Protein AF-A0A8J2NW34-F1 (afdb_monomer_lite)

InterPro domains:
  IPR019397 Uncharacterised protein family TMEM39 [PF10271] (35-184)
  IPR019397 Uncharacterised protein family TMEM39 [PF10271] (193-413)
  IPR019397 Uncharacterised protein family TMEM39 [PTHR12995] (33-416)

Organism: NCBI:txid39272

Foldseek 3Di:
DDDDDDDDDDDDDDDPPPPDDDDPPDDDPPPQLQQDADDFDDDDDDDPLRLLVLQLVLLLLLQVLLQLQQFADPCPDPPDPDVDGGPPVQDDPLLVVLLSCQSSLQNVLVVCCVVCVVDDSVVSLVVSVVVNVVSNVVSLCVVLVVQCVVPPPVSPVVSVVLVCLSCVLVVVVCVPPNPDSCLSHPPPVLPVVLVVDDPDRDQFLVVLVVLLVVLVVLVVVLLVSLLSSLVSSLSSRQVSSVSPRDPPTDGDPVLSVVSSVLSSLLSSLSSCLNSPFLSSLSSLQSSLQQQFDKDWDDDDPDDADEDDLRDGFADAQHWYDDPNTIIGTHHLGGHSHDPPDVSSVVSSVCRNALNVLCVSLVSLVVSLVVLVVQLVVDDDPSSVVSSVVSNVSSVVSNVSSVVSSVSRRVSSLVSVLVSVVDPPCPLPSLVVVLVVVVPPLVVVLLVLLQVLLVVLLVVLCLLADCVVPVVSNVVSLVLLVQLQVQQPCCVVVVDRDDSNVVSNVLSVLSNVLSCQSNPDPDPVSNVVSLVSLLVSLVSVLSSCVSSVDDVVVNVVSVVSNVSSVVSVVSVVVVVVVSVVSVVVVVVVVVVVVVVVVVVVVVVD

Radius of gyration: 34.0 Å; chains: 1; bounding box: 91×84×108 Å

Secondary structure (DSSP, 8-state):
--------------------PPP--SPPP-------PPPPP---PPPHHHHHHHHHHHHHHHHHHHHHHHHB--TTSTT-S--SSB-GGGS-HHHHHHHHHHHHTHHHHHHHHHH-TTS-HHHHHHHHHHHHHHHHHHHHHHHHHHHHHHHHHHHHHHHHHHHHHHHHHHHHHHHHHTT-SHHHH--GGGTTTTTT------S-HHHHHHHHHHHHHHHHHHHHHHHHHHHHHHIIIIIHHHHT--TT----HHHHHHHHHHHHHHHHHHHHHHHT-HHHHHHHHHHHHHH-EEEEEP------EEP-TTSPPBPTT-EEEETTEEEEEESSS-B-SPTT-HHHHHHHHHHSSTHHHHHHHHHHHHHHHHHHHHHHH--SHHHHHHHHHHHHHHHHHHHHHHHHHHHHHHHHHHHHHHHH-STT-HHHHHHHHHHHHHHHHHHHHHHHHHHHHHHHHHHHHHHH-SSS-HHHHHHHHHHHHHHTTS-TTHHHH-----HHHHHHHHHHHHHHHHHHHHH---HHHHHHHHHHHHHHHHHHHHHHHHTT--HHHHHHHHHHHHHHHHHHHHHHHHHHHHHHHHHHHHHHHHHHHHHHHHHHTTT-

Sequence (604 aa):
MAGGRRVSRVITKSSNNVMIFPMDDRPPPTNNLIMKHIRLPPLPRESNLMFEMILLFHVTIFTSLQFLHLYRTVWWLPQSFNSTGMNFHLIDGNLVVFTMAVLARRVPYLLLKSLLPSFSHWMLQLVLTLHMLVWLLITSYSLVSVKYDDHGYKGHVNTLLHLIYLFWPTLLYLNVYGFSLNPLFESEELDMNESDHHHVCSGISNQIRDEVEFLRKSFNVRMRRILVQATLIAYYSSFLPWAFVQPYIHYELWFVTQHLVLTWMLSFSLLLSRAFCPDFSDSLHKVACHLGRWSRLRPNHIPSQSWHPDHPPFPPGSIVKHQRELFKAEGYVPITSEPGNQTHTRFHLIFSGSSFPRLLLGYHVSLIIISLLILIRITEWYQVISVSTLLITSLFTFVRLGRDFLVVWKMYQAEEVITLRGPSNVSLSLSFYYIKRKMPSQIVLKSLSITLGLFFVFLGIVKVTSVVNKDLHKDMRREFVKYARVFPLASTVGFKVPSKWYRRITGGLEIFCGLGLALFPGVLVKRAMNGILLLMNLLGVYSHFMVDEKFERTAPALVFFFMLSCRLVVEFQHEKKQRKLQEMLDAAATDYDGLKKEIGEKID

pLDDT: mean 78.48, std 16.94, range [22.83, 97.19]

Structure (mmCIF, N/CA/C/O backbone):
data_AF-A0A8J2NW34-F1
#
_entry.id   AF-A0A8J2NW34-F1
#
loop_
_atom_site.group_PDB
_atom_site.id
_atom_site.type_symbol
_atom_site.label_atom_id
_atom_site.label_alt_id
_atom_site.label_comp_id
_atom_site.label_asym_id
_atom_site.label_entity_id
_atom_site.label_seq_id
_atom_site.pdbx_PDB_ins_code
_atom_site.Cartn_x
_atom_site.Cartn_y
_atom_site.Cartn_z
_atom_site.occupancy
_atom_site.B_iso_or_equiv
_atom_site.auth_seq_id
_atom_site.auth_comp_id
_atom_site.auth_asym_id
_atom_site.auth_atom_id
_atom_site.pdbx_PDB_model_num
ATOM 1 N N . MET A 1 1 ? -14.871 -62.193 -25.638 1.00 36.12 1 MET A N 1
ATOM 2 C CA . MET A 1 1 ? -14.130 -60.983 -25.211 1.00 36.12 1 MET A CA 1
ATOM 3 C C . MET A 1 1 ? -14.420 -59.898 -26.245 1.00 36.12 1 MET A C 1
ATOM 5 O O . MET A 1 1 ? -14.099 -60.105 -27.401 1.00 36.12 1 MET A O 1
ATOM 9 N N . ALA A 1 2 ? -15.399 -59.026 -25.977 1.00 28.84 2 ALA A N 1
ATOM 10 C CA . ALA A 1 2 ? -15.197 -57.606 -25.627 1.00 28.84 2 ALA A CA 1
ATOM 11 C C . ALA A 1 2 ? -14.432 -56.825 -26.723 1.00 28.84 2 ALA A C 1
ATOM 13 O O . ALA A 1 2 ? -13.305 -57.176 -27.021 1.00 28.84 2 ALA A O 1
ATOM 14 N N . GLY A 1 3 ? -14.920 -55.759 -27.359 1.00 28.08 3 GLY A N 1
ATOM 15 C CA . GLY A 1 3 ? -16.154 -54.987 -27.238 1.00 28.08 3 GLY A CA 1
ATOM 16 C C . GLY A 1 3 ? -16.012 -53.670 -28.028 1.00 28.08 3 GLY A C 1
ATOM 17 O O . GLY A 1 3 ? -14.918 -53.131 -28.137 1.00 28.08 3 GLY A O 1
ATOM 18 N N . GLY A 1 4 ? -17.130 -53.151 -28.547 1.00 27.11 4 GLY A N 1
ATOM 19 C CA . GLY A 1 4 ? -17.389 -51.708 -28.668 1.00 27.11 4 GLY A CA 1
ATOM 20 C C . GLY A 1 4 ? -16.746 -50.906 -29.810 1.00 27.11 4 GLY A C 1
ATOM 21 O O . GLY A 1 4 ? -15.709 -50.276 -29.636 1.00 27.11 4 GLY A O 1
ATOM 22 N N . ARG A 1 5 ? -17.484 -50.753 -30.921 1.00 29.08 5 ARG A N 1
ATOM 23 C CA . ARG A 1 5 ? -17.378 -49.592 -31.826 1.00 29.08 5 ARG A CA 1
ATOM 24 C C . ARG A 1 5 ? -17.790 -48.312 -31.082 1.00 29.08 5 ARG A C 1
ATOM 26 O O . ARG A 1 5 ? -18.925 -48.216 -30.618 1.00 29.08 5 ARG A O 1
ATOM 33 N N . ARG A 1 6 ? -16.931 -47.288 -31.080 1.00 26.12 6 ARG A N 1
ATOM 34 C CA . ARG A 1 6 ? -17.336 -45.875 -30.962 1.00 26.12 6 ARG A CA 1
ATOM 35 C C . ARG A 1 6 ? -16.685 -45.068 -32.076 1.00 26.12 6 ARG A C 1
ATOM 37 O O . ARG A 1 6 ? -15.477 -44.869 -32.100 1.00 26.12 6 ARG A O 1
ATOM 44 N N . VAL A 1 7 ? -17.532 -44.616 -32.991 1.00 31.62 7 VAL A N 1
ATOM 45 C CA . VAL A 1 7 ? -17.241 -43.600 -33.998 1.00 31.62 7 VAL A CA 1
ATOM 46 C C . VAL A 1 7 ? -17.271 -42.245 -33.294 1.00 31.62 7 VAL A C 1
ATOM 48 O O . VAL A 1 7 ? -18.319 -41.850 -32.787 1.00 31.62 7 VAL A O 1
ATOM 51 N N . SER A 1 8 ? -16.145 -41.533 -33.282 1.00 24.88 8 SER A N 1
ATOM 52 C CA . SER A 1 8 ? -16.088 -40.122 -32.892 1.00 24.88 8 SER A CA 1
ATOM 53 C C . SER A 1 8 ? -15.494 -39.307 -34.035 1.00 24.88 8 SER A C 1
ATOM 55 O O . SER A 1 8 ? -14.380 -39.530 -34.496 1.00 24.88 8 SER A O 1
ATOM 57 N N . ARG A 1 9 ? -16.338 -38.395 -34.504 1.00 23.42 9 ARG A N 1
ATOM 58 C CA . ARG A 1 9 ? -16.256 -37.511 -35.664 1.00 23.42 9 ARG A CA 1
ATOM 59 C C . ARG A 1 9 ? -14.974 -36.654 -35.648 1.00 23.42 9 ARG A C 1
ATOM 61 O O . ARG A 1 9 ? -14.771 -35.860 -34.734 1.00 23.42 9 ARG A O 1
ATOM 68 N N . VAL A 1 10 ? -14.140 -36.797 -36.680 1.00 23.67 10 VAL A N 1
ATOM 69 C CA . VAL A 1 10 ? -13.013 -35.901 -36.985 1.00 23.67 10 VAL A CA 1
ATOM 70 C C . VAL A 1 10 ? -13.584 -34.548 -37.412 1.00 23.67 10 VAL A C 1
ATOM 72 O O . VAL A 1 10 ? -14.225 -34.445 -38.454 1.00 23.67 10 VAL A O 1
ATOM 75 N N . ILE A 1 11 ? -13.381 -33.513 -36.595 1.00 24.75 11 ILE A N 1
ATOM 76 C CA . ILE A 1 11 ? -13.601 -32.119 -36.990 1.00 24.75 11 ILE A CA 1
ATOM 77 C C . ILE A 1 11 ? -12.286 -31.618 -37.588 1.00 24.75 11 ILE A C 1
ATOM 79 O O . ILE A 1 11 ? -11.276 -31.469 -36.901 1.00 24.75 11 ILE A O 1
ATOM 83 N N . THR A 1 12 ? -12.316 -31.395 -38.894 1.00 23.81 12 THR A N 1
ATOM 84 C CA . THR A 1 12 ? -11.264 -30.798 -39.715 1.00 23.81 12 THR A CA 1
ATOM 85 C C . THR A 1 12 ? -10.868 -29.411 -39.198 1.00 23.81 12 THR A C 1
ATOM 87 O O . THR A 1 12 ? -11.672 -28.480 -39.231 1.00 23.81 12 THR A O 1
ATOM 90 N N . LYS A 1 13 ? -9.609 -29.244 -38.772 1.00 24.56 13 LYS A N 1
ATOM 91 C CA . LYS A 1 13 ? -8.952 -27.930 -38.715 1.00 24.56 13 LYS A CA 1
ATOM 92 C C . LYS A 1 13 ? -8.385 -27.618 -40.100 1.00 24.56 13 LYS A C 1
ATOM 94 O O . LYS A 1 13 ? -7.425 -28.245 -40.533 1.00 24.56 13 LYS A O 1
ATOM 99 N N . SER A 1 14 ? -9.018 -26.669 -40.780 1.00 25.22 14 SER A N 1
ATOM 100 C CA . SER A 1 14 ? -8.559 -26.076 -42.036 1.00 25.22 14 SER A CA 1
ATOM 101 C C . SER A 1 14 ? -7.411 -25.085 -41.799 1.00 25.22 14 SER A C 1
ATOM 103 O O . SER A 1 14 ? -7.452 -24.303 -40.852 1.00 25.22 14 SER A O 1
ATOM 105 N N . SER A 1 15 ? -6.448 -25.132 -42.725 1.00 24.19 15 SER A N 1
ATOM 106 C CA . SER A 1 15 ? -5.429 -24.139 -43.107 1.00 24.19 15 SER A CA 1
ATOM 107 C C . SER A 1 15 ? -4.384 -23.691 -42.073 1.00 24.19 15 SER A C 1
ATOM 109 O O . SER A 1 15 ? -4.511 -22.640 -41.448 1.00 24.19 15 SER A O 1
ATOM 111 N N . ASN A 1 16 ? -3.259 -24.410 -42.032 1.00 24.25 16 ASN A N 1
ATOM 112 C CA . ASN A 1 16 ? -1.946 -23.810 -41.779 1.00 24.25 16 ASN A CA 1
ATOM 113 C C . ASN A 1 16 ? -1.313 -23.451 -43.135 1.00 24.25 16 ASN A C 1
ATOM 115 O O . ASN A 1 16 ? -0.563 -24.250 -43.685 1.00 24.25 16 ASN A O 1
ATOM 119 N N . ASN A 1 17 ? -1.595 -22.259 -43.665 1.00 24.36 17 ASN A N 1
ATOM 120 C CA . ASN A 1 17 ? -0.713 -21.641 -44.657 1.00 24.36 17 ASN A CA 1
ATOM 121 C C . ASN A 1 17 ? 0.273 -20.756 -43.893 1.00 24.36 17 ASN A C 1
ATOM 123 O O . ASN A 1 17 ? 0.004 -19.591 -43.612 1.00 24.36 17 ASN A O 1
ATOM 127 N N . VAL A 1 18 ? 1.402 -21.345 -43.502 1.00 25.06 18 VAL A N 1
ATOM 128 C CA . VAL A 1 18 ? 2.581 -20.588 -43.078 1.00 25.06 18 VAL A CA 1
ATOM 129 C C . VAL A 1 18 ? 3.190 -20.023 -44.357 1.00 25.06 18 VAL A C 1
ATOM 131 O O . VAL A 1 18 ? 3.754 -20.775 -45.146 1.00 25.06 18 VAL A O 1
ATOM 134 N N . MET A 1 19 ? 3.029 -18.719 -44.598 1.00 23.58 19 MET A N 1
ATOM 135 C CA . MET A 1 19 ? 3.818 -18.033 -45.621 1.00 23.58 19 MET A CA 1
ATOM 136 C C . MET A 1 19 ? 5.292 -18.126 -45.222 1.00 23.58 19 MET A C 1
ATOM 138 O O . MET A 1 19 ? 5.728 -17.500 -44.256 1.00 23.58 19 MET A O 1
ATOM 142 N N . ILE A 1 20 ? 6.040 -18.947 -45.951 1.00 22.83 20 ILE A N 1
ATOM 143 C CA . ILE A 1 20 ? 7.497 -18.956 -45.932 1.00 22.83 20 ILE A CA 1
ATOM 144 C C . ILE A 1 20 ? 7.921 -17.783 -46.816 1.00 22.83 20 ILE A C 1
ATOM 146 O O . ILE A 1 20 ? 7.750 -17.834 -48.031 1.00 22.83 20 ILE A O 1
ATOM 150 N N . PHE A 1 21 ? 8.412 -16.705 -46.206 1.00 25.25 21 PHE A N 1
ATOM 151 C CA . PHE A 1 21 ? 9.085 -15.645 -46.952 1.00 25.25 21 PHE A CA 1
ATOM 152 C C . PHE A 1 21 ? 10.445 -16.175 -47.438 1.00 25.25 21 PHE A C 1
ATOM 154 O O . PHE A 1 21 ? 11.148 -16.810 -46.644 1.00 25.25 21 PHE A O 1
ATOM 161 N N . PRO A 1 22 ? 10.824 -15.956 -48.709 1.00 25.89 22 PRO A N 1
ATOM 162 C CA . PRO A 1 22 ? 12.160 -16.291 -49.180 1.00 25.89 22 PRO A CA 1
ATOM 163 C C . PRO A 1 22 ? 13.193 -15.435 -48.435 1.00 25.89 22 PRO A C 1
ATOM 165 O O . PRO A 1 22 ? 12.985 -14.238 -48.230 1.00 25.89 22 PRO A O 1
ATOM 168 N N . MET A 1 23 ? 14.278 -16.075 -47.994 1.00 28.28 23 MET A N 1
ATOM 169 C CA . MET A 1 23 ? 15.448 -15.409 -47.421 1.00 28.28 23 MET A CA 1
ATOM 170 C C . MET A 1 23 ? 16.051 -14.487 -48.489 1.00 28.28 23 MET A C 1
ATOM 172 O O . MET A 1 23 ? 16.478 -14.960 -49.538 1.00 28.28 23 MET A O 1
ATOM 176 N N . ASP A 1 24 ? 16.043 -13.179 -48.239 1.00 26.56 24 ASP A N 1
ATOM 177 C CA . ASP A 1 24 ? 16.903 -12.226 -48.943 1.00 26.56 24 ASP A CA 1
ATOM 178 C C . ASP A 1 24 ? 18.301 -12.360 -48.313 1.00 26.56 24 ASP A C 1
ATOM 180 O O . ASP A 1 24 ? 18.464 -12.093 -47.123 1.00 26.56 24 ASP A O 1
ATOM 184 N N . ASP A 1 25 ? 19.292 -12.817 -49.086 1.00 29.31 25 ASP A N 1
ATOM 185 C CA . ASP A 1 25 ? 20.685 -13.062 -48.657 1.00 29.31 25 ASP A CA 1
ATOM 186 C C . ASP A 1 25 ? 21.488 -11.769 -48.399 1.00 29.31 25 ASP A C 1
ATOM 188 O O . ASP A 1 25 ? 22.718 -11.776 -48.292 1.00 29.31 25 ASP A O 1
ATOM 192 N N . ARG A 1 26 ? 20.816 -10.623 -48.277 1.00 28.33 26 ARG A N 1
ATOM 193 C CA . ARG A 1 26 ? 21.458 -9.375 -47.866 1.00 28.33 26 ARG A CA 1
ATOM 194 C C . ARG A 1 26 ? 21.584 -9.339 -46.341 1.00 28.33 26 ARG A C 1
ATOM 196 O O . ARG A 1 26 ? 20.580 -9.522 -45.650 1.00 28.33 26 ARG A O 1
ATOM 203 N N . PRO A 1 27 ? 22.785 -9.073 -45.784 1.00 27.31 27 PRO A N 1
ATOM 204 C CA . PRO A 1 27 ? 22.918 -8.890 -44.346 1.00 27.31 27 PRO A CA 1
ATOM 205 C C . PRO A 1 27 ? 21.963 -7.767 -43.918 1.00 27.31 27 PRO A C 1
ATOM 207 O O . PRO A 1 27 ? 21.948 -6.712 -44.565 1.00 27.31 27 PRO A O 1
ATOM 210 N N . PRO A 1 28 ? 21.139 -7.970 -42.871 1.00 32.66 28 PRO A N 1
ATOM 211 C CA . PRO A 1 28 ? 20.273 -6.910 -42.384 1.00 32.66 28 PRO A CA 1
ATOM 212 C C . PRO A 1 28 ? 21.154 -5.704 -42.048 1.00 32.66 28 PRO A C 1
ATOM 214 O O . PRO A 1 28 ? 22.247 -5.896 -41.502 1.00 32.66 28 PRO A O 1
ATOM 217 N N . PRO A 1 29 ? 20.729 -4.471 -42.376 1.00 29.11 29 PRO A N 1
ATOM 218 C CA . PRO A 1 29 ? 21.518 -3.297 -42.056 1.00 29.11 29 PRO A CA 1
ATOM 219 C C . PRO A 1 29 ? 21.828 -3.324 -40.559 1.00 29.11 29 PRO A C 1
ATOM 221 O O . PRO A 1 29 ? 20.921 -3.410 -39.729 1.00 29.11 29 PRO A O 1
ATOM 224 N N . THR A 1 30 ? 23.118 -3.266 -40.230 1.00 34.16 30 THR A N 1
ATOM 225 C CA . THR A 1 30 ? 23.701 -3.150 -38.887 1.00 34.16 30 THR A CA 1
ATOM 226 C C . THR A 1 30 ? 23.378 -1.792 -38.259 1.00 34.16 30 THR A C 1
ATOM 228 O O . THR A 1 30 ? 24.231 -1.112 -37.701 1.00 34.16 30 THR A O 1
ATOM 231 N N . ASN A 1 31 ? 22.117 -1.375 -38.316 1.00 37.34 31 ASN A N 1
ATOM 232 C CA . ASN A 1 31 ? 21.608 -0.388 -37.391 1.00 37.34 31 ASN A CA 1
ATOM 233 C C . ASN A 1 31 ? 21.296 -1.137 -36.105 1.00 37.34 31 ASN A C 1
ATOM 235 O O . ASN A 1 31 ? 20.302 -1.856 -36.018 1.00 37.34 31 ASN A O 1
ATOM 239 N N . ASN A 1 32 ? 22.169 -0.968 -35.113 1.00 44.09 32 ASN A N 1
ATOM 240 C CA . ASN A 1 32 ? 21.886 -1.271 -33.718 1.00 44.09 32 ASN A CA 1
ATOM 241 C C . ASN A 1 32 ? 20.525 -0.650 -33.363 1.00 44.09 32 ASN A C 1
ATOM 243 O O . ASN A 1 32 ? 20.431 0.545 -33.081 1.00 44.09 32 ASN A O 1
ATOM 247 N N . LEU A 1 33 ? 19.453 -1.442 -33.442 1.00 52.41 33 LEU A N 1
ATOM 248 C CA . LEU A 1 33 ? 18.100 -1.048 -33.064 1.00 52.41 33 LEU A CA 1
ATOM 249 C C . LEU A 1 33 ? 18.064 -0.943 -31.540 1.00 52.41 33 LEU A C 1
ATOM 251 O O . LEU A 1 33 ? 17.636 -1.856 -30.840 1.00 52.41 33 LEU A O 1
ATOM 255 N N . ILE A 1 34 ? 18.586 0.165 -31.022 1.00 56.91 34 ILE A N 1
ATOM 256 C CA . ILE A 1 34 ? 18.506 0.511 -29.610 1.00 56.91 34 ILE A CA 1
ATOM 257 C C . ILE A 1 34 ? 17.068 0.964 -29.350 1.00 56.91 34 ILE A C 1
ATOM 259 O O . ILE A 1 34 ? 16.562 1.877 -30.010 1.00 56.91 34 ILE A O 1
ATOM 263 N N . MET A 1 35 ? 16.399 0.302 -28.403 1.00 63.56 35 MET A N 1
ATOM 264 C CA . MET A 1 35 ? 15.065 0.690 -27.946 1.00 63.56 35 MET A CA 1
ATOM 265 C C . MET A 1 35 ? 15.078 2.158 -27.509 1.00 63.56 35 MET A C 1
ATOM 267 O O . MET A 1 35 ? 15.883 2.556 -26.669 1.00 63.56 35 MET A O 1
ATOM 271 N N . LYS A 1 36 ? 14.191 2.974 -28.085 1.00 65.56 36 LYS A N 1
ATOM 272 C CA . LYS A 1 36 ? 14.002 4.357 -27.641 1.00 65.56 36 LYS A CA 1
ATOM 273 C C . LYS A 1 36 ? 13.057 4.356 -26.445 1.00 65.56 36 LYS A C 1
ATOM 275 O O . LYS A 1 36 ? 11.855 4.179 -26.623 1.00 65.56 36 LYS A O 1
ATOM 280 N N . HIS A 1 37 ? 13.604 4.576 -25.255 1.00 75.75 37 HIS A N 1
ATOM 281 C CA . HIS A 1 37 ? 12.807 4.702 -24.035 1.00 75.75 37 HIS A CA 1
ATOM 282 C C . HIS A 1 37 ? 12.191 6.091 -23.903 1.00 75.75 37 HIS A C 1
ATOM 284 O O . HIS A 1 37 ? 12.814 7.109 -24.219 1.00 75.75 37 HIS A O 1
ATOM 290 N N . ILE A 1 38 ? 10.967 6.134 -23.395 1.00 77.62 38 ILE A N 1
ATOM 291 C CA . ILE A 1 38 ? 10.283 7.360 -23.009 1.00 77.62 38 ILE A CA 1
ATOM 292 C C . ILE A 1 38 ? 10.803 7.754 -21.621 1.00 77.62 38 ILE A C 1
ATOM 294 O O . ILE A 1 38 ? 10.974 6.924 -20.731 1.00 77.62 38 ILE A O 1
ATOM 298 N N . ARG A 1 39 ? 11.084 9.044 -21.414 1.00 76.94 39 ARG A N 1
ATOM 299 C CA . ARG A 1 39 ? 11.416 9.533 -20.071 1.00 76.94 39 ARG A CA 1
ATOM 300 C C . ARG A 1 39 ? 10.151 9.601 -19.226 1.00 76.94 39 ARG A C 1
ATOM 302 O O . ARG A 1 39 ? 9.152 10.179 -19.660 1.00 76.94 39 ARG A O 1
ATOM 309 N N . LEU A 1 40 ? 10.220 9.050 -18.017 1.00 76.25 40 LEU A N 1
ATOM 310 C CA . LEU A 1 40 ? 9.134 9.146 -17.055 1.00 76.25 40 LEU A CA 1
ATOM 311 C C . LEU A 1 40 ? 8.854 10.631 -16.746 1.00 76.25 40 LEU A C 1
ATOM 313 O O . LEU A 1 40 ? 9.797 11.392 -16.507 1.00 76.25 40 LEU A O 1
ATOM 317 N N . PRO A 1 41 ? 7.583 11.078 -16.766 1.00 77.62 41 PRO A N 1
ATOM 318 C CA . PRO A 1 41 ? 7.250 12.420 -16.311 1.00 77.62 41 PRO A CA 1
ATOM 319 C C . PRO A 1 41 ? 7.590 12.559 -14.820 1.00 77.62 41 PRO A C 1
ATOM 321 O O . PRO A 1 41 ? 7.434 11.589 -14.076 1.00 77.62 41 PRO A O 1
ATOM 324 N N . PRO A 1 42 ? 7.998 13.752 -14.354 1.00 73.56 42 PRO A N 1
ATOM 325 C CA . PRO A 1 42 ? 8.295 13.964 -12.945 1.00 73.56 42 PRO A CA 1
ATOM 326 C C . PRO A 1 42 ? 7.026 13.733 -12.119 1.00 73.56 42 PRO A C 1
ATOM 328 O O . PRO A 1 42 ? 6.063 14.499 -12.188 1.00 73.56 42 PRO A O 1
ATOM 331 N N . LEU A 1 43 ? 7.007 12.641 -11.358 1.00 74.69 43 LEU A N 1
ATOM 332 C CA . LEU A 1 43 ? 5.936 12.346 -10.416 1.00 74.69 43 LEU A CA 1
ATOM 333 C C . LEU A 1 43 ? 6.233 13.059 -9.094 1.00 74.69 43 LEU A C 1
ATOM 335 O O . LEU A 1 43 ? 7.396 13.127 -8.694 1.00 74.69 43 LEU A O 1
ATOM 339 N N . PRO A 1 44 ? 5.212 13.590 -8.396 1.00 73.38 44 PRO A N 1
ATOM 340 C CA . PRO A 1 44 ? 5.434 14.260 -7.124 1.00 73.38 44 PRO A CA 1
ATOM 341 C C . PRO A 1 44 ? 6.012 13.253 -6.125 1.00 73.38 44 PRO A C 1
ATOM 343 O O . PRO A 1 44 ? 5.334 12.304 -5.711 1.00 73.38 44 PRO A O 1
ATOM 346 N N . ARG A 1 45 ? 7.291 13.452 -5.791 1.00 70.75 45 ARG A N 1
ATOM 347 C CA . ARG A 1 45 ? 8.031 12.698 -4.780 1.00 70.75 45 ARG A CA 1
ATOM 348 C C . ARG A 1 45 ? 7.850 13.395 -3.435 1.00 70.75 45 ARG A C 1
ATOM 350 O O . ARG A 1 45 ? 8.018 14.605 -3.321 1.00 70.75 45 ARG A O 1
ATOM 357 N N . GLU A 1 46 ? 7.490 12.621 -2.423 1.00 78.69 46 GLU A N 1
ATOM 358 C CA . GLU A 1 46 ? 7.438 13.110 -1.046 1.00 78.69 46 GLU A CA 1
ATOM 359 C C . GLU A 1 46 ? 8.860 13.273 -0.519 1.00 78.69 46 GLU A C 1
ATOM 361 O O . GLU A 1 46 ? 9.730 12.445 -0.801 1.00 78.69 46 GLU A O 1
ATOM 366 N N . SER A 1 47 ? 9.096 14.320 0.269 1.00 85.12 47 SER A N 1
ATOM 367 C CA . SER A 1 47 ? 10.362 14.449 0.982 1.00 85.12 47 SER A CA 1
ATOM 368 C C . SER A 1 47 ? 10.518 13.308 1.993 1.00 85.12 47 SER A C 1
ATOM 370 O O . SER A 1 47 ? 9.534 12.759 2.500 1.00 85.12 47 SER A O 1
ATOM 372 N N . ASN A 1 48 ? 11.763 12.964 2.327 1.00 83.94 48 ASN A N 1
ATOM 373 C CA . ASN A 1 48 ? 12.049 11.920 3.315 1.00 83.94 48 ASN A CA 1
ATOM 374 C C . ASN A 1 48 ? 11.371 12.200 4.664 1.00 83.94 48 ASN A C 1
ATOM 376 O O . ASN A 1 48 ? 10.816 11.289 5.272 1.00 83.94 48 ASN A O 1
ATOM 380 N N . LEU A 1 49 ? 11.335 13.468 5.084 1.00 87.31 49 LEU A N 1
ATOM 381 C CA . LEU A 1 49 ? 10.636 13.881 6.299 1.00 87.31 49 LEU A CA 1
ATOM 382 C C . LEU A 1 49 ? 9.123 13.652 6.194 1.00 87.31 49 LEU A C 1
ATOM 384 O O . LEU A 1 49 ? 8.533 13.090 7.110 1.00 87.31 49 LEU A O 1
ATOM 388 N N . MET A 1 50 ? 8.494 14.046 5.080 1.00 89.56 50 MET A N 1
ATOM 389 C CA . MET A 1 50 ? 7.051 13.872 4.892 1.00 89.56 50 MET A CA 1
ATOM 390 C C . MET A 1 50 ? 6.655 12.392 4.942 1.00 89.56 50 MET A C 1
ATOM 392 O O . MET A 1 50 ? 5.685 12.045 5.612 1.00 89.56 50 MET A O 1
ATOM 396 N N . PHE A 1 51 ? 7.428 11.512 4.301 1.00 90.50 51 PHE A N 1
ATOM 397 C CA . PHE A 1 51 ? 7.170 10.073 4.349 1.00 90.50 51 PHE A CA 1
ATOM 398 C C . PHE A 1 51 ? 7.303 9.499 5.769 1.00 90.50 51 PHE A C 1
ATOM 400 O O . PHE A 1 51 ? 6.429 8.753 6.206 1.00 90.50 51 PHE A O 1
ATOM 407 N N . GLU A 1 52 ? 8.357 9.857 6.508 1.00 91.25 52 GLU A N 1
ATOM 408 C CA . GLU A 1 52 ? 8.542 9.384 7.889 1.00 91.25 52 GLU A CA 1
ATOM 409 C C . GLU A 1 52 ? 7.450 9.932 8.829 1.00 91.25 52 GLU A C 1
ATOM 411 O O . GLU A 1 52 ? 7.009 9.219 9.727 1.00 91.25 52 GLU A O 1
ATOM 416 N N . MET A 1 53 ? 6.923 11.138 8.585 1.00 92.12 53 MET A N 1
ATOM 417 C CA . MET A 1 53 ? 5.755 11.664 9.310 1.00 92.12 53 MET A CA 1
ATOM 418 C C . MET A 1 53 ? 4.472 10.879 9.000 1.00 92.12 53 MET A C 1
ATOM 420 O O . MET A 1 53 ? 3.707 10.567 9.913 1.00 92.12 53 MET A O 1
ATOM 424 N N . ILE A 1 54 ? 4.242 10.511 7.734 1.00 93.06 54 ILE A N 1
ATOM 425 C CA . ILE A 1 54 ? 3.118 9.643 7.343 1.00 93.06 54 ILE A CA 1
ATOM 426 C C . ILE A 1 54 ? 3.255 8.271 8.009 1.00 93.06 54 ILE A C 1
ATOM 428 O O . ILE A 1 54 ? 2.274 7.737 8.530 1.00 93.06 54 ILE A O 1
ATOM 432 N N . LEU A 1 55 ? 4.463 7.703 8.016 1.00 93.38 55 LEU A N 1
ATOM 433 C CA . LEU A 1 55 ? 4.745 6.430 8.669 1.00 93.38 55 LEU A CA 1
ATOM 434 C C . LEU A 1 55 ? 4.486 6.518 10.177 1.00 93.38 55 LEU A C 1
ATOM 436 O O . LEU A 1 55 ? 3.773 5.675 10.716 1.00 93.38 55 LEU A O 1
ATOM 440 N N . LEU A 1 56 ? 4.985 7.564 10.841 1.00 94.31 56 LEU A N 1
ATOM 441 C CA . LEU A 1 56 ? 4.754 7.810 12.264 1.00 94.31 56 LEU A CA 1
ATOM 442 C C . LEU A 1 56 ? 3.258 7.928 12.583 1.00 94.31 56 LEU A C 1
ATOM 444 O O . LEU A 1 56 ? 2.791 7.342 13.559 1.00 94.31 56 LEU A O 1
ATOM 448 N N . PHE A 1 57 ? 2.490 8.620 11.740 1.00 95.25 57 PHE A N 1
ATOM 449 C CA . PHE A 1 57 ? 1.037 8.723 11.881 1.00 95.25 57 PHE A CA 1
ATOM 450 C C . PHE A 1 57 ? 0.346 7.351 11.816 1.00 95.25 57 PHE A C 1
ATOM 452 O O . PHE A 1 57 ? -0.449 7.022 12.697 1.00 95.25 57 PHE A O 1
ATOM 459 N N . HIS A 1 58 ? 0.694 6.511 10.834 1.00 94.75 58 HIS A N 1
ATOM 460 C CA . HIS A 1 58 ? 0.143 5.152 10.720 1.00 94.75 58 HIS A CA 1
ATOM 461 C C . HIS A 1 58 ? 0.499 4.291 11.933 1.00 94.75 58 HIS A C 1
ATOM 463 O O . HIS A 1 58 ? -0.359 3.621 12.498 1.00 94.75 58 HIS A O 1
ATOM 469 N N . VAL A 1 59 ? 1.758 4.340 12.363 1.00 95.38 59 VAL A N 1
ATOM 470 C CA . VAL A 1 59 ? 2.252 3.564 13.502 1.00 95.38 59 VAL A CA 1
ATOM 471 C C . VAL A 1 59 ? 1.588 3.985 14.814 1.00 95.38 59 VAL A C 1
ATOM 473 O O . VAL A 1 59 ? 1.222 3.125 15.618 1.00 95.38 59 VAL A O 1
ATOM 476 N N . THR A 1 60 ? 1.370 5.288 15.006 1.00 95.56 60 THR A N 1
ATOM 477 C CA . THR A 1 60 ? 0.622 5.819 16.155 1.00 95.56 60 THR A CA 1
ATOM 478 C C . THR A 1 60 ? -0.790 5.236 16.171 1.00 95.56 60 THR A C 1
ATOM 480 O O . THR A 1 60 ? -1.211 4.690 17.185 1.00 95.56 60 THR A O 1
ATOM 483 N N . ILE A 1 61 ? -1.485 5.245 15.027 1.00 96.62 61 ILE A N 1
ATOM 484 C CA . ILE A 1 61 ? -2.820 4.649 14.891 1.00 96.62 61 ILE A CA 1
ATOM 485 C C . ILE A 1 61 ? -2.799 3.150 15.199 1.00 96.62 61 ILE A C 1
ATOM 487 O O . ILE A 1 61 ? -3.627 2.687 15.979 1.00 96.62 61 ILE A O 1
ATOM 491 N N . PHE A 1 62 ? -1.860 2.382 14.639 1.00 96.38 62 PHE A N 1
ATOM 492 C CA . PHE A 1 62 ? -1.761 0.941 14.903 1.00 96.38 62 PHE A CA 1
ATOM 493 C C . PHE A 1 62 ? -1.588 0.645 16.391 1.00 96.38 62 PHE A C 1
ATOM 495 O O . PHE A 1 62 ? -2.240 -0.257 16.916 1.00 96.38 62 PHE A O 1
ATOM 502 N N . THR A 1 63 ? -0.772 1.455 17.062 1.00 95.69 63 THR A N 1
ATOM 503 C CA . THR A 1 63 ? -0.502 1.353 18.496 1.00 95.69 63 THR A CA 1
ATOM 504 C C . THR A 1 63 ? -1.744 1.698 19.317 1.00 95.69 63 THR A C 1
ATOM 506 O O . THR A 1 63 ? -2.157 0.922 20.176 1.00 95.69 63 THR A O 1
ATOM 509 N N . SER A 1 64 ? -2.406 2.819 19.017 1.00 95.31 64 SER A N 1
ATOM 510 C CA . SER A 1 64 ? -3.644 3.224 19.693 1.00 95.31 64 SER A CA 1
ATOM 511 C C . SER A 1 64 ? -4.767 2.198 19.522 1.00 95.31 64 SER A C 1
ATOM 513 O O . SER A 1 64 ? -5.476 1.896 20.479 1.00 95.31 64 SER A O 1
ATOM 515 N N . LEU A 1 65 ? -4.914 1.625 18.324 1.00 96.06 65 LEU A N 1
ATOM 516 C CA . LEU A 1 65 ? -5.903 0.582 18.055 1.00 96.06 65 LEU A CA 1
ATOM 517 C C . LEU A 1 65 ? -5.580 -0.723 18.787 1.00 96.06 65 LEU A C 1
ATOM 519 O O . LEU A 1 65 ? -6.498 -1.389 19.257 1.00 96.06 65 LEU A O 1
ATOM 523 N N . GLN A 1 66 ? -4.301 -1.073 18.936 1.00 96.19 66 GLN A N 1
ATOM 524 C CA . GLN A 1 66 ? -3.923 -2.236 19.731 1.00 96.19 66 GLN A CA 1
ATOM 525 C C . GLN A 1 66 ? -4.283 -2.041 21.206 1.00 96.19 66 GLN A C 1
ATOM 527 O O . GLN A 1 66 ? -4.870 -2.933 21.815 1.00 96.19 66 GLN A O 1
ATOM 532 N N . PHE A 1 67 ? -4.007 -0.864 21.773 1.00 94.94 67 PHE A N 1
ATOM 533 C CA . PHE A 1 67 ? -4.441 -0.548 23.135 1.00 94.94 67 PHE A CA 1
ATOM 534 C C . PHE A 1 67 ? -5.964 -0.605 23.283 1.00 94.94 67 PHE A C 1
ATOM 536 O O . PHE A 1 67 ? -6.451 -1.133 24.280 1.00 94.94 67 PHE A O 1
ATOM 543 N N . LEU A 1 68 ? -6.716 -0.160 22.271 1.00 94.88 68 LEU A N 1
ATOM 544 C CA . LEU A 1 68 ? -8.173 -0.284 22.259 1.00 94.88 68 LEU A CA 1
ATOM 545 C C . LEU A 1 68 ? -8.625 -1.751 22.347 1.00 94.88 68 LEU A C 1
ATOM 547 O O . LEU A 1 68 ? -9.541 -2.052 23.108 1.00 94.88 68 LEU A O 1
ATOM 551 N N . HIS A 1 69 ? -7.979 -2.675 21.627 1.00 94.12 69 HIS A N 1
ATOM 552 C CA . HIS A 1 69 ? -8.324 -4.106 21.687 1.00 94.12 69 HIS A CA 1
ATOM 553 C C . HIS A 1 69 ? -8.073 -4.735 23.054 1.00 94.12 69 HIS A C 1
ATOM 555 O O . HIS A 1 69 ? -8.822 -5.628 23.458 1.00 94.12 69 HIS A O 1
ATOM 561 N N . LEU A 1 70 ? -7.039 -4.259 23.748 1.00 94.38 70 LEU A N 1
ATOM 562 C CA . LEU A 1 70 ? -6.589 -4.782 25.035 1.00 94.38 70 LEU A CA 1
ATOM 563 C C . LEU A 1 70 ? -7.369 -4.195 26.219 1.00 94.38 70 LEU A C 1
ATOM 565 O O . LEU A 1 70 ? -7.752 -4.932 27.120 1.00 94.38 70 LEU A O 1
ATOM 569 N N . TYR A 1 71 ? -7.639 -2.887 26.209 1.00 93.75 71 TYR A N 1
ATOM 570 C CA . TYR A 1 71 ? -8.131 -2.141 27.375 1.00 93.75 71 TYR A CA 1
ATOM 571 C C . TYR A 1 71 ? -9.547 -1.566 27.202 1.00 93.75 71 TYR A C 1
ATOM 573 O O . TYR A 1 71 ? -9.936 -0.655 27.939 1.00 93.75 71 TYR A O 1
ATOM 581 N N . ARG A 1 72 ? -10.323 -2.060 26.229 1.00 91.62 72 ARG A N 1
ATOM 582 C CA . ARG A 1 72 ? -11.716 -1.643 25.970 1.00 91.62 72 ARG A CA 1
ATOM 583 C C . ARG A 1 72 ? -12.600 -1.669 27.221 1.00 91.62 72 ARG A C 1
ATOM 585 O O . ARG A 1 72 ? -12.451 -2.524 28.091 1.00 91.62 72 ARG A O 1
ATOM 592 N N . THR A 1 73 ? -13.604 -0.799 27.248 1.00 88.38 73 THR A N 1
ATOM 593 C CA . THR A 1 73 ? -14.660 -0.797 28.271 1.00 88.38 73 THR A CA 1
ATOM 594 C C . THR A 1 73 ? -16.045 -0.777 27.632 1.00 88.38 73 THR A C 1
ATOM 596 O O . THR A 1 73 ? -16.217 -0.429 26.462 1.00 88.38 73 THR A O 1
ATOM 599 N N . VAL A 1 74 ? -17.059 -1.126 28.422 1.00 84.12 74 VAL A N 1
ATOM 600 C CA . VAL A 1 74 ? -18.469 -1.016 28.035 1.00 84.12 74 VAL A CA 1
ATOM 601 C C . VAL A 1 74 ? -19.026 0.305 28.568 1.00 84.12 74 VAL A C 1
ATOM 603 O O . VAL A 1 74 ? -19.745 0.327 29.558 1.00 84.12 74 VAL A O 1
ATOM 606 N N . TRP A 1 75 ? -18.628 1.427 27.973 1.00 82.88 75 TRP A N 1
ATOM 607 C CA . TRP A 1 75 ? -18.939 2.776 28.481 1.00 82.88 75 TRP A CA 1
ATOM 608 C C . TRP A 1 75 ? -20.345 3.282 28.124 1.00 82.88 75 TRP A C 1
ATOM 610 O O . TRP A 1 75 ? -20.872 4.174 28.775 1.00 82.88 75 TRP A O 1
ATOM 620 N N . TRP A 1 76 ? -20.973 2.712 27.093 1.00 79.19 76 TRP A N 1
ATOM 621 C CA . TRP A 1 76 ? -22.291 3.143 26.609 1.00 79.19 76 TRP A CA 1
ATOM 622 C C . TRP A 1 76 ? -23.465 2.475 27.344 1.00 79.19 76 TRP A C 1
ATOM 624 O O . TRP A 1 76 ? -24.621 2.768 27.037 1.00 79.19 76 TRP A O 1
ATOM 634 N N . LEU A 1 77 ? -23.204 1.548 28.278 1.00 81.94 77 LEU A N 1
ATOM 635 C CA . LEU A 1 77 ? -24.268 0.920 29.064 1.00 81.94 77 LEU A CA 1
ATOM 636 C C . LEU A 1 77 ? -24.728 1.875 30.181 1.00 81.94 77 LEU A C 1
ATOM 638 O O . LEU A 1 77 ? -23.874 2.357 30.923 1.00 81.94 77 LEU A O 1
ATOM 642 N N . PRO A 1 78 ? -26.042 2.074 30.400 1.00 77.31 78 PRO A N 1
ATOM 643 C CA . PRO A 1 78 ? -26.538 2.985 31.439 1.00 77.31 78 PRO A CA 1
ATOM 644 C C . PRO A 1 78 ? -26.098 2.638 32.869 1.00 77.31 78 PRO A C 1
ATOM 646 O O . PRO A 1 78 ? -26.040 3.515 33.720 1.00 77.31 78 PRO A O 1
ATOM 649 N N . GLN A 1 79 ? -25.800 1.362 33.140 1.00 79.62 79 GLN A N 1
ATOM 650 C CA . GLN A 1 79 ? -25.329 0.872 34.444 1.00 79.62 79 GLN A CA 1
ATOM 651 C C . GLN A 1 79 ? -23.800 0.726 34.521 1.00 79.62 79 GLN A C 1
ATOM 653 O O . GLN A 1 79 ? -23.281 0.126 35.459 1.00 79.62 79 GLN A O 1
ATOM 658 N N . SER A 1 80 ? -23.063 1.217 33.523 1.00 78.12 80 SER A N 1
ATOM 659 C CA . SER A 1 80 ? -21.606 1.140 33.527 1.00 78.12 80 SER A CA 1
ATOM 660 C C . SER A 1 80 ? -21.007 2.185 34.460 1.00 78.12 80 SER A C 1
ATOM 662 O O . SER A 1 80 ? -21.322 3.368 34.369 1.00 78.12 80 SER A O 1
ATOM 664 N N . PHE A 1 81 ? -20.085 1.758 35.319 1.00 80.31 81 PHE A N 1
ATOM 665 C CA . PHE A 1 81 ? -19.300 2.656 36.171 1.00 80.31 81 PHE A CA 1
ATOM 666 C C . PHE A 1 81 ? -18.210 3.418 35.395 1.00 80.31 81 PHE A C 1
ATOM 668 O O . PHE A 1 81 ? -17.573 4.312 35.948 1.00 80.31 81 PHE A O 1
ATOM 675 N N . ASN A 1 82 ? -17.988 3.077 34.120 1.00 80.31 82 ASN A N 1
ATOM 676 C CA . ASN A 1 82 ? -16.929 3.652 33.296 1.00 80.31 82 ASN A CA 1
ATOM 677 C C . ASN A 1 82 ? -17.488 4.709 32.337 1.00 80.31 82 ASN A C 1
ATOM 679 O O . ASN A 1 82 ? -18.288 4.391 31.461 1.00 80.31 82 ASN A O 1
ATOM 683 N N . SER A 1 83 ? -17.007 5.951 32.454 1.00 80.44 83 SER A N 1
ATOM 684 C CA . SER A 1 83 ? -17.358 7.064 31.556 1.00 80.44 83 SER A CA 1
ATOM 685 C C . SER A 1 83 ? -16.498 7.137 30.286 1.00 80.44 83 SER A C 1
ATOM 687 O O . SER A 1 83 ? -16.866 7.816 29.329 1.00 80.44 83 SER A O 1
ATOM 689 N N . THR A 1 84 ? -15.357 6.440 30.252 1.00 85.31 84 THR A N 1
ATOM 690 C CA . THR A 1 84 ? -14.425 6.408 29.114 1.00 85.31 84 THR A CA 1
ATOM 691 C C . THR A 1 84 ? -14.458 5.063 28.406 1.00 85.31 84 THR A C 1
ATOM 693 O O . THR A 1 84 ? -14.564 4.033 29.065 1.00 85.31 84 THR A O 1
ATOM 696 N N . GLY A 1 85 ? -14.289 5.052 27.075 1.00 82.81 85 GLY A N 1
ATOM 697 C CA . GLY A 1 85 ? -14.330 3.830 26.252 1.00 82.81 85 GLY A CA 1
ATOM 698 C C . GLY A 1 85 ? -13.121 2.893 26.335 1.00 82.81 85 GLY A C 1
ATOM 699 O O . GLY A 1 85 ? -13.140 1.801 25.766 1.00 82.81 85 GLY A O 1
ATOM 700 N N . MET A 1 86 ? -12.083 3.306 27.060 1.00 89.88 86 MET A N 1
ATOM 701 C CA . MET A 1 86 ? -10.893 2.516 27.351 1.00 89.88 86 MET A CA 1
ATOM 702 C C . MET A 1 86 ? -10.441 2.787 28.793 1.00 89.88 86 MET A C 1
ATOM 704 O O . MET A 1 86 ? -10.610 3.900 29.300 1.00 89.88 86 MET A O 1
ATOM 708 N N . ASN A 1 87 ? -9.855 1.785 29.446 1.00 89.12 87 ASN A N 1
ATOM 709 C CA . ASN A 1 87 ? -9.263 1.902 30.777 1.00 89.12 87 ASN A CA 1
ATOM 710 C C . ASN A 1 87 ? -7.858 2.515 30.690 1.00 89.12 87 ASN A C 1
ATOM 712 O O . ASN A 1 87 ? -6.854 1.812 30.779 1.00 89.12 87 ASN A O 1
ATOM 716 N N . PHE A 1 88 ? -7.780 3.837 30.522 1.00 88.31 88 PHE A N 1
ATOM 717 C CA . PHE A 1 88 ? -6.504 4.549 30.352 1.00 88.31 88 PHE A CA 1
ATOM 718 C C . PHE A 1 88 ? -5.528 4.378 31.525 1.00 88.31 88 PHE A C 1
ATOM 720 O O . PHE A 1 88 ? -4.323 4.377 31.310 1.00 88.31 88 PHE A O 1
ATOM 727 N N . HIS A 1 89 ? -6.033 4.189 32.746 1.00 86.88 89 HIS A N 1
ATOM 728 C CA . HIS A 1 89 ? -5.207 4.001 33.942 1.00 86.88 89 HIS A CA 1
ATOM 729 C C . HIS A 1 89 ? -4.438 2.668 33.959 1.00 86.88 89 HIS A C 1
ATOM 731 O O . HIS A 1 89 ? -3.463 2.545 34.691 1.00 86.88 89 HIS A O 1
ATOM 737 N N . LEU A 1 90 ? -4.863 1.673 33.168 1.00 87.12 90 LEU A N 1
ATOM 738 C CA . LEU A 1 90 ? -4.173 0.382 33.047 1.00 87.12 90 LEU A CA 1
ATOM 739 C C . LEU A 1 90 ? -3.052 0.407 32.002 1.00 87.12 90 LEU A C 1
ATOM 741 O O . LEU A 1 90 ? -2.268 -0.541 31.926 1.00 87.12 90 LEU A O 1
ATOM 745 N N . ILE A 1 91 ? -2.993 1.456 31.179 1.00 89.38 91 ILE A N 1
ATOM 746 C CA . ILE A 1 91 ? -1.980 1.602 30.139 1.00 89.38 91 ILE A CA 1
ATOM 747 C C . ILE A 1 91 ? -0.709 2.150 30.775 1.00 89.38 91 ILE A C 1
ATOM 749 O O . ILE A 1 91 ? -0.697 3.241 31.342 1.00 89.38 91 ILE A O 1
ATOM 753 N N . ASP A 1 92 ? 0.382 1.406 30.631 1.00 86.56 92 ASP A N 1
ATOM 754 C CA . ASP A 1 92 ? 1.694 1.839 31.089 1.00 86.56 92 ASP A CA 1
ATOM 755 C C . ASP A 1 92 ? 2.232 2.968 30.193 1.00 86.56 92 ASP A C 1
ATOM 757 O O . ASP A 1 92 ? 2.611 2.759 29.036 1.00 86.56 92 ASP A O 1
ATOM 761 N N . GLY A 1 93 ? 2.266 4.188 30.735 1.00 87.56 93 GLY A N 1
ATOM 762 C CA . GLY A 1 93 ? 2.760 5.364 30.023 1.00 87.56 93 GLY A CA 1
ATOM 763 C C . GLY A 1 93 ? 4.227 5.246 29.603 1.00 87.56 93 GLY A C 1
ATOM 764 O O . GLY A 1 93 ? 4.578 5.699 28.512 1.00 87.56 93 GLY A O 1
ATOM 765 N N . ASN A 1 94 ? 5.074 4.582 30.399 1.00 86.75 94 ASN A N 1
ATOM 766 C CA . ASN A 1 94 ? 6.484 4.387 30.053 1.00 86.75 94 ASN A CA 1
ATOM 767 C C . ASN A 1 94 ? 6.622 3.469 28.834 1.00 86.75 94 ASN A C 1
ATOM 769 O O . ASN A 1 94 ? 7.470 3.713 27.977 1.00 86.75 94 ASN A O 1
ATOM 773 N N . LEU A 1 95 ? 5.753 2.460 28.709 1.00 87.38 95 LEU A N 1
ATOM 774 C CA . LEU A 1 95 ? 5.739 1.551 27.563 1.00 87.38 95 LEU A CA 1
ATOM 775 C C . LEU A 1 95 ? 5.320 2.267 26.275 1.00 87.38 95 LEU A C 1
ATOM 777 O O . LEU A 1 95 ? 5.934 2.063 25.224 1.00 87.38 95 LEU A O 1
ATOM 781 N N . VAL A 1 96 ? 4.288 3.114 26.351 1.00 90.25 96 VAL A N 1
ATOM 782 C CA . VAL A 1 96 ? 3.831 3.931 25.214 1.00 90.25 96 VAL A CA 1
ATOM 783 C C . VAL A 1 96 ? 4.953 4.852 24.755 1.00 90.25 96 VAL A C 1
ATOM 785 O O . VAL A 1 96 ? 5.287 4.889 23.572 1.00 90.25 96 VAL A O 1
ATOM 788 N N . VAL A 1 97 ? 5.564 5.561 25.703 1.00 88.31 97 VAL A N 1
ATOM 789 C CA . VAL A 1 97 ? 6.657 6.495 25.450 1.00 88.31 97 VAL A CA 1
ATOM 790 C C . VAL A 1 97 ? 7.847 5.757 24.825 1.00 88.31 97 VAL A C 1
ATOM 792 O O . VAL A 1 97 ? 8.292 6.151 23.745 1.00 88.31 97 VAL A O 1
ATOM 795 N N . PHE A 1 98 ? 8.285 4.634 25.409 1.00 89.00 98 PHE A N 1
ATOM 796 C CA . PHE A 1 98 ? 9.339 3.769 24.864 1.00 89.00 98 PHE A CA 1
ATOM 797 C C . PHE A 1 98 ? 9.059 3.368 23.409 1.00 89.00 98 PHE A C 1
ATOM 799 O O . PHE A 1 98 ? 9.879 3.589 22.516 1.00 89.00 98 PHE A O 1
ATOM 806 N N . THR A 1 99 ? 7.864 2.831 23.161 1.00 90.00 99 THR A N 1
ATOM 807 C CA . THR A 1 99 ? 7.421 2.363 21.843 1.00 90.00 99 THR A CA 1
ATOM 808 C C . THR A 1 99 ? 7.457 3.489 20.813 1.00 90.00 99 THR A C 1
ATOM 810 O O . THR A 1 99 ? 8.012 3.333 19.721 1.00 90.00 99 THR A O 1
ATOM 813 N N . MET A 1 100 ? 6.914 4.651 21.175 1.00 89.75 100 MET A N 1
ATOM 814 C CA . MET A 1 100 ? 6.855 5.806 20.290 1.00 89.75 100 MET A CA 1
ATOM 815 C C . MET A 1 100 ? 8.237 6.379 19.990 1.00 89.75 100 MET A C 1
ATOM 817 O O . MET A 1 100 ? 8.491 6.732 18.844 1.00 89.75 100 MET A O 1
ATOM 821 N N . ALA A 1 101 ? 9.161 6.418 20.949 1.00 87.56 101 ALA A N 1
ATOM 822 C CA . ALA A 1 101 ? 10.516 6.900 20.691 1.00 87.56 101 ALA A CA 1
ATOM 823 C C . ALA A 1 101 ? 11.307 5.978 19.753 1.00 87.56 101 ALA A C 1
ATOM 825 O O . ALA A 1 101 ? 11.983 6.463 18.843 1.00 87.56 101 ALA A O 1
ATOM 826 N N . VAL A 1 102 ? 11.182 4.652 19.911 1.00 87.88 102 VAL A N 1
ATOM 827 C CA . VAL A 1 102 ? 11.819 3.686 18.998 1.00 87.88 102 VAL A CA 1
ATOM 828 C C . VAL A 1 102 ? 11.287 3.860 17.575 1.00 87.88 102 VAL A C 1
ATOM 830 O O . VAL A 1 102 ? 12.061 3.846 16.613 1.00 87.88 102 VAL A O 1
ATOM 833 N N . LEU A 1 103 ? 9.974 4.038 17.420 1.00 89.25 103 LEU A N 1
ATOM 834 C CA . LEU A 1 103 ? 9.328 4.155 16.113 1.00 89.25 103 LEU A CA 1
ATOM 835 C C . LEU A 1 103 ? 9.530 5.539 15.476 1.00 89.25 103 LEU A C 1
ATOM 837 O O . LEU A 1 103 ? 9.738 5.622 14.268 1.00 89.25 103 LEU A O 1
ATOM 841 N N . ALA A 1 104 ? 9.570 6.609 16.273 1.00 89.56 104 ALA A N 1
ATOM 842 C CA . ALA A 1 104 ? 9.780 7.981 15.813 1.00 89.56 104 ALA A CA 1
ATOM 843 C C . ALA A 1 104 ? 11.255 8.346 15.584 1.00 89.56 104 ALA A C 1
ATOM 845 O O . ALA A 1 104 ? 11.526 9.426 15.066 1.00 89.56 104 ALA A O 1
ATOM 846 N N . ARG A 1 105 ? 12.214 7.471 15.925 1.00 87.56 105 ARG A N 1
ATOM 847 C CA . ARG A 1 105 ? 13.667 7.755 15.955 1.00 87.56 105 ARG A CA 1
ATOM 848 C C . ARG A 1 105 ? 14.256 8.472 14.732 1.00 87.56 105 ARG A C 1
ATOM 850 O O . ARG A 1 105 ? 15.260 9.166 14.853 1.00 87.56 105 ARG A O 1
ATOM 857 N N . ARG A 1 106 ? 13.663 8.298 13.548 1.00 87.19 106 ARG A N 1
ATOM 858 C CA . ARG A 1 106 ? 14.138 8.903 12.292 1.00 87.19 106 ARG A CA 1
ATOM 859 C C . ARG A 1 106 ? 13.704 10.353 12.114 1.00 87.19 106 ARG A C 1
ATOM 861 O O . ARG A 1 106 ? 14.420 11.118 11.476 1.00 87.19 106 ARG A O 1
ATOM 868 N N . VAL A 1 107 ? 12.568 10.745 12.688 1.00 89.25 107 VAL A N 1
ATOM 869 C CA . VAL A 1 107 ? 12.025 12.103 12.555 1.00 89.25 107 VAL A CA 1
ATOM 870 C C . VAL A 1 107 ? 12.960 13.143 13.193 1.00 89.25 107 VAL A C 1
ATOM 872 O O . VAL A 1 107 ? 13.326 14.085 12.488 1.00 89.25 107 VAL A O 1
ATOM 875 N N . PRO A 1 108 ? 13.451 12.972 14.442 1.00 88.00 108 PRO A N 1
ATOM 876 C CA . PRO A 1 108 ? 14.432 13.886 15.029 1.00 88.00 108 PRO A CA 1
ATOM 877 C C . PRO A 1 108 ? 15.714 13.998 14.203 1.00 88.00 108 PRO A C 1
ATOM 879 O O . PRO A 1 108 ? 16.222 15.099 14.020 1.00 88.00 108 PRO A O 1
ATOM 882 N N . TYR A 1 109 ? 16.211 12.879 13.660 1.00 87.50 109 TYR A N 1
ATOM 883 C CA . TYR A 1 109 ? 17.400 12.876 12.806 1.00 87.50 109 TYR A CA 1
ATOM 884 C C . TYR A 1 109 ? 17.199 13.722 11.544 1.00 87.50 109 TYR A C 1
ATOM 886 O O . TYR A 1 109 ? 18.022 14.586 11.254 1.00 87.50 109 TYR A O 1
ATOM 894 N N . LEU A 1 110 ? 16.095 13.521 10.816 1.00 85.94 110 LEU A N 1
ATOM 895 C CA . LEU A 1 110 ? 15.817 14.267 9.584 1.00 85.94 110 LEU A CA 1
ATOM 896 C C . LEU A 1 110 ? 15.568 15.758 9.842 1.00 85.94 110 LEU A C 1
ATOM 898 O O . LEU A 1 110 ? 16.010 16.594 9.054 1.00 85.94 110 LEU A O 1
ATOM 902 N N . LEU A 1 111 ? 14.904 16.101 10.950 1.00 88.12 111 LEU A N 1
ATOM 903 C CA . LEU A 1 111 ? 14.718 17.492 11.366 1.00 88.12 111 LEU A CA 1
ATOM 904 C C . LEU A 1 111 ? 16.055 18.151 11.701 1.00 88.12 111 LEU A C 1
ATOM 906 O O . LEU A 1 111 ? 16.355 19.227 11.192 1.00 88.12 111 LEU A O 1
ATOM 910 N N . LEU A 1 112 ? 16.887 17.490 12.507 1.00 87.50 112 LEU A N 1
ATOM 911 C CA . LEU A 1 112 ? 18.168 18.045 12.925 1.00 87.50 112 LEU A CA 1
ATOM 912 C C . LEU A 1 112 ? 19.154 18.133 11.753 1.00 87.50 112 LEU A C 1
ATOM 914 O O . LEU A 1 112 ? 19.857 19.130 11.636 1.00 87.50 112 LEU A O 1
ATOM 918 N N . LYS A 1 113 ? 19.123 17.169 10.821 1.00 84.75 113 LYS A N 1
ATOM 919 C CA . LYS A 1 113 ? 19.848 17.233 9.541 1.00 84.75 113 LYS A CA 1
ATOM 920 C C . LYS A 1 113 ? 19.432 18.455 8.717 1.00 84.75 113 LYS A C 1
ATOM 922 O O . LYS A 1 113 ? 20.286 19.100 8.119 1.00 84.75 113 LYS A O 1
ATOM 927 N N . SER A 1 114 ? 18.138 18.783 8.692 1.00 84.94 114 SER A N 1
ATOM 928 C CA . SER A 1 114 ? 17.627 19.957 7.974 1.00 84.94 114 SER A CA 1
ATOM 929 C C . SER A 1 114 ? 17.967 21.284 8.660 1.00 84.94 114 SER A C 1
ATOM 931 O O . SER A 1 114 ? 18.105 22.291 7.972 1.00 84.94 114 SER A O 1
ATOM 933 N N . LEU A 1 115 ? 18.051 21.309 9.993 1.00 87.62 115 LEU A N 1
ATOM 934 C CA . LEU A 1 115 ? 18.286 22.525 10.780 1.00 87.62 115 LEU A CA 1
ATOM 935 C C . LEU A 1 115 ? 19.774 22.829 10.991 1.00 87.62 115 LEU A C 1
ATOM 937 O O . LEU A 1 115 ? 20.146 23.991 11.127 1.00 87.62 115 LEU A O 1
ATOM 941 N N . LEU A 1 116 ? 20.622 21.799 11.020 1.00 87.19 116 LEU A N 1
ATOM 942 C CA . LEU A 1 116 ? 22.057 21.893 11.291 1.00 87.19 116 LEU A CA 1
ATOM 943 C C . LEU A 1 116 ? 22.885 21.307 10.130 1.00 87.19 116 LEU A C 1
ATOM 945 O O . LEU A 1 116 ? 23.602 20.322 10.326 1.00 87.19 116 LEU A O 1
ATOM 949 N N . PRO A 1 117 ? 22.838 21.901 8.921 1.00 82.81 117 PRO A N 1
ATOM 950 C CA . PRO A 1 117 ? 23.552 21.375 7.753 1.00 82.81 117 PRO A CA 1
ATOM 951 C C . PRO A 1 117 ? 25.082 21.412 7.906 1.00 82.81 117 PRO A C 1
ATOM 953 O O . PRO A 1 117 ? 25.780 20.651 7.247 1.00 82.81 117 PRO A O 1
ATOM 956 N N . SER A 1 118 ? 25.609 22.270 8.785 1.00 84.81 118 SER A N 1
ATOM 957 C CA . SER A 1 118 ? 27.051 22.423 9.028 1.00 84.81 118 SER A CA 1
ATOM 958 C C . SER A 1 118 ? 27.673 21.287 9.849 1.00 84.81 118 SER A C 1
ATOM 960 O O . SER A 1 118 ? 28.895 21.205 9.952 1.00 84.81 118 SER A O 1
ATOM 962 N N . PHE A 1 119 ? 26.858 20.435 10.477 1.00 83.12 119 PHE A N 1
ATOM 963 C CA . PHE A 1 119 ? 27.338 19.342 11.321 1.00 83.12 119 PHE A CA 1
ATOM 964 C C . PHE A 1 119 ? 27.583 18.071 10.506 1.00 83.12 119 PHE A C 1
ATOM 966 O O . PHE A 1 119 ? 26.817 17.726 9.607 1.00 83.12 119 PHE A O 1
ATOM 973 N N . SER A 1 120 ? 28.634 17.325 10.858 1.00 84.25 120 SER A N 1
ATOM 974 C CA . SER A 1 120 ? 28.933 16.058 10.190 1.00 84.25 120 SER A CA 1
ATOM 975 C C . SER A 1 120 ? 27.834 15.018 10.455 1.00 84.25 120 SER A C 1
ATOM 977 O O . SER A 1 120 ? 27.424 14.789 11.597 1.00 84.25 120 SER A O 1
ATOM 979 N N . HIS A 1 121 ? 27.361 14.357 9.390 1.00 82.25 121 HIS A N 1
ATOM 980 C CA . HIS A 1 121 ? 26.268 13.377 9.464 1.00 82.25 121 HIS A CA 1
ATOM 981 C C . HIS A 1 121 ? 26.570 12.221 10.425 1.00 82.25 121 HIS A C 1
ATOM 983 O O . HIS A 1 121 ? 25.702 11.820 11.198 1.00 82.25 121 HIS A O 1
ATOM 989 N N . TRP A 1 122 ? 27.816 11.746 10.432 1.00 80.06 122 TRP A N 1
ATOM 990 C CA . TRP A 1 122 ? 28.302 10.729 11.365 1.00 80.06 122 TRP A CA 1
ATOM 991 C C . TRP A 1 122 ? 28.142 11.156 12.833 1.00 80.06 122 TRP A C 1
ATOM 993 O O . TRP A 1 122 ? 27.615 10.398 13.645 1.00 80.06 122 TRP A O 1
ATOM 1003 N N . MET A 1 123 ? 28.554 12.379 13.182 1.00 82.88 123 MET A N 1
ATOM 1004 C CA . MET A 1 123 ? 28.485 12.864 14.563 1.00 82.88 123 MET A CA 1
ATOM 1005 C C . MET A 1 123 ? 27.034 13.029 15.016 1.00 82.88 123 MET A C 1
ATOM 1007 O O . MET A 1 123 ? 26.693 12.683 16.145 1.00 82.88 123 MET A O 1
ATOM 1011 N N . LEU A 1 124 ? 26.165 13.483 14.111 1.00 83.31 124 LEU A N 1
ATOM 1012 C CA . LEU A 1 124 ? 24.729 13.582 14.347 1.00 83.31 124 LEU A CA 1
ATOM 1013 C C . LEU A 1 124 ? 24.097 12.213 14.647 1.00 83.31 124 LEU A C 1
ATOM 1015 O O . LEU A 1 124 ? 23.356 12.073 15.621 1.00 83.31 124 LEU A O 1
ATOM 1019 N N . GLN A 1 125 ? 24.408 11.199 13.833 1.00 83.00 125 GLN A N 1
ATOM 1020 C CA . GLN A 1 125 ? 23.940 9.826 14.039 1.00 83.00 125 GLN A CA 1
ATOM 1021 C C . GLN A 1 125 ? 24.451 9.259 15.366 1.00 83.00 125 GLN A C 1
ATOM 1023 O O . GLN A 1 125 ? 23.662 8.699 16.124 1.00 83.00 125 GLN A O 1
ATOM 1028 N N . LEU A 1 126 ? 25.738 9.450 15.674 1.00 84.06 126 LEU A N 1
ATOM 1029 C CA . LEU A 1 126 ? 26.350 8.961 16.907 1.00 84.06 126 LEU A CA 1
ATOM 1030 C C . LEU A 1 126 ? 25.668 9.559 18.146 1.00 84.06 126 LEU A C 1
ATOM 1032 O O . LEU A 1 126 ? 25.218 8.819 19.023 1.00 84.06 126 LEU A O 1
ATOM 1036 N N . VAL A 1 127 ? 25.528 10.885 18.207 1.00 84.50 127 VAL A N 1
ATOM 1037 C CA . VAL A 1 127 ? 24.891 11.571 19.343 1.00 84.50 127 VAL A CA 1
ATOM 1038 C C . VAL A 1 127 ? 23.445 11.107 19.522 1.00 84.50 127 VAL A C 1
ATOM 1040 O O . VAL A 1 127 ? 23.039 10.793 20.640 1.00 84.50 127 VAL A O 1
ATOM 1043 N N . LEU A 1 128 ? 22.679 10.989 18.434 1.00 84.25 128 LEU A N 1
ATOM 1044 C CA . LEU A 1 128 ? 21.296 10.514 18.500 1.00 84.25 128 LEU A CA 1
ATOM 1045 C C . LEU A 1 128 ? 21.200 9.039 18.898 1.00 84.25 128 LEU A C 1
ATOM 1047 O O . LEU A 1 128 ? 20.292 8.691 19.651 1.00 84.25 128 LEU A O 1
ATOM 1051 N N . THR A 1 129 ? 22.122 8.171 18.459 1.00 83.38 129 THR A N 1
ATOM 1052 C CA . THR A 1 129 ? 22.170 6.788 18.960 1.00 83.38 129 THR A CA 1
ATOM 1053 C C . THR A 1 129 ? 22.463 6.736 20.446 1.00 83.38 129 THR A C 1
ATOM 1055 O O . THR A 1 129 ? 21.756 6.037 21.161 1.00 83.38 129 THR A O 1
ATOM 1058 N N . LEU A 1 130 ? 23.462 7.476 20.932 1.00 84.25 130 LEU A N 1
ATOM 1059 C CA . LEU A 1 130 ? 23.819 7.473 22.349 1.00 84.25 130 LEU A CA 1
ATOM 1060 C C . LEU A 1 130 ? 22.669 8.013 23.199 1.00 84.25 130 LEU A C 1
ATOM 1062 O O . LEU A 1 130 ? 22.307 7.400 24.199 1.00 84.25 130 LEU A O 1
ATOM 1066 N N . HIS A 1 131 ? 22.040 9.104 22.760 1.00 81.62 131 HIS A N 1
ATOM 1067 C CA . HIS A 1 131 ? 20.878 9.663 23.438 1.00 81.62 131 HIS A CA 1
ATOM 1068 C C . HIS A 1 131 ? 19.700 8.680 23.456 1.00 81.62 131 HIS A C 1
ATOM 1070 O O . HIS A 1 131 ? 19.104 8.460 24.508 1.00 81.62 131 HIS A O 1
ATOM 1076 N N . MET A 1 132 ? 19.407 8.030 22.324 1.00 82.38 132 MET A N 1
ATOM 1077 C CA . MET A 1 132 ? 18.382 6.988 22.247 1.00 82.38 132 MET A CA 1
ATOM 1078 C C . MET A 1 132 ? 18.702 5.831 23.195 1.00 82.38 132 MET A C 1
ATOM 1080 O O . MET A 1 132 ? 17.828 5.421 23.943 1.00 82.38 132 MET A O 1
ATOM 1084 N N . LEU A 1 133 ? 19.936 5.324 23.211 1.00 84.38 133 LEU A N 1
ATOM 1085 C CA . LEU A 1 133 ? 20.333 4.215 24.081 1.00 84.38 133 LEU A CA 1
ATOM 1086 C C . LEU A 1 133 ? 20.186 4.573 25.561 1.00 84.38 133 LEU A C 1
ATOM 1088 O O . LEU A 1 133 ? 19.574 3.812 26.301 1.00 84.38 133 LEU A O 1
ATOM 1092 N N . VAL A 1 134 ? 20.681 5.740 25.984 1.00 83.50 134 VAL A N 1
ATOM 1093 C CA . VAL A 1 134 ? 20.531 6.220 27.367 1.00 83.50 134 VAL A CA 1
ATOM 1094 C C . VAL A 1 134 ? 19.056 6.324 27.738 1.00 83.50 134 VAL A C 1
ATOM 1096 O O . VAL A 1 134 ? 18.641 5.852 28.793 1.00 83.50 134 VAL A O 1
ATOM 1099 N N . TRP A 1 135 ? 18.241 6.890 26.855 1.00 80.06 135 TRP A N 1
ATOM 1100 C CA . TRP A 1 135 ? 16.824 7.080 27.116 1.00 80.06 135 TRP A CA 1
ATOM 1101 C C . TRP A 1 135 ? 16.040 5.756 27.133 1.00 80.06 135 TRP A C 1
ATOM 1103 O O . TRP A 1 135 ? 15.176 5.564 27.990 1.00 80.06 135 TRP A O 1
ATOM 1113 N N . LEU A 1 136 ? 16.382 4.802 26.260 1.00 81.00 136 LEU A N 1
ATOM 1114 C CA . LEU A 1 136 ? 15.833 3.442 26.279 1.00 81.00 136 LEU A CA 1
ATOM 1115 C C . LEU A 1 136 ? 16.248 2.689 27.548 1.00 81.00 136 LEU A C 1
ATOM 1117 O O . LEU A 1 136 ? 15.435 1.966 28.112 1.00 81.00 136 LEU A O 1
ATOM 1121 N N . LEU A 1 137 ? 17.474 2.889 28.039 1.00 83.94 137 LEU A N 1
ATOM 1122 C CA . LEU A 1 137 ? 17.927 2.318 29.308 1.00 83.94 137 LEU A CA 1
ATOM 1123 C C . LEU A 1 137 ? 17.146 2.905 30.489 1.00 83.94 137 LEU A C 1
ATOM 1125 O O . LEU A 1 137 ? 16.626 2.139 31.294 1.00 83.94 137 LEU A O 1
ATOM 1129 N N . ILE A 1 138 ? 16.977 4.230 30.552 1.00 81.44 138 ILE A N 1
ATOM 1130 C CA . ILE A 1 138 ? 16.207 4.906 31.611 1.00 81.44 138 ILE A CA 1
ATOM 1131 C C . ILE A 1 138 ? 14.749 4.435 31.618 1.00 81.44 138 ILE A C 1
ATOM 1133 O O . ILE A 1 138 ? 14.224 4.076 32.669 1.00 81.44 138 ILE A O 1
ATOM 1137 N N . THR A 1 139 ? 14.102 4.400 30.452 1.00 76.62 139 THR A N 1
ATOM 1138 C CA . THR A 1 139 ? 12.701 3.960 30.329 1.00 76.62 139 THR A CA 1
ATOM 1139 C C . THR A 1 139 ? 12.537 2.460 30.577 1.00 76.62 139 THR A C 1
ATOM 1141 O O . THR A 1 139 ? 11.548 2.045 31.172 1.00 76.62 139 THR A O 1
ATOM 1144 N N . SER A 1 140 ? 13.517 1.629 30.204 1.00 79.12 140 SER A N 1
ATOM 1145 C CA . SER A 1 140 ? 13.513 0.204 30.561 1.00 79.12 140 SER A CA 1
ATOM 1146 C C . SER A 1 140 ? 13.711 -0.021 32.063 1.00 79.12 140 SER A C 1
ATOM 1148 O O . SER A 1 140 ? 13.039 -0.871 32.643 1.00 79.12 140 SER A O 1
ATOM 1150 N N . TYR A 1 141 ? 14.571 0.772 32.711 1.00 80.38 141 TYR A N 1
ATOM 1151 C CA . TYR A 1 141 ? 14.778 0.725 34.153 1.00 80.38 141 TYR A CA 1
ATOM 1152 C C . TYR A 1 141 ? 13.516 1.156 34.901 1.00 80.38 141 TYR A C 1
ATOM 1154 O O . TYR A 1 141 ? 13.103 0.446 35.811 1.00 80.38 141 TYR A O 1
ATOM 1162 N N . SER A 1 142 ? 12.859 2.247 34.487 1.00 76.88 142 SER A N 1
ATOM 1163 C CA . SER A 1 142 ? 11.618 2.708 35.123 1.00 76.88 142 SER A CA 1
ATOM 1164 C C . SER A 1 142 ? 10.459 1.720 34.952 1.00 76.88 142 SER A C 1
ATOM 1166 O O . SER A 1 142 ? 9.690 1.506 35.886 1.00 76.88 142 SER A O 1
ATOM 1168 N N . LEU A 1 143 ? 10.355 1.061 33.791 1.00 74.44 143 LEU A N 1
ATOM 1169 C CA . LEU A 1 143 ? 9.390 -0.021 33.554 1.00 74.44 143 LEU A CA 1
ATOM 1170 C C . LEU A 1 143 ? 9.616 -1.214 34.488 1.00 74.44 143 LEU A C 1
ATOM 1172 O O . LEU A 1 143 ? 8.666 -1.814 34.995 1.00 74.44 143 LEU A O 1
ATOM 1176 N N . VAL A 1 144 ? 10.881 -1.572 34.698 1.00 73.75 144 VAL A N 1
ATOM 1177 C CA . VAL A 1 144 ? 11.266 -2.704 35.539 1.00 73.75 144 VAL A CA 1
ATOM 1178 C C . VAL A 1 144 ? 11.127 -2.373 37.021 1.00 73.75 144 VAL A C 1
ATOM 1180 O O . VAL A 1 144 ? 10.603 -3.203 37.758 1.00 73.75 144 VAL A O 1
ATOM 1183 N N . SER A 1 145 ? 11.540 -1.183 37.464 1.00 71.31 145 SER A N 1
ATOM 1184 C CA . SER A 1 145 ? 11.508 -0.795 38.878 1.00 71.31 145 SER A CA 1
ATOM 1185 C C . SER A 1 145 ? 10.079 -0.752 39.420 1.00 71.31 145 SER A C 1
ATOM 1187 O O . SER A 1 145 ? 9.814 -1.312 40.477 1.00 71.31 145 SER A O 1
ATOM 1189 N N . VAL A 1 146 ? 9.134 -0.198 38.650 1.00 69.56 146 VAL A N 1
ATOM 1190 C CA . VAL A 1 146 ? 7.713 -0.139 39.038 1.00 69.56 146 VAL A CA 1
ATOM 1191 C C . VAL A 1 146 ? 7.107 -1.539 39.193 1.00 69.56 146 VAL A C 1
ATOM 1193 O O . VAL A 1 146 ? 6.363 -1.790 40.135 1.00 69.56 146 VAL A O 1
ATOM 1196 N N . LYS A 1 147 ? 7.438 -2.480 38.298 1.00 66.62 147 LYS A N 1
ATOM 1197 C CA . LYS A 1 147 ? 6.939 -3.866 38.376 1.00 66.62 147 LYS A CA 1
ATOM 1198 C C . LYS A 1 147 ? 7.660 -4.709 39.431 1.00 66.62 147 LYS A C 1
ATOM 1200 O O . LYS A 1 147 ? 7.102 -5.695 39.912 1.00 66.62 147 LYS A O 1
ATOM 1205 N N . TYR A 1 148 ? 8.901 -4.358 39.759 1.00 65.00 148 TYR A N 1
ATOM 1206 C CA . TYR A 1 148 ? 9.689 -5.033 40.783 1.00 65.00 148 TYR A CA 1
ATOM 1207 C C . TYR A 1 148 ? 9.111 -4.786 42.180 1.00 65.00 148 TYR A C 1
ATOM 1209 O O . TYR A 1 148 ? 8.936 -5.742 42.940 1.00 65.00 148 TYR A O 1
ATOM 1217 N N . ASP A 1 149 ? 8.742 -3.534 42.468 1.00 61.34 149 ASP A N 1
ATOM 1218 C CA . ASP A 1 149 ? 8.159 -3.130 43.752 1.00 61.34 149 ASP A CA 1
ATOM 1219 C C . ASP A 1 149 ? 6.803 -3.808 44.032 1.00 61.34 149 ASP A C 1
ATOM 1221 O O . ASP A 1 149 ? 6.481 -4.083 45.186 1.00 61.34 149 ASP A O 1
ATOM 1225 N N . ASP A 1 150 ? 6.038 -4.162 42.993 1.00 62.94 150 ASP A N 1
ATOM 1226 C CA . ASP A 1 150 ? 4.696 -4.754 43.129 1.00 62.94 150 ASP A CA 1
ATOM 1227 C C . ASP A 1 150 ? 4.700 -6.288 43.357 1.00 62.94 150 ASP A C 1
ATOM 1229 O O . ASP A 1 150 ? 3.738 -6.854 43.883 1.00 62.94 150 ASP A O 1
ATOM 1233 N N . HIS A 1 151 ? 5.763 -7.012 42.965 1.00 60.34 151 HIS A N 1
ATOM 1234 C CA . HIS A 1 151 ? 5.733 -8.490 42.879 1.00 60.34 151 HIS A CA 1
ATOM 1235 C C . HIS A 1 151 ? 6.923 -9.262 43.491 1.00 60.34 151 HIS A C 1
ATOM 1237 O O . HIS A 1 151 ? 6.920 -10.502 43.463 1.00 60.34 151 HIS A O 1
ATOM 1243 N N . GLY A 1 152 ? 7.924 -8.596 44.082 1.00 63.47 152 GLY A N 1
ATOM 1244 C CA . GLY A 1 152 ? 8.999 -9.256 44.844 1.00 63.47 152 GLY A CA 1
ATOM 1245 C C . GLY A 1 152 ? 9.726 -10.378 44.071 1.00 63.47 152 GLY A C 1
ATOM 1246 O O . GLY A 1 152 ? 10.109 -10.205 42.917 1.00 63.47 152 GLY A O 1
ATOM 1247 N N . TYR A 1 153 ? 9.912 -11.565 44.675 1.00 50.19 153 TYR A N 1
ATOM 1248 C CA . TYR A 1 153 ? 10.697 -12.680 44.093 1.00 50.19 153 TYR A CA 1
ATOM 1249 C C . TYR A 1 153 ? 10.114 -13.251 42.777 1.00 50.19 153 TYR A C 1
ATOM 1251 O O . TYR A 1 153 ? 10.872 -13.629 41.884 1.00 50.19 153 TYR A O 1
ATOM 1259 N N . LYS A 1 154 ? 8.779 -13.252 42.594 1.00 52.56 154 LYS A N 1
ATOM 1260 C CA . LYS A 1 154 ? 8.139 -13.592 41.297 1.00 52.56 154 LYS A CA 1
ATOM 1261 C C . LYS A 1 154 ? 8.378 -12.514 40.230 1.00 52.56 154 LYS A C 1
ATOM 1263 O O . LYS A 1 154 ? 8.296 -12.806 39.037 1.00 52.56 154 LYS A O 1
ATOM 1268 N N . GLY A 1 155 ? 8.719 -11.297 40.650 1.00 59.19 155 GLY A N 1
ATOM 1269 C CA . GLY A 1 155 ? 9.125 -10.201 39.779 1.00 59.19 155 GLY A CA 1
ATOM 1270 C C . GLY A 1 155 ? 10.418 -10.490 39.015 1.00 59.19 155 GLY A C 1
ATOM 1271 O O . GLY A 1 155 ? 10.503 -10.125 37.853 1.00 59.19 155 GLY A O 1
ATOM 1272 N N . HIS A 1 156 ? 11.389 -11.219 39.584 1.00 58.84 156 HIS A N 1
ATOM 1273 C CA . HIS A 1 156 ? 12.717 -11.399 38.966 1.00 58.84 156 HIS A CA 1
ATOM 1274 C C . HIS A 1 156 ? 12.676 -12.109 37.597 1.00 58.84 156 HIS A C 1
ATOM 1276 O O . HIS A 1 156 ? 13.275 -11.643 36.627 1.00 58.84 156 HIS A O 1
ATOM 1282 N N . VAL A 1 157 ? 11.931 -13.216 37.494 1.00 61.19 157 VAL A N 1
ATOM 1283 C CA . VAL A 1 157 ? 11.799 -13.989 36.241 1.00 61.19 157 VAL A CA 1
ATOM 1284 C C . VAL A 1 157 ? 10.980 -13.217 35.205 1.00 61.19 157 VAL A C 1
ATOM 1286 O O . VAL A 1 157 ? 11.356 -13.151 34.034 1.00 61.19 157 VAL A O 1
ATOM 1289 N N . ASN A 1 158 ? 9.897 -12.570 35.642 1.00 67.75 158 ASN A N 1
ATOM 1290 C CA . ASN A 1 158 ? 9.076 -11.735 34.771 1.00 67.75 158 ASN A CA 1
ATOM 1291 C C . ASN A 1 158 ? 9.864 -10.519 34.263 1.00 67.75 158 ASN A C 1
ATOM 1293 O O . ASN A 1 158 ? 9.743 -10.160 33.097 1.00 67.75 158 ASN A O 1
ATOM 1297 N N . THR A 1 159 ? 10.710 -9.908 35.089 1.00 73.31 159 THR A N 1
ATOM 1298 C CA . THR A 1 159 ? 11.583 -8.789 34.711 1.00 73.31 159 THR A CA 1
ATOM 1299 C C . THR A 1 159 ? 12.557 -9.172 33.602 1.00 73.31 159 THR A C 1
ATOM 1301 O O . THR A 1 159 ? 12.658 -8.450 32.610 1.00 73.31 159 THR A O 1
ATOM 1304 N N . LEU A 1 160 ? 13.228 -10.324 33.713 1.00 74.50 160 LEU A N 1
ATOM 1305 C CA . LEU A 1 160 ? 14.151 -10.792 32.676 1.00 74.50 160 LEU A CA 1
ATOM 1306 C C . LEU A 1 160 ? 13.433 -10.995 31.332 1.00 74.50 160 LEU A C 1
ATOM 1308 O O . LEU A 1 160 ? 13.929 -10.576 30.288 1.00 74.50 160 LEU A O 1
ATOM 1312 N N . LEU A 1 161 ? 12.242 -11.590 31.359 1.00 74.81 161 LEU A N 1
ATOM 1313 C CA . LEU A 1 161 ? 11.430 -11.830 30.168 1.00 74.81 161 LEU A CA 1
ATOM 1314 C C . LEU A 1 161 ? 10.941 -10.521 29.518 1.00 74.81 161 LEU A C 1
ATOM 1316 O O . LEU A 1 161 ? 11.022 -10.379 28.298 1.00 74.81 161 LEU A O 1
ATOM 1320 N N . HIS A 1 162 ? 10.529 -9.526 30.310 1.00 79.25 162 HIS A N 1
ATOM 1321 C CA . HIS A 1 162 ? 10.175 -8.197 29.794 1.00 79.25 162 HIS A CA 1
ATOM 1322 C C . HIS A 1 162 ? 11.378 -7.468 29.170 1.00 79.25 162 HIS A C 1
ATOM 1324 O O . HIS A 1 162 ? 11.226 -6.839 28.122 1.00 79.25 162 HIS A O 1
ATOM 1330 N N . LEU A 1 163 ? 12.577 -7.581 29.758 1.00 81.44 163 LEU A N 1
ATOM 1331 C CA . LEU A 1 163 ? 13.807 -7.038 29.165 1.00 81.44 163 LEU A CA 1
ATOM 1332 C C . LEU A 1 163 ? 14.127 -7.712 27.827 1.00 81.44 163 LEU A C 1
ATOM 1334 O O . LEU A 1 163 ? 14.435 -7.027 26.851 1.00 81.44 163 LEU A O 1
ATOM 1338 N N . ILE A 1 164 ? 13.980 -9.038 27.746 1.00 81.62 164 ILE A N 1
ATOM 1339 C CA . ILE A 1 164 ? 14.135 -9.771 26.485 1.00 81.62 164 ILE A CA 1
ATOM 1340 C C . ILE A 1 164 ? 13.140 -9.243 25.446 1.00 81.62 164 ILE A C 1
ATOM 1342 O O . ILE A 1 164 ? 13.544 -8.960 24.323 1.00 81.62 164 ILE A O 1
ATOM 1346 N N . TYR A 1 165 ? 11.869 -9.031 25.798 1.00 83.44 165 TYR A N 1
ATOM 1347 C CA . TYR A 1 165 ? 10.881 -8.495 24.856 1.00 83.44 165 TYR A CA 1
ATOM 1348 C C . TYR A 1 165 ? 11.170 -7.060 24.401 1.00 83.44 165 TYR A C 1
ATOM 1350 O O . TYR A 1 165 ? 10.945 -6.743 23.234 1.00 83.44 165 TYR A O 1
ATOM 1358 N N . LEU A 1 166 ? 11.699 -6.187 25.255 1.00 84.94 166 LEU A N 1
ATOM 1359 C CA . LEU A 1 166 ? 12.051 -4.819 24.850 1.00 84.94 166 LEU A CA 1
ATOM 1360 C C . LEU A 1 166 ? 13.189 -4.803 23.815 1.00 84.94 166 LEU A C 1
ATOM 1362 O O . LEU A 1 166 ? 13.130 -4.058 22.829 1.00 84.94 166 LEU A O 1
ATOM 1366 N N . PHE A 1 167 ? 14.199 -5.655 24.017 1.00 83.12 167 PHE A N 1
ATOM 1367 C CA . PHE A 1 167 ? 15.438 -5.643 23.238 1.00 83.12 167 PHE A CA 1
ATOM 1368 C C . PHE A 1 167 ? 15.532 -6.739 22.171 1.00 83.12 167 PHE A C 1
ATOM 1370 O O . PHE A 1 167 ? 16.438 -6.689 21.343 1.00 83.12 167 PHE A O 1
ATOM 1377 N N . TRP A 1 168 ? 14.600 -7.687 22.091 1.00 77.81 168 TRP A N 1
ATOM 1378 C CA . TRP A 1 168 ? 14.624 -8.749 21.075 1.00 77.81 168 TRP A CA 1
ATOM 1379 C C . TRP A 1 168 ? 14.841 -8.238 19.639 1.00 77.81 168 TRP A C 1
ATOM 1381 O O . TRP A 1 168 ? 15.690 -8.783 18.927 1.00 77.81 168 TRP A O 1
ATOM 1391 N N . PRO A 1 169 ? 14.187 -7.148 19.192 1.00 80.81 169 PRO A N 1
ATOM 1392 C CA . PRO A 1 169 ? 14.393 -6.654 17.835 1.00 80.81 169 PRO A CA 1
ATOM 1393 C C . PRO A 1 169 ? 15.790 -6.073 17.574 1.00 80.81 169 PRO A C 1
ATOM 1395 O O . PRO A 1 169 ? 16.189 -5.954 16.415 1.00 80.81 169 PRO A O 1
ATOM 1398 N N . THR A 1 170 ? 16.566 -5.760 18.619 1.00 76.38 170 THR A N 1
ATOM 1399 C CA . THR A 1 170 ? 17.979 -5.369 18.473 1.00 76.38 170 THR A CA 1
ATOM 1400 C C . THR A 1 170 ? 18.843 -6.548 18.019 1.00 76.38 170 THR A C 1
ATOM 1402 O O . THR A 1 170 ? 19.733 -6.355 17.197 1.00 76.38 170 THR A O 1
ATOM 1405 N N . LEU A 1 171 ? 18.527 -7.784 18.431 1.00 75.69 171 LEU A N 1
ATOM 1406 C CA . LEU A 1 171 ? 19.196 -8.994 17.935 1.00 75.69 171 LEU A CA 1
ATOM 1407 C C . LEU A 1 171 ? 18.910 -9.212 16.446 1.00 75.69 171 LEU A C 1
ATOM 1409 O O . LEU A 1 171 ? 19.817 -9.526 15.677 1.00 75.69 171 LEU A O 1
ATOM 1413 N N . LEU A 1 172 ? 17.662 -8.983 16.024 1.00 74.62 172 LEU A N 1
ATOM 1414 C CA . LEU A 1 172 ? 17.279 -9.038 14.612 1.00 74.62 172 LEU A CA 1
ATOM 1415 C C . LEU A 1 172 ? 18.002 -7.957 13.794 1.00 74.62 172 LEU A C 1
ATOM 1417 O O . LEU A 1 172 ? 18.460 -8.230 12.685 1.00 74.62 172 LEU A O 1
ATOM 1421 N N . TYR A 1 173 ? 18.154 -6.749 14.343 1.00 77.75 173 TYR A N 1
ATOM 1422 C CA . TYR A 1 173 ? 18.932 -5.683 13.712 1.00 77.75 173 TYR A CA 1
ATOM 1423 C C . TYR A 1 173 ? 20.409 -6.067 13.551 1.00 77.75 173 TYR A C 1
ATOM 1425 O O . TYR A 1 173 ? 20.937 -5.992 12.442 1.00 77.75 173 TYR A O 1
ATOM 1433 N N . LEU A 1 174 ? 21.054 -6.527 14.629 1.00 79.88 174 LEU A N 1
ATOM 1434 C CA . LEU A 1 174 ? 22.462 -6.933 14.630 1.00 79.88 174 LEU A CA 1
ATOM 1435 C C . LEU A 1 174 ? 22.722 -8.099 13.668 1.00 79.88 174 LEU A C 1
ATOM 1437 O O . LEU A 1 174 ? 23.740 -8.110 12.983 1.00 79.88 174 LEU A O 1
ATOM 1441 N N . ASN A 1 175 ? 21.789 -9.049 13.557 1.00 75.75 175 ASN A N 1
ATOM 1442 C CA . ASN A 1 175 ? 21.907 -10.163 12.617 1.00 75.75 175 ASN A CA 1
ATOM 1443 C C . ASN A 1 175 ? 21.880 -9.708 11.147 1.00 75.75 175 ASN A C 1
ATOM 1445 O O . ASN A 1 175 ? 22.605 -10.259 10.322 1.00 75.75 175 ASN A O 1
ATOM 1449 N N . VAL A 1 176 ? 21.060 -8.706 10.814 1.00 75.62 176 VAL A N 1
ATOM 1450 C CA . VAL A 1 176 ? 20.873 -8.265 9.423 1.00 75.62 176 VAL A CA 1
ATOM 1451 C C . VAL A 1 176 ? 21.884 -7.198 8.997 1.00 75.62 176 VAL A C 1
ATOM 1453 O O . VAL A 1 176 ? 22.349 -7.228 7.857 1.00 75.62 176 VAL A O 1
ATOM 1456 N N . TYR A 1 177 ? 22.201 -6.250 9.880 1.00 76.25 177 TYR A N 1
ATOM 1457 C CA . TYR A 1 177 ? 22.993 -5.056 9.558 1.00 76.25 177 TYR A CA 1
ATOM 1458 C C . TYR A 1 177 ? 24.335 -4.975 10.297 1.00 76.25 177 TYR A C 1
ATOM 1460 O O . TYR A 1 177 ? 25.131 -4.076 10.016 1.00 76.25 177 TYR A O 1
ATOM 1468 N N . GLY A 1 178 ? 24.606 -5.885 11.236 1.00 78.69 178 GLY A N 1
ATOM 1469 C CA . GLY A 1 178 ? 25.781 -5.805 12.099 1.00 78.69 178 GLY A CA 1
ATOM 1470 C C . GLY A 1 178 ? 25.783 -4.530 12.948 1.00 78.69 178 GLY A C 1
ATOM 1471 O O . GLY A 1 178 ? 24.737 -4.043 13.373 1.00 78.69 178 GLY A O 1
ATOM 1472 N N . PHE A 1 179 ? 26.972 -3.967 13.165 1.00 79.00 179 PHE A N 1
ATOM 1473 C CA . PHE A 1 179 ? 27.188 -2.754 13.965 1.00 79.00 179 PHE A CA 1
ATOM 1474 C C . PHE A 1 179 ? 27.058 -1.443 13.166 1.00 79.00 179 PHE A C 1
ATOM 1476 O O . PHE A 1 179 ? 27.492 -0.390 13.627 1.00 79.00 179 PHE A O 1
ATOM 1483 N N . SER A 1 180 ? 26.482 -1.481 11.960 1.00 75.81 180 SER A N 1
ATOM 1484 C CA . SER A 1 180 ? 26.315 -0.279 11.137 1.00 75.81 180 SER A CA 1
ATOM 1485 C C . SER A 1 180 ? 25.217 0.632 11.696 1.00 75.81 180 SER A C 1
ATOM 1487 O O . SER A 1 180 ? 24.127 0.156 12.013 1.00 75.81 180 SER A O 1
ATOM 1489 N N . LEU A 1 181 ? 25.476 1.942 11.790 1.00 73.12 181 LEU A N 1
ATOM 1490 C CA . LEU A 1 181 ? 24.496 2.944 12.242 1.00 73.12 181 LEU A CA 1
ATOM 1491 C C . LEU A 1 181 ? 23.646 3.517 11.095 1.00 73.12 181 LEU A C 1
ATOM 1493 O O . LEU A 1 181 ? 22.531 3.983 11.336 1.00 73.12 181 LEU A O 1
ATOM 1497 N N . ASN A 1 182 ? 24.118 3.430 9.847 1.00 73.50 182 ASN A N 1
ATOM 1498 C CA . ASN A 1 182 ? 23.439 4.027 8.689 1.00 73.50 182 ASN A CA 1
ATOM 1499 C C . ASN A 1 182 ? 21.999 3.498 8.511 1.00 73.50 182 ASN A C 1
ATOM 1501 O O . ASN A 1 182 ? 21.075 4.308 8.399 1.00 73.50 182 ASN A O 1
ATOM 1505 N N . PRO A 1 183 ? 21.724 2.174 8.578 1.00 75.44 183 PRO A N 1
ATOM 1506 C CA . PRO A 1 183 ? 20.370 1.641 8.377 1.00 75.44 183 PRO A CA 1
ATOM 1507 C C . PRO A 1 183 ? 19.352 2.104 9.432 1.00 75.44 183 PRO A C 1
ATOM 1509 O O . PRO A 1 183 ? 18.132 2.072 9.183 1.00 75.44 183 PRO A O 1
ATOM 1512 N N . LEU A 1 184 ? 19.851 2.530 10.599 1.00 75.31 184 LEU A N 1
ATOM 1513 C CA . LEU A 1 184 ? 19.071 2.977 11.745 1.00 75.31 184 LEU A CA 1
ATOM 1514 C C . LEU A 1 184 ? 18.388 4.323 11.462 1.00 75.31 184 LEU A C 1
ATOM 1516 O O . LEU A 1 184 ? 17.184 4.446 11.728 1.00 75.31 184 LEU A O 1
ATOM 1520 N N . PHE A 1 185 ? 19.111 5.266 10.845 1.00 72.50 185 PHE A N 1
ATOM 1521 C CA . PHE A 1 185 ? 18.668 6.650 10.626 1.00 72.50 185 PHE A CA 1
ATOM 1522 C C . PHE A 1 185 ? 18.491 7.052 9.158 1.00 72.50 185 PHE A C 1
ATOM 1524 O O . PHE A 1 185 ? 17.525 7.742 8.836 1.00 72.50 185 PHE A O 1
ATOM 1531 N N . GLU A 1 186 ? 19.365 6.615 8.253 1.00 66.06 186 GLU A N 1
ATOM 1532 C CA . GLU A 1 186 ? 19.325 7.039 6.853 1.00 66.06 186 GLU A CA 1
ATOM 1533 C C . GLU A 1 186 ? 18.417 6.137 6.021 1.00 66.06 186 GLU A C 1
ATOM 1535 O O . GLU A 1 186 ? 18.769 5.014 5.662 1.00 66.06 186 GLU A O 1
ATOM 1540 N N . SER A 1 187 ? 17.253 6.646 5.612 1.00 59.06 187 SER A N 1
ATOM 1541 C CA . SER A 1 187 ? 16.456 6.070 4.510 1.00 59.06 187 SER A CA 1
ATOM 1542 C C . SER A 1 187 ? 17.133 6.238 3.125 1.00 59.06 187 SER A C 1
ATOM 1544 O O . SER A 1 187 ? 16.597 5.777 2.122 1.00 59.06 187 SER A O 1
ATOM 1546 N N . GLU A 1 188 ? 18.330 6.839 3.086 1.00 50.19 188 GLU A N 1
ATOM 1547 C CA . GLU A 1 188 ? 18.959 7.534 1.950 1.00 50.19 188 GLU A CA 1
ATOM 1548 C C . GLU A 1 188 ? 19.759 6.657 0.964 1.00 50.19 188 GLU A C 1
ATOM 1550 O O . GLU A 1 188 ? 19.980 7.077 -0.168 1.00 50.19 188 GLU A O 1
ATOM 1555 N N . GLU A 1 189 ? 20.085 5.398 1.289 1.00 47.81 189 GLU A N 1
ATOM 1556 C CA . GLU A 1 189 ? 20.678 4.452 0.310 1.00 47.81 189 GLU A CA 1
ATOM 1557 C C . GLU A 1 189 ? 19.746 4.130 -0.882 1.00 47.81 189 GLU A C 1
ATOM 1559 O O . GLU A 1 189 ? 20.163 3.513 -1.861 1.00 47.81 189 GLU A O 1
ATOM 1564 N N . LEU A 1 190 ? 18.470 4.525 -0.811 1.00 48.78 190 LEU A N 1
ATOM 1565 C CA . LEU A 1 190 ? 17.503 4.367 -1.901 1.00 48.78 190 LEU A CA 1
ATOM 1566 C C . LEU A 1 190 ? 17.622 5.454 -2.977 1.00 48.78 190 LEU A C 1
ATOM 1568 O O . LEU A 1 190 ? 17.383 5.145 -4.142 1.00 48.78 190 LEU A O 1
ATOM 1572 N N . ASP A 1 191 ? 18.001 6.677 -2.599 1.00 43.28 191 ASP A N 1
ATOM 1573 C CA . ASP A 1 191 ? 17.986 7.842 -3.492 1.00 43.28 191 ASP A CA 1
ATOM 1574 C C . ASP A 1 191 ? 19.411 8.230 -3.963 1.00 43.28 191 ASP A C 1
ATOM 1576 O O . ASP A 1 191 ? 19.569 8.677 -5.097 1.00 43.28 191 ASP A O 1
ATOM 1580 N N . MET A 1 192 ? 20.465 7.990 -3.163 1.00 41.06 192 MET A N 1
ATOM 1581 C CA . MET A 1 192 ? 21.848 8.406 -3.491 1.00 41.06 192 MET A CA 1
ATOM 1582 C C . MET A 1 192 ? 22.498 7.630 -4.651 1.00 41.06 192 MET A C 1
ATOM 1584 O O . MET A 1 192 ? 23.359 8.172 -5.333 1.00 41.06 192 MET A O 1
ATOM 1588 N N . ASN A 1 193 ? 22.060 6.396 -4.929 1.00 41.41 193 ASN A N 1
ATOM 1589 C CA . ASN A 1 193 ? 22.509 5.645 -6.114 1.00 41.41 193 ASN A CA 1
ATOM 1590 C C . ASN A 1 193 ? 21.648 5.916 -7.365 1.00 41.41 193 ASN A C 1
ATOM 1592 O O . ASN A 1 193 ? 21.993 5.452 -8.449 1.00 41.41 193 ASN A O 1
ATOM 1596 N N . GLU A 1 194 ? 20.513 6.618 -7.246 1.00 44.22 194 GLU A N 1
ATOM 1597 C CA . GLU A 1 194 ? 19.614 6.888 -8.384 1.00 44.22 194 GLU A CA 1
ATOM 1598 C C . GLU A 1 194 ? 20.054 8.107 -9.212 1.00 44.22 194 GLU A C 1
ATOM 1600 O O . GLU A 1 194 ? 19.807 8.139 -10.420 1.00 44.22 194 GLU A O 1
ATOM 1605 N N . SER A 1 195 ? 20.738 9.087 -8.606 1.00 41.59 195 SER A N 1
ATOM 1606 C CA . SER A 1 195 ? 21.284 10.239 -9.339 1.00 41.59 195 SER A CA 1
ATOM 1607 C C . SER A 1 195 ? 22.485 9.885 -10.222 1.00 41.59 195 SER A C 1
ATOM 1609 O O . SER A 1 195 ? 22.646 10.508 -11.266 1.00 41.59 195 SER A O 1
ATOM 1611 N N . ASP A 1 196 ? 23.267 8.860 -9.863 1.00 42.03 196 ASP A N 1
ATOM 1612 C CA . ASP A 1 196 ? 24.472 8.456 -10.611 1.00 42.03 196 ASP A CA 1
ATOM 1613 C C . ASP A 1 196 ? 24.238 7.324 -11.624 1.00 42.03 196 ASP A C 1
ATOM 1615 O O . ASP A 1 196 ? 25.078 7.080 -12.493 1.00 42.03 196 ASP A O 1
ATOM 1619 N N . HIS A 1 197 ? 23.098 6.628 -11.566 1.00 53.62 197 HIS A N 1
ATOM 1620 C CA . HIS A 1 197 ? 22.815 5.484 -12.440 1.00 53.62 197 HIS A CA 1
ATOM 1621 C C . HIS A 1 197 ? 21.494 5.655 -13.184 1.00 53.62 197 HIS A C 1
ATOM 1623 O O . HIS A 1 197 ? 20.516 4.933 -12.986 1.00 53.62 197 HIS A O 1
ATOM 1629 N N . HIS A 1 198 ? 21.471 6.634 -14.085 1.00 59.12 198 HIS A N 1
ATOM 1630 C CA . HIS A 1 198 ? 20.519 6.604 -15.187 1.00 59.12 198 HIS A CA 1
ATOM 1631 C C . HIS A 1 198 ? 20.850 5.408 -16.074 1.00 59.12 198 HIS A C 1
ATOM 1633 O O . HIS A 1 198 ? 22.009 5.232 -16.443 1.00 59.12 198 HIS A O 1
ATOM 1639 N N . HIS A 1 199 ? 19.839 4.607 -16.423 1.00 66.56 199 HIS A N 1
ATOM 1640 C CA . HIS A 1 199 ? 20.016 3.520 -17.380 1.00 66.56 199 HIS A CA 1
ATOM 1641 C C . HIS A 1 199 ? 20.722 4.049 -18.635 1.00 66.56 199 HIS A C 1
ATOM 1643 O O . HIS A 1 199 ? 20.198 4.925 -19.334 1.00 66.56 199 HIS A O 1
ATOM 1649 N N . VAL A 1 200 ? 21.915 3.524 -18.903 1.00 65.31 200 VAL A N 1
ATOM 1650 C CA . VAL A 1 200 ? 22.665 3.821 -20.117 1.00 65.31 200 VAL A CA 1
ATOM 1651 C C . VAL A 1 200 ? 22.290 2.743 -21.114 1.00 65.31 200 VAL A C 1
ATOM 1653 O O . VAL A 1 200 ? 22.628 1.578 -20.920 1.00 65.31 200 VAL A O 1
ATOM 1656 N N . CYS A 1 201 ? 21.591 3.116 -22.188 1.00 69.38 201 CYS A N 1
ATOM 1657 C CA . CYS A 1 201 ? 21.281 2.187 -23.271 1.00 69.38 201 CYS A CA 1
ATOM 1658 C C . CYS A 1 201 ? 22.575 1.771 -23.980 1.00 69.38 201 CYS A C 1
ATOM 1660 O O . CYS A 1 201 ? 22.972 2.372 -24.979 1.00 69.38 201 CYS A O 1
ATOM 1662 N N . SER A 1 202 ? 23.253 0.763 -23.437 1.00 71.19 202 SER A N 1
ATOM 1663 C CA . SER A 1 202 ? 24.457 0.196 -24.023 1.00 71.19 202 SER A CA 1
ATOM 1664 C C . SER A 1 202 ? 24.098 -0.820 -25.103 1.00 71.19 202 SER A C 1
ATOM 1666 O O . SER A 1 202 ? 23.149 -1.588 -24.971 1.00 71.19 202 SER A O 1
ATOM 1668 N N . GLY A 1 203 ? 24.883 -0.846 -26.180 1.00 67.50 203 GLY A N 1
ATOM 1669 C CA . GLY A 1 203 ? 24.833 -1.914 -27.182 1.00 67.50 203 GLY A CA 1
ATOM 1670 C C . GLY A 1 203 ? 25.654 -3.152 -26.797 1.00 67.50 203 GLY A C 1
ATOM 1671 O O . GLY A 1 203 ? 25.714 -4.100 -27.576 1.00 67.50 203 GLY A O 1
ATOM 1672 N N . ILE A 1 204 ? 26.320 -3.144 -25.636 1.00 78.88 204 ILE A N 1
ATOM 1673 C CA . ILE A 1 204 ? 27.275 -4.178 -25.221 1.00 78.88 204 ILE A CA 1
ATOM 1674 C C . ILE A 1 204 ? 26.598 -5.172 -24.270 1.00 78.88 204 ILE A C 1
ATOM 1676 O O . ILE A 1 204 ? 26.167 -4.811 -23.175 1.00 78.88 204 ILE A O 1
ATOM 1680 N N . SER A 1 205 ? 26.577 -6.452 -24.658 1.00 81.06 205 SER A N 1
ATOM 1681 C CA . SER A 1 205 ? 25.922 -7.532 -23.905 1.00 81.06 205 SER A CA 1
ATOM 1682 C C . SER A 1 205 ? 26.410 -7.666 -22.457 1.00 81.06 205 SER A C 1
ATOM 1684 O O . SER A 1 205 ? 25.595 -7.872 -21.562 1.00 81.06 205 SER A O 1
ATOM 1686 N N . ASN A 1 206 ? 27.719 -7.540 -22.210 1.00 83.94 206 ASN A N 1
ATOM 1687 C CA . ASN A 1 206 ? 28.288 -7.700 -20.866 1.00 83.94 206 ASN A CA 1
ATOM 1688 C C . ASN A 1 206 ? 27.872 -6.562 -19.922 1.00 83.94 206 ASN A C 1
ATOM 1690 O O . ASN A 1 206 ? 27.457 -6.836 -18.804 1.00 83.94 206 ASN A O 1
ATOM 1694 N N . GLN A 1 207 ? 27.843 -5.315 -20.404 1.00 84.06 207 GLN A N 1
ATOM 1695 C CA . GLN A 1 207 ? 27.405 -4.171 -19.594 1.00 84.06 207 GLN A CA 1
ATOM 1696 C C . GLN A 1 207 ? 25.936 -4.291 -19.170 1.00 84.06 207 GLN A C 1
ATOM 1698 O O . GLN A 1 207 ? 25.608 -4.005 -18.024 1.00 84.06 207 GLN A O 1
ATOM 1703 N N . ILE A 1 208 ? 25.061 -4.779 -20.059 1.00 84.56 208 ILE A N 1
ATOM 1704 C CA . ILE A 1 208 ? 23.649 -5.023 -19.722 1.00 84.56 208 ILE A CA 1
ATOM 1705 C C . ILE A 1 208 ? 23.525 -6.127 -18.660 1.00 84.56 208 ILE A C 1
ATOM 1707 O O . ILE A 1 208 ? 22.726 -6.003 -17.736 1.00 84.56 208 ILE A O 1
ATOM 1711 N N . ARG A 1 209 ? 24.317 -7.205 -18.757 1.00 87.69 209 ARG A N 1
ATOM 1712 C CA . ARG A 1 209 ? 24.321 -8.287 -17.752 1.00 87.69 209 ARG A CA 1
ATOM 1713 C C . ARG A 1 209 ? 24.810 -7.793 -16.387 1.00 87.69 209 ARG A C 1
ATOM 1715 O O . ARG A 1 209 ? 24.186 -8.116 -15.377 1.00 87.69 209 ARG A O 1
ATOM 1722 N N . ASP A 1 210 ? 25.864 -6.982 -16.362 1.00 87.25 210 ASP A N 1
ATOM 1723 C CA . ASP A 1 210 ? 26.393 -6.385 -15.131 1.00 87.25 210 ASP A CA 1
ATOM 1724 C C . ASP A 1 210 ? 25.375 -5.421 -14.495 1.00 87.25 210 ASP A C 1
ATOM 1726 O O . ASP A 1 210 ? 25.153 -5.453 -13.282 1.00 87.25 210 ASP A O 1
ATOM 1730 N N . GLU A 1 211 ? 24.676 -4.625 -15.314 1.00 87.69 211 GLU A N 1
ATOM 1731 C CA . GLU A 1 211 ? 23.597 -3.735 -14.869 1.00 87.69 211 GLU A CA 1
ATOM 1732 C C . GLU A 1 211 ? 22.409 -4.520 -14.280 1.00 87.69 211 GLU A C 1
ATOM 1734 O O . GLU A 1 211 ? 21.887 -4.158 -13.220 1.00 87.69 211 GLU A O 1
ATOM 1739 N N . VAL A 1 212 ? 22.010 -5.640 -14.902 1.00 88.94 212 VAL A N 1
ATOM 1740 C CA . VAL A 1 212 ? 20.985 -6.554 -14.359 1.00 88.94 212 VAL A CA 1
ATOM 1741 C C . VAL A 1 212 ? 21.391 -7.072 -12.985 1.00 88.94 212 VAL A C 1
ATOM 1743 O O . VAL A 1 212 ? 20.575 -7.066 -12.059 1.00 88.94 212 VAL A O 1
ATOM 1746 N N . GLU A 1 213 ? 22.634 -7.526 -12.832 1.00 89.19 213 GLU A N 1
ATOM 1747 C CA . GLU A 1 213 ? 23.117 -8.082 -11.570 1.00 89.19 213 GLU A CA 1
ATOM 1748 C C . GLU A 1 213 ? 23.179 -7.012 -10.470 1.00 89.19 213 GLU A C 1
ATOM 1750 O O . GLU A 1 213 ? 22.738 -7.248 -9.338 1.00 89.19 213 GLU A O 1
ATOM 1755 N N . PHE A 1 214 ? 23.614 -5.798 -10.812 1.00 87.19 214 PHE A N 1
ATOM 1756 C CA . PHE A 1 214 ? 23.598 -4.651 -9.908 1.00 87.19 214 PHE A CA 1
ATOM 1757 C C . PHE A 1 214 ? 22.177 -4.287 -9.447 1.00 87.19 214 PHE A C 1
ATOM 1759 O O . PHE A 1 214 ? 21.920 -4.153 -8.242 1.00 87.19 214 PHE A O 1
ATOM 1766 N N . LEU A 1 215 ? 21.224 -4.169 -10.379 1.00 87.50 215 LEU A N 1
ATOM 1767 C CA . LEU A 1 215 ? 19.831 -3.848 -10.057 1.00 87.50 215 LEU A CA 1
ATOM 1768 C C . LEU A 1 215 ? 19.154 -4.967 -9.261 1.00 87.50 215 LEU A C 1
ATOM 1770 O O . LEU A 1 215 ? 18.383 -4.688 -8.341 1.00 87.50 215 LEU A O 1
ATOM 1774 N N . ARG A 1 216 ? 19.478 -6.234 -9.542 1.00 88.62 216 ARG A N 1
ATOM 1775 C CA . ARG A 1 216 ? 19.013 -7.393 -8.767 1.00 88.62 216 ARG A CA 1
ATOM 1776 C C . ARG A 1 216 ? 19.527 -7.348 -7.328 1.00 88.62 216 ARG A C 1
ATOM 1778 O O . ARG A 1 216 ? 18.750 -7.551 -6.391 1.00 88.62 216 ARG A O 1
ATOM 1785 N N . LYS A 1 217 ? 20.817 -7.062 -7.129 1.00 85.00 217 LYS A N 1
ATOM 1786 C CA . LYS A 1 217 ? 21.410 -6.900 -5.793 1.00 85.00 217 LYS A CA 1
ATOM 1787 C C . LYS A 1 217 ? 20.744 -5.748 -5.042 1.00 85.00 217 LYS A C 1
ATOM 1789 O O . LYS A 1 217 ? 20.346 -5.928 -3.890 1.00 85.00 217 LYS A O 1
ATOM 1794 N N . SER A 1 218 ? 20.542 -4.618 -5.717 1.00 85.06 218 SER A N 1
ATOM 1795 C CA . SER A 1 218 ? 19.839 -3.453 -5.174 1.00 85.06 218 SER A CA 1
ATOM 1796 C C . SER A 1 218 ? 18.407 -3.801 -4.766 1.00 85.06 218 SER A C 1
ATOM 1798 O O . SER A 1 218 ? 18.025 -3.570 -3.622 1.00 85.06 218 SER A O 1
ATOM 1800 N N . PHE A 1 219 ? 17.639 -4.461 -5.638 1.00 87.94 219 PHE A N 1
ATOM 1801 C CA . PHE A 1 219 ? 16.285 -4.940 -5.345 1.00 87.94 219 PHE A CA 1
ATOM 1802 C C . PHE A 1 219 ? 16.239 -5.799 -4.070 1.00 87.94 219 PHE A C 1
ATOM 1804 O O . PHE A 1 219 ? 15.410 -5.566 -3.190 1.00 87.94 219 PHE A O 1
ATOM 1811 N N . ASN A 1 220 ? 17.160 -6.757 -3.930 1.00 86.19 220 ASN A N 1
ATOM 1812 C CA . ASN A 1 220 ? 17.221 -7.644 -2.765 1.00 86.19 220 ASN A CA 1
ATOM 1813 C C . ASN A 1 220 ? 17.557 -6.895 -1.468 1.00 86.19 220 ASN A C 1
ATOM 1815 O O . ASN A 1 220 ? 16.996 -7.199 -0.413 1.00 86.19 220 ASN A O 1
ATOM 1819 N N . VAL A 1 221 ? 18.450 -5.902 -1.532 1.00 82.00 221 VAL A N 1
ATOM 1820 C CA . VAL A 1 221 ? 18.757 -5.026 -0.392 1.00 82.00 221 VAL A CA 1
ATOM 1821 C C . VAL A 1 221 ? 17.519 -4.223 0.014 1.00 82.00 221 VAL A C 1
ATOM 1823 O O . VAL A 1 221 ? 17.163 -4.236 1.195 1.00 82.00 221 VAL A O 1
ATOM 1826 N N . ARG A 1 222 ? 16.804 -3.623 -0.952 1.00 85.19 222 ARG A N 1
ATOM 1827 C CA . ARG A 1 222 ? 15.545 -2.894 -0.706 1.00 85.19 222 ARG A CA 1
ATOM 1828 C C . ARG A 1 222 ? 14.495 -3.804 -0.054 1.00 85.19 222 ARG A C 1
ATOM 1830 O O . ARG A 1 222 ? 13.945 -3.452 0.986 1.00 85.19 222 ARG A O 1
ATOM 1837 N N . MET A 1 223 ? 14.276 -5.005 -0.593 1.00 86.00 223 MET A N 1
ATOM 1838 C CA . MET A 1 223 ? 13.314 -5.977 -0.050 1.00 86.00 223 MET A CA 1
ATOM 1839 C C . MET A 1 223 ? 13.631 -6.408 1.381 1.00 86.00 223 MET A C 1
ATOM 1841 O O . MET A 1 223 ? 12.756 -6.372 2.247 1.00 86.00 223 MET A O 1
ATOM 1845 N N . ARG A 1 224 ? 14.882 -6.797 1.649 1.00 82.88 224 ARG A N 1
ATOM 1846 C CA . ARG A 1 224 ? 15.333 -7.181 2.993 1.00 82.88 224 ARG A CA 1
ATOM 1847 C C . ARG A 1 224 ? 15.093 -6.054 3.993 1.00 82.88 224 ARG A C 1
ATOM 1849 O O . ARG A 1 224 ? 14.614 -6.305 5.096 1.00 82.88 224 ARG A O 1
ATOM 1856 N N . ARG A 1 225 ? 15.353 -4.812 3.584 1.00 82.75 225 ARG A N 1
ATOM 1857 C CA . ARG A 1 225 ? 15.125 -3.636 4.420 1.00 82.75 225 ARG A CA 1
ATOM 1858 C C . ARG A 1 225 ? 13.656 -3.440 4.774 1.00 82.75 225 ARG A C 1
ATOM 1860 O O . ARG A 1 225 ? 13.341 -3.220 5.942 1.00 82.75 225 ARG A O 1
ATOM 1867 N N . ILE A 1 226 ? 12.774 -3.550 3.784 1.00 89.62 226 ILE A N 1
ATOM 1868 C CA . ILE A 1 226 ? 11.322 -3.437 3.963 1.00 89.62 226 ILE A CA 1
ATOM 1869 C C . ILE A 1 226 ? 10.812 -4.503 4.935 1.00 89.62 226 ILE A C 1
ATOM 1871 O O . ILE A 1 226 ? 10.064 -4.175 5.850 1.00 89.62 226 ILE A O 1
ATOM 1875 N N . LEU A 1 227 ? 11.248 -5.757 4.774 1.00 85.88 227 LEU A N 1
ATOM 1876 C CA . LEU A 1 227 ? 10.843 -6.865 5.643 1.00 85.88 227 LEU A CA 1
ATOM 1877 C C . LEU A 1 227 ? 11.252 -6.628 7.098 1.00 85.88 227 LEU A C 1
ATOM 1879 O O . LEU A 1 227 ? 10.432 -6.802 8.001 1.00 85.88 227 LEU A O 1
ATOM 1883 N N . VAL A 1 228 ? 12.490 -6.185 7.332 1.00 84.50 228 VAL A N 1
ATOM 1884 C CA . VAL A 1 228 ? 12.952 -5.859 8.686 1.00 84.50 228 VAL A CA 1
ATOM 1885 C C . VAL A 1 228 ? 12.149 -4.697 9.266 1.00 84.50 228 VAL A C 1
ATOM 1887 O O . VAL A 1 228 ? 11.647 -4.814 10.377 1.00 84.50 228 VAL A O 1
ATOM 1890 N N . GLN A 1 229 ? 11.960 -3.606 8.519 1.00 87.94 229 GLN A N 1
ATOM 1891 C CA . GLN A 1 229 ? 11.204 -2.447 9.005 1.00 87.94 229 GLN A CA 1
ATOM 1892 C C . GLN A 1 229 ? 9.734 -2.774 9.305 1.00 87.94 229 GLN A C 1
ATOM 1894 O O . GLN A 1 229 ? 9.253 -2.452 10.387 1.00 87.94 229 GLN A O 1
ATOM 1899 N N . ALA A 1 230 ? 9.036 -3.478 8.411 1.00 92.31 230 ALA A N 1
ATOM 1900 C CA . ALA A 1 230 ? 7.657 -3.910 8.648 1.00 92.31 230 ALA A CA 1
ATOM 1901 C C . ALA A 1 230 ? 7.543 -4.790 9.904 1.00 92.31 230 ALA A C 1
ATOM 1903 O O . ALA A 1 230 ? 6.610 -4.640 10.692 1.00 92.31 230 ALA A O 1
ATOM 1904 N N . THR A 1 231 ? 8.532 -5.662 10.125 1.00 88.00 231 THR A N 1
ATOM 1905 C CA . THR A 1 231 ? 8.603 -6.516 11.318 1.00 88.00 231 THR A CA 1
ATOM 1906 C C . THR A 1 231 ? 8.834 -5.698 12.586 1.00 88.00 231 THR A C 1
ATOM 1908 O O . THR A 1 231 ? 8.121 -5.904 13.561 1.00 88.00 231 THR A O 1
ATOM 1911 N N . LEU A 1 232 ? 9.757 -4.728 12.572 1.00 90.50 232 LEU A N 1
ATOM 1912 C CA . LEU A 1 232 ? 9.980 -3.818 13.703 1.00 90.50 232 LEU A CA 1
ATOM 1913 C C . LEU A 1 232 ? 8.718 -3.018 14.042 1.00 90.50 232 LEU A C 1
ATOM 1915 O O . LEU A 1 232 ? 8.364 -2.900 15.212 1.00 90.50 232 LEU A O 1
ATOM 1919 N N . ILE A 1 233 ? 8.021 -2.503 13.027 1.00 92.88 233 ILE A N 1
ATOM 1920 C CA . ILE A 1 233 ? 6.781 -1.750 13.219 1.00 92.88 233 ILE A CA 1
ATOM 1921 C C . ILE A 1 233 ? 5.710 -2.626 13.863 1.00 92.88 233 ILE A C 1
ATOM 1923 O O . ILE A 1 233 ? 5.159 -2.239 14.889 1.00 92.88 233 ILE A O 1
ATOM 1927 N N . ALA A 1 234 ? 5.424 -3.803 13.305 1.00 93.75 234 ALA A N 1
ATOM 1928 C CA . ALA A 1 234 ? 4.413 -4.704 13.858 1.00 93.75 234 ALA A CA 1
ATOM 1929 C C . ALA A 1 234 ? 4.774 -5.169 15.276 1.00 93.75 234 ALA A C 1
ATOM 1931 O O . ALA A 1 234 ? 3.910 -5.242 16.152 1.00 93.75 234 ALA A O 1
ATOM 1932 N N . TYR A 1 235 ? 6.064 -5.416 15.519 1.00 92.12 235 TYR A N 1
ATOM 1933 C CA . TYR A 1 235 ? 6.565 -5.806 16.826 1.00 92.12 235 TYR A CA 1
ATOM 1934 C C . TYR A 1 235 ? 6.299 -4.724 17.874 1.00 92.12 235 TYR A C 1
ATOM 1936 O O . TYR A 1 235 ? 5.601 -4.976 18.850 1.00 92.12 235 TYR A O 1
ATOM 1944 N N . TYR A 1 236 ? 6.805 -3.509 17.661 1.00 93.50 236 TYR A N 1
ATOM 1945 C CA . TYR A 1 236 ? 6.702 -2.445 18.659 1.00 93.50 236 TYR A CA 1
ATOM 1946 C C . TYR A 1 236 ? 5.285 -1.869 18.765 1.00 93.50 236 TYR A C 1
ATOM 1948 O O . TYR A 1 236 ? 4.835 -1.600 19.869 1.00 93.50 236 TYR A O 1
ATOM 1956 N N . SER A 1 237 ? 4.547 -1.725 17.661 1.00 94.69 237 SER A N 1
ATOM 1957 C CA . SER A 1 237 ? 3.197 -1.133 17.701 1.00 94.69 237 SER A CA 1
ATOM 1958 C C . SER A 1 237 ? 2.102 -2.087 18.179 1.00 94.69 237 SER A C 1
ATOM 1960 O O . SER A 1 237 ? 1.103 -1.629 18.722 1.00 94.69 237 SER A O 1
ATOM 1962 N N . SER A 1 238 ? 2.241 -3.399 17.953 1.00 93.25 238 SER A N 1
ATOM 1963 C CA . SER A 1 238 ? 1.151 -4.357 18.192 1.00 93.25 238 SER A CA 1
ATOM 1964 C C . SER A 1 238 ? 1.544 -5.496 19.135 1.00 93.25 238 SER A C 1
ATOM 1966 O O . SER A 1 238 ? 0.832 -5.765 20.103 1.00 93.25 238 SER A O 1
ATOM 1968 N N . PHE A 1 239 ? 2.679 -6.160 18.904 1.00 91.94 239 PHE A N 1
ATOM 1969 C CA . PHE A 1 239 ? 3.094 -7.283 19.753 1.00 91.94 239 PHE A CA 1
ATOM 1970 C C . PHE A 1 239 ? 3.550 -6.824 21.142 1.00 91.94 239 PHE A C 1
ATOM 1972 O O . PHE A 1 239 ? 3.143 -7.411 22.137 1.00 91.94 239 PHE A O 1
ATOM 1979 N N . LEU A 1 240 ? 4.359 -5.768 21.229 1.00 90.62 240 LEU A N 1
ATOM 1980 C CA . LEU A 1 240 ? 4.924 -5.311 22.494 1.00 90.62 240 LEU A CA 1
ATOM 1981 C C . LEU A 1 240 ? 3.841 -4.836 23.487 1.00 90.62 240 LEU A C 1
ATOM 1983 O O . LEU A 1 240 ? 3.882 -5.294 24.629 1.00 90.62 240 LEU A O 1
ATOM 1987 N N . PRO A 1 241 ? 2.824 -4.036 23.089 1.00 92.06 241 PRO A N 1
ATOM 1988 C CA . PRO A 1 241 ? 1.684 -3.741 23.955 1.00 92.06 241 PRO A CA 1
ATOM 1989 C C . PRO A 1 241 ? 0.972 -4.996 24.453 1.00 92.06 241 PRO A C 1
ATOM 1991 O O . PRO A 1 241 ? 0.608 -5.060 25.619 1.00 92.06 241 PRO A O 1
ATOM 1994 N N . TRP A 1 242 ? 0.815 -6.008 23.592 1.00 88.94 242 TRP A N 1
ATOM 1995 C CA . TRP A 1 242 ? 0.185 -7.278 23.950 1.00 88.94 242 TRP A CA 1
ATOM 1996 C C . TRP A 1 242 ? 1.028 -8.093 24.944 1.00 88.94 242 TRP A C 1
ATOM 1998 O O . TRP A 1 242 ? 0.491 -8.622 25.915 1.00 88.94 242 TRP A O 1
ATOM 2008 N N . ALA A 1 243 ? 2.347 -8.144 24.759 1.00 85.50 243 ALA A N 1
ATOM 2009 C CA . ALA A 1 243 ? 3.262 -8.874 25.634 1.00 85.50 243 ALA A CA 1
ATOM 2010 C C . ALA A 1 243 ? 3.333 -8.300 27.062 1.00 85.50 243 ALA A C 1
ATOM 2012 O O . ALA A 1 243 ? 3.700 -9.014 27.992 1.00 85.50 243 ALA A O 1
ATOM 2013 N N . PHE A 1 244 ? 2.985 -7.023 27.239 1.00 86.56 244 PHE A N 1
ATOM 2014 C CA . PHE A 1 244 ? 3.008 -6.325 28.528 1.00 86.56 244 PHE A CA 1
ATOM 2015 C C . PHE A 1 244 ? 1.636 -6.255 29.221 1.00 86.56 244 PHE A C 1
ATOM 2017 O O . PHE A 1 244 ? 1.531 -5.631 30.279 1.00 86.56 244 PHE A O 1
ATOM 2024 N N . VAL A 1 245 ? 0.607 -6.904 28.660 1.00 86.06 245 VAL A N 1
ATOM 2025 C CA . VAL A 1 245 ? -0.747 -6.954 29.234 1.00 86.06 245 VAL A CA 1
ATOM 2026 C C . VAL A 1 245 ? -0.749 -7.652 30.588 1.00 86.06 245 VAL A C 1
ATOM 2028 O O . VAL A 1 245 ? -0.107 -8.683 30.788 1.00 86.06 245 VAL A O 1
ATOM 2031 N N . GLN A 1 246 ? -1.525 -7.105 31.521 1.00 84.81 246 GLN A N 1
ATOM 2032 C CA . GLN A 1 246 ? -1.699 -7.677 32.846 1.00 84.81 246 GLN A CA 1
ATOM 2033 C C . GLN A 1 246 ? -2.500 -8.999 32.787 1.00 84.81 246 GLN A C 1
ATOM 2035 O O . GLN A 1 246 ? -3.500 -9.071 32.069 1.00 84.81 246 GLN A O 1
ATOM 2040 N N . PRO A 1 247 ? -2.143 -10.037 33.574 1.00 80.62 247 PRO A N 1
ATOM 2041 C CA . PRO A 1 247 ? -2.744 -11.375 33.457 1.00 80.62 247 PRO A CA 1
ATOM 2042 C C . PRO A 1 247 ? -4.257 -11.445 33.708 1.00 80.62 247 PRO A C 1
ATOM 2044 O O . PRO A 1 247 ? -4.913 -12.383 33.265 1.00 80.62 247 PRO A O 1
ATOM 2047 N N . TYR A 1 248 ? -4.808 -10.478 34.443 1.00 84.19 248 TYR A N 1
ATOM 2048 C CA . TYR A 1 248 ? -6.222 -10.420 34.820 1.00 84.19 248 TYR A CA 1
ATOM 2049 C C . TYR A 1 248 ? -7.111 -9.717 33.780 1.00 84.19 248 TYR A C 1
ATOM 2051 O O . TYR A 1 248 ? -8.323 -9.636 33.966 1.00 84.19 248 TYR A O 1
ATOM 2059 N N . ILE A 1 249 ? -6.538 -9.183 32.697 1.00 87.31 249 ILE A N 1
ATOM 2060 C CA . ILE A 1 249 ? -7.305 -8.498 31.654 1.00 87.31 249 ILE A CA 1
ATOM 2061 C C . ILE A 1 249 ? -7.811 -9.510 30.633 1.00 87.31 249 ILE A C 1
ATOM 2063 O O . ILE A 1 249 ? -7.041 -10.237 30.006 1.00 87.31 249 ILE A O 1
ATOM 2067 N N . HIS A 1 250 ? -9.124 -9.513 30.423 1.00 86.94 250 HIS A N 1
ATOM 2068 C CA . HIS A 1 250 ? -9.768 -10.342 29.415 1.00 86.94 250 HIS A CA 1
ATOM 2069 C C . HIS A 1 250 ? -9.885 -9.589 28.087 1.00 86.94 250 HIS A C 1
ATOM 2071 O O . HIS A 1 250 ? -10.600 -8.594 27.979 1.00 86.94 250 HIS A O 1
ATOM 2077 N N . TYR A 1 251 ? -9.217 -10.104 27.060 1.00 91.06 251 TYR A N 1
ATOM 2078 C CA . TYR A 1 251 ? -9.274 -9.595 25.692 1.00 91.06 251 TYR A CA 1
ATOM 2079 C C . TYR A 1 251 ? -9.507 -10.739 24.702 1.00 91.06 251 TYR A C 1
ATOM 2081 O O . TYR A 1 251 ? -9.360 -11.920 25.019 1.00 91.06 251 TYR A O 1
ATOM 2089 N N . GLU A 1 252 ? -9.881 -10.387 23.476 1.00 90.38 252 GLU A N 1
ATOM 2090 C CA . GLU A 1 252 ? -10.126 -11.368 22.421 1.00 90.38 252 GLU A CA 1
ATOM 2091 C C . GLU A 1 252 ? -8.837 -11.664 21.645 1.00 90.38 252 GLU A C 1
ATOM 2093 O O . GLU A 1 252 ? -8.396 -10.868 20.815 1.00 90.38 252 GLU A O 1
ATOM 2098 N N . LEU A 1 253 ? -8.238 -12.828 21.905 1.00 89.69 253 LEU A N 1
ATOM 2099 C CA . LEU A 1 253 ? -6.952 -13.224 21.321 1.00 89.69 253 LEU A CA 1
ATOM 2100 C C . LEU A 1 253 ? -6.964 -13.236 19.783 1.00 89.69 253 LEU A C 1
ATOM 2102 O O . LEU A 1 253 ? -5.994 -12.814 19.148 1.00 89.69 253 LEU A O 1
ATOM 2106 N N . TRP A 1 254 ? -8.061 -13.696 19.175 1.00 91.19 254 TRP A N 1
ATOM 2107 C CA . TRP A 1 254 ? -8.190 -13.751 17.719 1.00 91.19 254 TRP A CA 1
ATOM 2108 C C . TRP A 1 254 ? -8.061 -12.362 17.088 1.00 91.19 254 TRP A C 1
ATOM 2110 O O . TRP A 1 254 ? -7.278 -12.170 16.161 1.00 91.19 254 TRP A O 1
ATOM 2120 N N . PHE A 1 255 ? -8.754 -11.362 17.632 1.00 91.94 255 PHE A N 1
ATOM 2121 C CA . PHE A 1 255 ? -8.721 -10.019 17.064 1.00 91.94 255 PHE A CA 1
ATOM 2122 C C . PHE A 1 255 ? -7.377 -9.315 17.282 1.00 91.94 255 PHE A C 1
ATOM 2124 O O . PHE A 1 255 ? -6.874 -8.642 16.385 1.00 91.94 255 PHE A O 1
ATOM 2131 N N . VAL A 1 256 ? -6.758 -9.513 18.449 1.00 92.94 256 VAL A N 1
ATOM 2132 C CA . VAL A 1 256 ? -5.430 -8.965 18.781 1.00 92.94 256 VAL A CA 1
ATOM 2133 C C . VAL A 1 256 ? -4.355 -9.514 17.837 1.00 92.94 256 VAL A C 1
ATOM 2135 O O . VAL A 1 256 ? -3.533 -8.762 17.311 1.00 92.94 256 VAL A O 1
ATOM 2138 N N . THR A 1 257 ? -4.380 -10.823 17.570 1.00 90.00 257 THR A N 1
ATOM 2139 C CA . THR A 1 257 ? -3.451 -11.461 16.622 1.00 90.00 257 THR A CA 1
ATOM 2140 C C . THR A 1 257 ? -3.746 -11.063 15.176 1.00 90.00 257 THR A C 1
ATOM 2142 O O . THR A 1 257 ? -2.824 -10.800 14.403 1.00 90.00 257 THR A O 1
ATOM 2145 N N . GLN A 1 258 ? -5.020 -10.928 14.810 1.00 94.25 258 GLN A N 1
ATOM 2146 C CA . GLN A 1 258 ? -5.431 -10.430 13.502 1.00 94.25 258 GLN A CA 1
ATOM 2147 C C . GLN A 1 258 ? -4.968 -8.982 13.261 1.00 94.25 258 GLN A C 1
ATOM 2149 O O . GLN A 1 258 ? -4.449 -8.685 12.185 1.00 94.25 258 GLN A O 1
ATOM 2154 N N . HIS A 1 259 ? -5.097 -8.089 14.250 1.00 95.62 259 HIS A N 1
ATOM 2155 C CA . HIS A 1 259 ? -4.608 -6.705 14.174 1.00 95.62 259 HIS A CA 1
ATOM 2156 C C . HIS A 1 259 ? -3.088 -6.643 14.001 1.00 95.62 259 HIS A C 1
ATOM 2158 O O . HIS A 1 259 ? -2.601 -5.880 13.168 1.00 95.62 259 HIS A O 1
ATOM 2164 N N . LEU A 1 260 ? -2.338 -7.494 14.710 1.00 95.19 260 LEU A N 1
ATOM 2165 C CA . LEU A 1 260 ? -0.887 -7.635 14.537 1.00 95.19 260 LEU A CA 1
ATOM 2166 C C . LEU A 1 260 ? -0.519 -8.011 13.089 1.00 95.19 260 LEU A C 1
ATOM 2168 O O . LEU A 1 260 ? 0.347 -7.375 12.485 1.00 95.19 260 LEU A O 1
ATOM 2172 N N . VAL A 1 261 ? -1.192 -9.015 12.513 1.00 95.69 261 VAL A N 1
ATOM 2173 C CA . VAL A 1 261 ? -0.942 -9.459 11.129 1.00 95.69 261 VAL A CA 1
ATOM 2174 C C . VAL A 1 261 ? -1.322 -8.375 10.120 1.00 95.69 261 VAL A C 1
ATOM 2176 O O . VAL A 1 261 ? -0.554 -8.102 9.197 1.00 95.69 261 VAL A O 1
ATOM 2179 N N . LEU A 1 262 ? -2.478 -7.726 10.290 1.00 95.69 262 LEU A N 1
ATOM 2180 C CA . LEU A 1 262 ? -2.911 -6.637 9.410 1.00 95.69 262 LEU A CA 1
ATOM 2181 C C . LEU A 1 262 ? -1.962 -5.441 9.482 1.00 95.69 262 LEU A C 1
ATOM 2183 O O . LEU A 1 262 ? -1.615 -4.886 8.443 1.00 95.69 262 LEU A O 1
ATOM 2187 N N . THR A 1 263 ? -1.492 -5.091 10.679 1.00 96.31 263 THR A N 1
ATOM 2188 C CA . THR A 1 263 ? -0.487 -4.044 10.884 1.00 96.31 263 THR A CA 1
ATOM 2189 C C . THR A 1 263 ? 0.792 -4.369 10.120 1.00 96.31 263 THR A C 1
ATOM 2191 O O . THR A 1 263 ? 1.261 -3.544 9.340 1.00 96.31 263 THR A O 1
ATOM 2194 N N . TRP A 1 264 ? 1.313 -5.596 10.243 1.00 96.50 264 TRP A N 1
ATOM 2195 C CA . TRP A 1 264 ? 2.491 -6.028 9.484 1.00 96.50 264 TRP A CA 1
ATOM 2196 C C . TRP A 1 264 ? 2.275 -5.931 7.967 1.00 96.50 264 TRP A C 1
ATOM 2198 O O . TRP A 1 264 ? 3.092 -5.339 7.259 1.00 96.50 264 TRP A O 1
ATOM 2208 N N . MET A 1 265 ? 1.149 -6.451 7.470 1.00 97.19 265 MET A N 1
ATOM 2209 C CA . MET A 1 265 ? 0.814 -6.459 6.043 1.00 97.19 265 MET A CA 1
ATOM 2210 C C . MET A 1 265 ? 0.651 -5.044 5.463 1.00 97.19 265 MET A C 1
ATOM 2212 O O . MET A 1 265 ? 1.138 -4.768 4.360 1.00 97.19 265 MET A O 1
ATOM 2216 N N . LEU A 1 266 ? -0.015 -4.143 6.194 1.00 96.56 266 LEU A N 1
ATOM 2217 C CA . LEU A 1 266 ? -0.247 -2.752 5.795 1.00 96.56 266 LEU A CA 1
ATOM 2218 C C . LEU A 1 266 ? 1.042 -1.925 5.853 1.00 96.56 266 LEU A C 1
ATOM 2220 O O . LEU A 1 266 ? 1.332 -1.194 4.905 1.00 96.56 266 LEU A O 1
ATOM 2224 N N . SER A 1 267 ? 1.857 -2.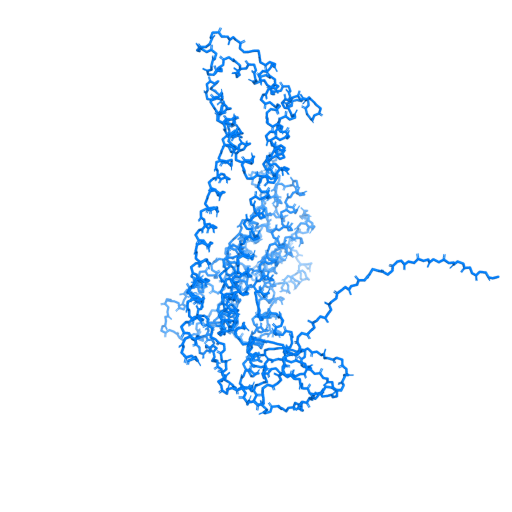082 6.902 1.00 95.44 267 SER A N 1
ATOM 2225 C CA . SER A 1 267 ? 3.185 -1.462 6.983 1.00 95.44 267 SER A CA 1
ATOM 2226 C C . SER A 1 267 ? 4.095 -1.934 5.853 1.00 95.44 267 SER A C 1
ATOM 2228 O O . SER A 1 267 ? 4.753 -1.114 5.214 1.00 95.44 267 SER A O 1
ATOM 2230 N N . PHE A 1 268 ? 4.095 -3.235 5.553 1.00 95.94 268 PHE A N 1
ATOM 2231 C CA . PHE A 1 268 ? 4.834 -3.798 4.425 1.00 95.94 268 PHE A CA 1
ATOM 2232 C C . PHE A 1 268 ? 4.388 -3.181 3.091 1.00 95.94 268 PHE A C 1
ATOM 2234 O O . PHE A 1 268 ? 5.234 -2.776 2.295 1.00 95.94 268 PHE A O 1
ATOM 2241 N N . SER A 1 269 ? 3.077 -3.018 2.873 1.00 95.88 269 SER A N 1
ATOM 2242 C CA . SER A 1 269 ? 2.531 -2.367 1.672 1.00 95.88 269 SER A CA 1
ATOM 2243 C C . SER A 1 269 ? 2.961 -0.900 1.535 1.00 95.88 269 SER A C 1
ATOM 2245 O O . SER A 1 269 ? 3.414 -0.465 0.473 1.00 95.88 269 SER A O 1
ATOM 2247 N N . LEU A 1 270 ? 2.871 -0.128 2.624 1.00 94.56 270 LEU A N 1
ATOM 2248 C CA . LEU A 1 270 ? 3.275 1.279 2.643 1.00 94.56 270 LEU A CA 1
ATOM 2249 C C . LEU A 1 270 ? 4.773 1.429 2.338 1.00 94.56 270 LEU A C 1
ATOM 2251 O O . LEU A 1 270 ? 5.153 2.253 1.505 1.00 94.56 270 LEU A O 1
ATOM 2255 N N . LEU A 1 271 ? 5.618 0.594 2.943 1.00 93.19 271 LEU A N 1
ATOM 2256 C CA . LEU A 1 271 ? 7.063 0.586 2.702 1.00 93.19 271 LEU A CA 1
ATOM 2257 C C . LEU A 1 271 ? 7.417 0.135 1.275 1.00 93.19 271 LEU A C 1
ATOM 2259 O O . LEU A 1 271 ? 8.279 0.752 0.647 1.00 93.19 271 LEU A O 1
ATOM 2263 N N . LEU A 1 272 ? 6.723 -0.871 0.723 1.00 92.75 272 LEU A N 1
ATOM 2264 C CA . LEU A 1 272 ? 6.844 -1.264 -0.688 1.00 92.75 272 LEU A CA 1
ATOM 2265 C C . LEU A 1 272 ? 6.575 -0.081 -1.625 1.00 92.75 272 LEU A C 1
ATOM 2267 O O . LEU A 1 272 ? 7.345 0.145 -2.557 1.00 92.75 272 LEU A O 1
ATOM 2271 N N . SER A 1 273 ? 5.528 0.702 -1.346 1.00 91.06 273 SER A N 1
ATOM 2272 C CA . SER A 1 273 ? 5.146 1.855 -2.174 1.00 91.06 273 SER A CA 1
ATOM 2273 C C . SER A 1 273 ? 6.184 2.987 -2.201 1.00 91.06 273 SER A C 1
ATOM 2275 O O . SER A 1 273 ? 6.199 3.787 -3.138 1.00 91.06 273 SER A O 1
ATOM 2277 N N . ARG A 1 274 ? 7.065 3.065 -1.192 1.00 88.44 274 ARG A N 1
ATOM 2278 C CA . ARG A 1 274 ? 8.180 4.029 -1.137 1.00 88.44 274 ARG A CA 1
ATOM 2279 C C . ARG A 1 274 ? 9.490 3.462 -1.667 1.00 88.44 274 ARG A C 1
ATOM 2281 O O . ARG A 1 274 ? 10.262 4.209 -2.257 1.00 88.44 274 ARG A O 1
ATOM 2288 N N . ALA A 1 275 ? 9.766 2.183 -1.437 1.00 86.38 275 ALA A N 1
ATOM 2289 C CA . ALA A 1 275 ? 11.020 1.564 -1.861 1.00 86.38 275 ALA A CA 1
ATOM 2290 C C . ALA A 1 275 ? 11.059 1.275 -3.369 1.00 86.38 275 ALA A C 1
ATOM 2292 O O . ALA A 1 275 ? 12.123 1.340 -3.989 1.00 86.38 275 ALA A O 1
ATOM 2293 N N . PHE A 1 276 ? 9.902 0.970 -3.957 1.00 87.31 276 PHE A N 1
ATOM 2294 C CA . PHE A 1 276 ? 9.740 0.725 -5.388 1.00 87.31 276 PHE A CA 1
ATOM 2295 C C . PHE A 1 276 ? 9.039 1.900 -6.057 1.00 87.31 276 PHE A C 1
ATOM 2297 O O . PHE A 1 276 ? 7.967 1.756 -6.644 1.00 87.31 276 PHE A O 1
ATOM 2304 N N . CYS A 1 277 ? 9.664 3.075 -5.947 1.00 82.19 277 CYS A N 1
ATOM 2305 C CA . CYS A 1 277 ? 9.249 4.248 -6.700 1.00 82.19 277 CYS A CA 1
ATOM 2306 C C . CYS A 1 277 ? 9.192 3.938 -8.211 1.00 82.19 277 CYS A C 1
ATOM 2308 O O . CYS A 1 277 ? 9.957 3.096 -8.701 1.00 82.19 277 CYS A O 1
ATOM 2310 N N . PRO A 1 278 ? 8.333 4.646 -8.961 1.00 83.00 278 PRO A N 1
ATOM 2311 C CA . PRO A 1 278 ? 8.221 4.509 -10.410 1.00 83.00 278 PRO A CA 1
ATOM 2312 C C . PRO A 1 278 ? 9.555 4.591 -11.151 1.00 83.00 278 PRO A C 1
ATOM 2314 O O . PRO A 1 278 ? 9.763 3.806 -12.064 1.00 83.00 278 PRO A O 1
ATOM 2317 N N . ASP A 1 279 ? 10.473 5.458 -10.719 1.00 82.62 279 ASP A N 1
ATOM 2318 C CA . ASP A 1 279 ? 11.783 5.632 -11.359 1.00 82.62 279 ASP A CA 1
ATOM 2319 C C . ASP A 1 279 ? 12.661 4.375 -11.259 1.00 82.62 279 ASP A C 1
ATOM 2321 O O . ASP A 1 279 ? 13.246 3.933 -12.243 1.00 82.62 279 ASP A O 1
ATOM 2325 N N . PHE A 1 280 ? 12.691 3.724 -10.094 1.00 84.50 280 PHE A N 1
ATOM 2326 C CA . PHE A 1 280 ? 13.422 2.467 -9.934 1.00 84.50 280 PHE A CA 1
ATOM 2327 C C . PHE A 1 280 ? 12.775 1.322 -10.717 1.00 84.50 280 PHE A C 1
ATOM 2329 O O . PHE A 1 280 ? 13.466 0.513 -11.337 1.00 84.50 280 PHE A O 1
ATOM 2336 N N . SER A 1 281 ? 11.438 1.251 -10.704 1.00 86.19 281 SER A N 1
ATOM 2337 C CA . SER A 1 281 ? 10.702 0.279 -11.520 1.00 86.19 281 SER A CA 1
ATOM 2338 C C . SER A 1 281 ? 10.949 0.501 -13.013 1.00 86.19 281 SER A C 1
ATOM 2340 O O . SER A 1 281 ? 11.000 -0.468 -13.765 1.00 86.19 281 SER A O 1
ATOM 2342 N N . ASP A 1 282 ? 11.100 1.755 -13.436 1.00 86.50 282 ASP A N 1
ATOM 2343 C CA . ASP A 1 282 ? 11.419 2.146 -14.803 1.00 86.50 282 ASP A CA 1
ATOM 2344 C C . ASP A 1 282 ? 12.825 1.694 -15.208 1.00 86.50 282 ASP A C 1
ATOM 2346 O O . ASP A 1 282 ? 12.978 1.029 -16.229 1.00 86.50 282 ASP A O 1
ATOM 2350 N N . SER A 1 283 ? 13.836 1.915 -14.365 1.00 86.38 283 SER A N 1
ATOM 2351 C CA . SER A 1 283 ? 15.185 1.381 -14.604 1.00 86.38 283 SER A CA 1
ATOM 2352 C C . SER A 1 283 ? 15.196 -0.149 -14.721 1.00 86.38 283 SER A C 1
ATOM 2354 O O . SER A 1 283 ? 15.785 -0.692 -15.655 1.00 86.38 283 SER A O 1
ATOM 2356 N N . LEU A 1 284 ? 14.482 -0.860 -13.837 1.00 88.88 284 LEU A N 1
ATOM 2357 C CA . LEU A 1 284 ? 14.329 -2.320 -13.924 1.00 88.88 284 LEU A CA 1
ATOM 2358 C C . LEU A 1 284 ? 13.675 -2.760 -15.240 1.00 88.88 284 LEU A C 1
ATOM 2360 O O . LEU A 1 284 ? 14.090 -3.759 -15.829 1.00 88.88 284 LEU A O 1
ATOM 2364 N N . HIS A 1 285 ? 12.663 -2.023 -15.701 1.00 88.62 285 HIS A N 1
ATOM 2365 C CA . HIS A 1 285 ? 11.963 -2.312 -16.947 1.00 88.62 285 HIS A CA 1
ATOM 2366 C C . HIS A 1 285 ? 12.859 -2.136 -18.171 1.00 88.62 285 HIS A C 1
ATOM 2368 O O . HIS A 1 285 ? 12.965 -3.056 -18.983 1.00 88.62 285 HIS A O 1
ATOM 2374 N N . LYS A 1 286 ? 13.550 -0.997 -18.282 1.00 86.75 286 LYS A N 1
ATOM 2375 C CA . LYS A 1 286 ? 14.420 -0.689 -19.427 1.00 86.75 286 LYS A CA 1
ATOM 2376 C C . LYS A 1 286 ? 15.505 -1.741 -19.605 1.00 86.75 286 LYS A C 1
ATOM 2378 O O . LYS A 1 286 ? 15.668 -2.290 -20.695 1.00 86.75 286 LYS A O 1
ATOM 2383 N N . VAL A 1 287 ? 16.181 -2.091 -18.513 1.00 87.75 287 VAL A N 1
ATOM 2384 C CA . VAL A 1 287 ? 17.222 -3.123 -18.514 1.00 87.75 287 VAL A CA 1
ATOM 2385 C C . VAL A 1 287 ? 16.635 -4.498 -18.840 1.00 87.75 287 VAL A C 1
ATOM 2387 O O . VAL A 1 287 ? 17.217 -5.246 -19.625 1.00 87.75 287 VAL A O 1
ATOM 2390 N N . ALA A 1 288 ? 15.452 -4.831 -18.313 1.00 89.25 288 ALA A N 1
ATOM 2391 C CA . ALA A 1 288 ? 14.776 -6.081 -18.650 1.00 89.25 288 ALA A CA 1
ATOM 2392 C C . ALA A 1 288 ? 14.430 -6.177 -20.146 1.00 89.25 288 ALA A C 1
ATOM 2394 O O . ALA A 1 288 ? 14.588 -7.249 -20.727 1.00 89.25 288 ALA A O 1
ATOM 2395 N N . CYS A 1 289 ? 14.022 -5.078 -20.784 1.00 85.38 289 CYS A N 1
ATOM 2396 C CA . CYS A 1 289 ? 13.755 -5.036 -22.223 1.00 85.38 289 CYS A CA 1
ATOM 2397 C C . CYS A 1 289 ? 15.017 -5.282 -23.069 1.00 85.38 289 CYS A C 1
ATOM 2399 O O . CYS A 1 289 ? 14.939 -5.979 -24.079 1.00 85.38 289 CYS A O 1
ATOM 2401 N N . HIS A 1 290 ? 16.180 -4.774 -22.645 1.00 84.00 290 HIS A N 1
ATOM 2402 C CA . HIS A 1 290 ? 17.469 -5.037 -23.304 1.00 84.00 290 HIS A CA 1
ATOM 2403 C C . HIS A 1 290 ? 18.027 -6.441 -23.032 1.00 84.00 290 HIS A C 1
ATOM 2405 O O . HIS A 1 290 ? 18.745 -7.007 -23.861 1.00 84.00 290 HIS A O 1
ATOM 2411 N N . LEU A 1 291 ? 17.697 -7.025 -21.879 1.00 87.31 291 LEU A N 1
ATOM 2412 C CA . LEU A 1 291 ? 18.115 -8.377 -21.522 1.00 87.31 291 LEU A CA 1
ATOM 2413 C C . LEU A 1 291 ? 17.479 -9.429 -22.449 1.00 87.31 291 LEU A C 1
ATOM 2415 O O . LEU A 1 291 ? 18.160 -10.352 -22.906 1.00 87.31 291 LEU A O 1
ATOM 2419 N N . GLY A 1 292 ? 16.185 -9.283 -22.749 1.00 84.44 292 GLY A N 1
ATOM 2420 C CA . GLY A 1 292 ? 15.409 -10.232 -23.555 1.00 84.44 292 GLY A CA 1
ATOM 2421 C C . GLY A 1 292 ? 15.272 -11.621 -22.913 1.00 84.44 292 GLY A C 1
ATOM 2422 O O . GLY A 1 292 ? 15.691 -11.855 -21.775 1.00 84.44 292 GLY A O 1
ATOM 2423 N N . ARG A 1 293 ? 14.672 -12.570 -23.642 1.00 85.69 293 ARG A N 1
ATOM 2424 C CA . ARG A 1 293 ? 14.472 -13.949 -23.170 1.00 85.69 293 ARG A CA 1
ATOM 2425 C C . ARG A 1 293 ? 14.784 -14.981 -24.253 1.00 85.69 293 ARG A C 1
ATOM 2427 O O . ARG A 1 293 ? 14.533 -14.770 -25.434 1.00 85.69 293 ARG A O 1
ATOM 2434 N N . TRP A 1 294 ? 15.236 -16.152 -23.813 1.00 85.75 294 TRP A N 1
ATOM 2435 C CA . TRP A 1 294 ? 15.326 -17.355 -24.635 1.00 85.75 294 TRP A CA 1
ATOM 2436 C C . TRP A 1 294 ? 14.129 -18.285 -24.416 1.00 85.75 294 TRP A C 1
ATOM 2438 O O . TRP A 1 294 ? 13.774 -18.593 -23.271 1.00 85.75 294 TRP A O 1
ATOM 2448 N N . SER A 1 295 ? 13.539 -18.792 -25.500 1.00 83.75 295 SER A N 1
ATOM 2449 C CA . SER A 1 295 ? 12.615 -19.926 -25.443 1.00 83.75 295 SER A CA 1
ATOM 2450 C C . SER A 1 295 ? 13.275 -21.206 -25.916 1.00 83.75 295 SER A C 1
ATOM 2452 O O . SER A 1 295 ? 13.976 -21.251 -26.923 1.00 83.75 295 SER A O 1
ATOM 2454 N N . ARG A 1 296 ? 13.064 -22.274 -25.151 1.00 84.06 296 ARG A N 1
ATOM 2455 C CA . ARG A 1 296 ? 13.609 -23.588 -25.470 1.00 84.06 296 ARG A CA 1
ATOM 2456 C C . ARG A 1 296 ? 12.819 -24.201 -26.624 1.00 84.06 296 ARG A C 1
ATOM 2458 O O . ARG A 1 296 ? 11.600 -24.351 -26.536 1.00 84.06 296 ARG A O 1
ATOM 2465 N N . LEU A 1 297 ? 13.519 -24.577 -27.687 1.00 80.94 297 LEU A N 1
ATOM 2466 C CA . LEU A 1 297 ? 12.958 -25.280 -28.833 1.00 80.94 297 LEU A CA 1
ATOM 2467 C C . LEU A 1 297 ? 13.125 -26.793 -28.679 1.00 80.94 297 LEU A C 1
ATOM 2469 O O . LEU A 1 297 ? 14.018 -27.288 -27.988 1.00 80.94 297 LEU A O 1
ATOM 2473 N N . ARG A 1 298 ? 12.243 -27.543 -29.346 1.00 77.38 298 ARG A N 1
ATOM 2474 C CA . ARG A 1 298 ? 12.406 -28.993 -29.479 1.00 77.38 298 ARG A CA 1
ATOM 2475 C C . ARG A 1 298 ? 13.606 -29.290 -30.389 1.00 77.38 298 ARG A C 1
ATOM 2477 O O . ARG A 1 298 ? 13.865 -28.503 -31.301 1.00 77.38 298 ARG A O 1
ATOM 2484 N N . PRO A 1 299 ? 14.320 -30.403 -30.161 1.00 64.62 299 PRO A N 1
ATOM 2485 C CA . PRO A 1 299 ? 15.467 -30.791 -30.972 1.00 64.62 299 PRO A CA 1
ATOM 2486 C C . PRO A 1 299 ? 15.009 -31.199 -32.377 1.00 64.62 299 PRO A C 1
ATOM 2488 O O . PRO A 1 299 ? 14.702 -32.357 -32.631 1.00 64.62 299 PRO A O 1
ATOM 2491 N N . ASN A 1 300 ? 14.949 -30.228 -33.282 1.00 66.94 300 ASN A N 1
ATOM 2492 C CA . ASN A 1 300 ? 14.806 -30.440 -34.718 1.00 66.94 300 ASN A CA 1
ATOM 2493 C C . ASN A 1 300 ? 16.128 -30.057 -35.401 1.00 66.94 300 ASN A C 1
ATOM 2495 O O . ASN A 1 300 ? 16.890 -29.257 -34.855 1.00 66.94 300 ASN A O 1
ATOM 2499 N N . HIS A 1 301 ? 16.393 -30.591 -36.598 1.00 58.78 301 HIS A N 1
ATOM 2500 C CA . HIS A 1 301 ? 17.554 -30.239 -37.431 1.00 58.78 301 HIS A CA 1
ATOM 2501 C C . HIS A 1 301 ? 17.414 -28.830 -38.026 1.00 58.78 301 HIS A C 1
ATOM 2503 O O . HIS A 1 301 ? 17.276 -28.651 -39.231 1.00 58.78 301 HIS A O 1
ATOM 2509 N N . ILE A 1 302 ? 17.386 -27.823 -37.160 1.00 69.44 302 ILE A N 1
ATOM 2510 C CA . ILE A 1 302 ? 17.330 -26.418 -37.541 1.00 69.44 302 ILE A CA 1
ATOM 2511 C C . ILE A 1 302 ? 18.773 -25.893 -37.541 1.00 69.44 302 ILE A C 1
ATOM 2513 O O . ILE A 1 302 ? 19.477 -26.124 -36.552 1.00 69.44 302 ILE A O 1
ATOM 2517 N N . PRO A 1 303 ? 19.235 -25.207 -38.605 1.00 67.19 303 PRO A N 1
ATOM 2518 C CA . PRO A 1 303 ? 20.532 -24.538 -38.603 1.00 67.19 303 PRO A CA 1
ATOM 2519 C C . PRO A 1 303 ? 20.620 -23.598 -37.397 1.00 67.19 303 PRO A C 1
ATOM 2521 O O . PRO A 1 303 ? 19.739 -22.764 -37.191 1.00 67.19 303 PRO A O 1
ATOM 2524 N N . SER A 1 304 ? 21.649 -23.762 -36.568 1.00 70.56 304 SER A N 1
ATOM 2525 C CA . SER A 1 304 ? 21.789 -23.025 -35.310 1.00 70.56 304 SER A CA 1
ATOM 2526 C C . SER A 1 304 ? 23.223 -22.562 -35.116 1.00 70.56 304 SER A C 1
ATOM 2528 O O . SER A 1 304 ? 24.146 -23.365 -35.274 1.00 70.56 304 SER A O 1
ATOM 2530 N N . GLN A 1 305 ? 23.405 -21.313 -34.699 1.00 76.12 305 GLN A N 1
ATOM 2531 C CA . GLN A 1 305 ? 24.711 -20.786 -34.304 1.00 76.12 305 GLN A CA 1
ATOM 2532 C C . GLN A 1 305 ? 25.083 -21.288 -32.899 1.00 76.12 305 GLN A C 1
ATOM 2534 O O . GLN A 1 305 ? 24.204 -21.505 -32.066 1.00 76.12 305 GLN A O 1
ATOM 2539 N N . SER A 1 306 ? 26.366 -21.498 -32.601 1.00 74.44 306 SER A N 1
ATOM 2540 C CA . SER A 1 306 ? 26.821 -21.777 -31.230 1.00 74.44 306 SER A CA 1
ATOM 2541 C C . SER A 1 306 ? 26.816 -20.503 -30.387 1.00 74.44 306 SER A C 1
ATOM 2543 O O . SER A 1 306 ? 27.276 -19.460 -30.849 1.00 74.44 306 SER A O 1
ATOM 2545 N N . TRP A 1 307 ? 26.326 -20.576 -29.148 1.00 82.00 307 TRP A N 1
ATOM 2546 C CA . TRP A 1 307 ? 26.390 -19.433 -28.233 1.00 82.00 307 TRP A CA 1
ATOM 2547 C C . TRP A 1 307 ? 27.819 -19.217 -27.709 1.00 82.00 307 TRP A C 1
ATOM 2549 O O . TRP A 1 307 ? 28.477 -20.187 -27.333 1.00 82.00 307 TRP A O 1
ATOM 2559 N N . HIS A 1 308 ? 28.262 -17.959 -27.621 1.00 75.31 308 HIS A N 1
ATOM 2560 C CA . HIS A 1 308 ? 29.512 -17.557 -26.965 1.00 75.31 308 HIS A CA 1
ATOM 2561 C C . HIS A 1 308 ? 29.269 -16.296 -26.109 1.00 75.31 308 HIS A C 1
ATOM 2563 O O . HIS A 1 308 ? 28.498 -15.433 -26.545 1.00 75.31 308 HIS A O 1
ATOM 2569 N N . PRO A 1 309 ? 29.911 -16.150 -24.933 1.00 69.62 309 PRO A N 1
ATOM 2570 C CA . PRO A 1 309 ? 29.715 -15.004 -24.037 1.00 69.62 309 PRO A CA 1
ATOM 2571 C C . PRO A 1 309 ? 29.975 -13.635 -24.676 1.00 69.62 309 PRO A C 1
ATOM 2573 O O . PRO A 1 309 ? 29.207 -12.705 -24.422 1.00 69.62 309 PRO A O 1
ATOM 2576 N N . ASP A 1 310 ? 31.003 -13.555 -25.527 1.00 68.19 310 ASP A N 1
ATOM 2577 C CA . ASP A 1 310 ? 31.486 -12.322 -26.174 1.00 68.19 310 ASP A CA 1
ATOM 2578 C C . ASP A 1 310 ? 30.812 -12.009 -27.518 1.00 68.19 310 ASP A C 1
ATOM 2580 O O . ASP A 1 310 ? 31.207 -11.073 -28.215 1.00 68.19 310 ASP A O 1
ATOM 2584 N N . HIS A 1 311 ? 29.804 -12.790 -27.922 1.00 70.25 311 HIS A N 1
ATOM 2585 C CA . HIS A 1 311 ? 29.078 -12.481 -29.149 1.00 70.25 311 HIS A CA 1
ATOM 2586 C C . HIS A 1 311 ? 28.275 -11.173 -29.014 1.00 70.25 311 HIS A C 1
ATOM 2588 O O . HIS A 1 311 ? 27.735 -10.868 -27.940 1.00 70.25 311 HIS A O 1
ATOM 2594 N N . PRO A 1 312 ? 28.152 -10.408 -30.118 1.00 73.81 312 PRO A N 1
ATOM 2595 C CA . PRO A 1 312 ? 27.262 -9.259 -30.160 1.00 73.81 312 PRO A CA 1
ATOM 2596 C C . PRO A 1 312 ? 25.805 -9.690 -29.902 1.00 73.81 312 PRO A C 1
ATOM 2598 O O . PRO A 1 312 ? 25.474 -10.872 -30.042 1.00 73.81 312 PRO A O 1
ATOM 2601 N N . PRO A 1 313 ? 24.925 -8.747 -29.524 1.00 77.12 313 PRO A N 1
ATOM 2602 C CA . PRO A 1 313 ? 23.524 -9.032 -29.236 1.00 77.12 313 PRO A CA 1
ATOM 2603 C C . PRO A 1 313 ? 22.845 -9.804 -30.373 1.00 77.12 313 PRO A C 1
ATOM 2605 O O . PRO A 1 313 ? 22.953 -9.439 -31.545 1.00 77.12 313 PRO A O 1
ATOM 2608 N N . PHE A 1 314 ? 22.117 -10.863 -30.028 1.00 78.88 314 PHE A N 1
ATOM 2609 C CA . PHE A 1 314 ? 21.476 -11.730 -31.012 1.00 78.88 314 PHE A CA 1
ATOM 2610 C C . PHE A 1 314 ? 20.180 -11.095 -31.534 1.00 78.88 314 PHE A C 1
ATOM 2612 O O . PHE A 1 314 ? 19.319 -10.751 -30.722 1.00 78.88 314 PHE A O 1
ATOM 2619 N N . PRO A 1 315 ? 19.971 -10.967 -32.859 1.00 78.44 315 PRO A N 1
ATOM 2620 C CA . PRO A 1 315 ? 18.727 -10.431 -33.400 1.00 78.44 315 PRO A CA 1
ATOM 2621 C C . PRO A 1 315 ? 17.491 -11.233 -32.950 1.00 78.44 315 PRO A C 1
ATOM 2623 O O . PRO A 1 315 ? 17.585 -12.455 -32.759 1.00 78.44 315 PRO A O 1
ATOM 2626 N N . PRO A 1 316 ? 16.318 -10.585 -32.824 1.00 75.12 316 PRO A N 1
ATOM 2627 C CA . PRO A 1 316 ? 15.054 -11.267 -32.570 1.00 75.12 316 PRO A CA 1
ATOM 2628 C C . PRO A 1 316 ? 14.815 -12.455 -33.508 1.00 75.12 316 PRO A C 1
ATOM 2630 O O . PRO A 1 316 ? 15.012 -12.355 -34.715 1.00 75.12 316 PRO A O 1
ATOM 2633 N N . GLY A 1 317 ? 14.367 -13.588 -32.964 1.00 75.50 317 GLY A N 1
ATOM 2634 C CA . GLY A 1 317 ? 14.059 -14.788 -33.746 1.00 75.50 317 GLY A CA 1
ATOM 2635 C C . GLY A 1 317 ? 15.259 -15.659 -34.135 1.00 75.50 317 GLY A C 1
ATOM 2636 O O . GLY A 1 317 ? 15.032 -16.759 -34.640 1.00 75.50 317 GLY A O 1
ATOM 2637 N N . SER A 1 318 ? 16.495 -15.230 -33.857 1.00 81.31 318 SER A N 1
ATOM 2638 C CA . SER A 1 318 ? 17.698 -16.053 -34.037 1.00 81.31 318 SER A CA 1
ATOM 2639 C C . SER A 1 318 ? 17.667 -17.324 -33.180 1.00 81.31 318 SER A C 1
ATOM 2641 O O . SER A 1 318 ? 17.054 -17.370 -32.107 1.00 81.31 318 SER A O 1
ATOM 2643 N N . ILE A 1 319 ? 18.308 -18.383 -33.681 1.00 82.38 319 ILE A N 1
ATOM 2644 C CA . ILE A 1 319 ? 18.325 -19.705 -33.049 1.00 82.38 319 ILE A CA 1
ATOM 2645 C C . ILE A 1 319 ? 19.760 -20.067 -32.700 1.00 82.38 319 ILE A C 1
ATOM 2647 O O . ILE A 1 319 ? 20.639 -20.103 -33.564 1.00 82.38 319 ILE A O 1
ATOM 2651 N N . VAL A 1 320 ? 19.980 -20.361 -31.423 1.00 83.31 320 VAL A N 1
ATOM 2652 C CA . VAL A 1 320 ? 21.305 -20.603 -30.868 1.00 83.31 320 VAL A CA 1
ATOM 2653 C C . VAL A 1 320 ? 21.327 -21.927 -30.109 1.00 83.31 320 VAL A C 1
ATOM 2655 O O . VAL A 1 320 ? 20.380 -22.283 -29.406 1.00 83.31 320 VAL A O 1
ATOM 2658 N N . LYS A 1 321 ? 22.423 -22.671 -30.252 1.00 81.75 321 LYS A N 1
ATOM 2659 C CA . LYS A 1 321 ? 22.694 -23.904 -29.518 1.00 81.75 321 LYS A CA 1
ATOM 2660 C C . LYS A 1 321 ? 23.576 -23.608 -28.308 1.00 81.75 321 LYS A C 1
ATOM 2662 O O . LYS A 1 321 ? 24.690 -23.106 -28.455 1.00 81.75 321 LYS A O 1
ATOM 2667 N N . HIS A 1 322 ? 23.095 -23.970 -27.122 1.00 81.69 322 HIS A N 1
ATOM 2668 C CA . HIS A 1 322 ? 23.829 -23.860 -25.860 1.00 81.69 322 HIS A CA 1
ATOM 2669 C C . HIS A 1 322 ? 23.580 -25.114 -25.014 1.00 81.69 322 HIS A C 1
ATOM 2671 O O . HIS A 1 322 ? 22.452 -25.591 -24.945 1.00 81.69 322 HIS A O 1
ATOM 2677 N N . GLN A 1 323 ? 24.628 -25.698 -24.424 1.00 80.38 323 GLN A N 1
ATOM 2678 C CA . GLN A 1 323 ? 24.535 -26.907 -23.580 1.00 80.38 323 GLN A CA 1
ATOM 2679 C C . GLN A 1 323 ? 23.711 -28.068 -24.195 1.00 80.38 323 GLN A C 1
ATOM 2681 O O . GLN A 1 323 ? 22.949 -28.739 -23.510 1.00 80.38 323 GLN A O 1
ATOM 2686 N N . ARG A 1 324 ? 23.878 -28.328 -25.504 1.00 75.31 324 ARG A N 1
ATOM 2687 C CA . ARG A 1 324 ? 23.144 -29.351 -26.297 1.00 75.31 324 ARG A CA 1
ATOM 2688 C C . ARG A 1 324 ? 21.641 -29.096 -26.484 1.00 75.31 324 ARG A C 1
ATOM 2690 O O . ARG A 1 324 ? 20.970 -29.921 -27.099 1.00 75.31 324 ARG A O 1
ATOM 2697 N N . GLU A 1 325 ? 21.133 -27.949 -26.055 1.00 80.75 325 GLU A N 1
ATOM 2698 C CA . GLU A 1 325 ? 19.748 -27.528 -26.251 1.00 80.75 325 GLU A CA 1
ATOM 2699 C C . GLU A 1 325 ? 19.664 -26.387 -27.277 1.00 80.75 325 GLU A C 1
ATOM 2701 O O . GLU A 1 325 ? 20.622 -25.635 -27.477 1.00 80.75 325 GLU A O 1
ATOM 2706 N N . LEU A 1 326 ? 18.522 -26.287 -27.962 1.00 82.31 326 LEU A N 1
ATOM 2707 C CA . LEU A 1 326 ? 18.236 -25.218 -28.919 1.00 82.31 326 LEU A CA 1
ATOM 2708 C C . LEU A 1 326 ? 17.385 -24.145 -28.248 1.00 82.31 326 LEU A C 1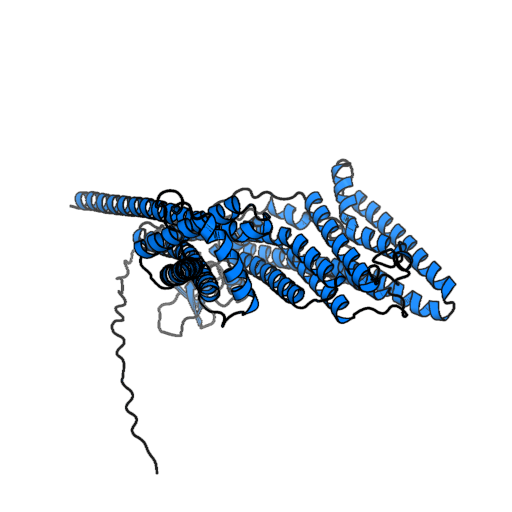
ATOM 2710 O O . LEU A 1 326 ? 16.354 -24.444 -27.640 1.00 82.31 326 LEU A O 1
ATOM 2714 N N . PHE A 1 327 ? 17.793 -22.896 -28.413 1.00 83.31 327 PHE A N 1
ATOM 2715 C CA . PHE A 1 327 ? 17.115 -21.728 -27.879 1.00 83.31 327 PHE A CA 1
ATOM 2716 C C . PHE A 1 327 ? 16.769 -20.759 -29.004 1.00 83.31 327 PHE A C 1
ATOM 2718 O O . PHE A 1 327 ? 17.562 -20.551 -29.918 1.00 83.31 327 PHE A O 1
ATOM 2725 N N . LYS A 1 328 ? 15.584 -20.157 -28.930 1.00 83.88 328 LYS A N 1
ATOM 2726 C CA . LYS A 1 328 ? 15.127 -19.094 -29.823 1.00 83.88 328 LYS A CA 1
ATOM 2727 C C . LYS A 1 328 ? 15.093 -17.769 -29.077 1.00 83.88 328 LYS A C 1
ATOM 2729 O O . LYS A 1 328 ? 14.596 -17.705 -27.954 1.00 83.88 328 LYS A O 1
ATOM 2734 N N . ALA A 1 329 ? 15.591 -16.726 -29.723 1.00 81.81 329 ALA A N 1
ATOM 2735 C CA . ALA A 1 329 ? 15.533 -15.363 -29.231 1.00 81.81 329 ALA A CA 1
ATOM 2736 C C . ALA A 1 329 ? 14.087 -14.824 -29.275 1.00 81.81 329 ALA A C 1
ATOM 2738 O O . ALA A 1 329 ? 13.509 -14.672 -30.355 1.00 81.81 329 ALA A O 1
ATOM 2739 N N . GLU A 1 330 ? 13.504 -14.521 -28.111 1.00 73.00 330 GLU A N 1
ATOM 2740 C CA . GLU A 1 330 ? 12.202 -13.859 -27.958 1.00 73.00 330 GLU A CA 1
ATOM 2741 C C . GLU A 1 330 ? 12.376 -12.416 -27.471 1.00 73.00 330 GLU A C 1
ATOM 2743 O O . GLU A 1 330 ? 12.832 -12.166 -26.354 1.00 73.00 330 GLU A O 1
ATOM 2748 N N . GLY A 1 331 ? 11.991 -11.456 -28.309 1.00 69.00 331 GLY A N 1
ATOM 2749 C CA . GLY A 1 331 ? 12.074 -10.034 -27.996 1.00 69.00 331 GLY A CA 1
ATOM 2750 C C . GLY A 1 331 ? 11.835 -9.176 -29.231 1.00 69.00 331 GLY A C 1
ATOM 2751 O O . GLY A 1 331 ? 11.771 -9.686 -30.346 1.00 69.00 331 GLY A O 1
ATOM 2752 N N . TYR A 1 332 ? 11.696 -7.870 -29.027 1.00 66.50 332 TYR A N 1
ATOM 2753 C CA . TYR A 1 332 ? 11.587 -6.891 -30.116 1.00 66.50 332 TYR A CA 1
ATOM 2754 C C . TYR A 1 332 ? 12.938 -6.240 -30.459 1.00 66.50 332 TYR A C 1
ATOM 2756 O O . TYR A 1 332 ? 13.066 -5.562 -31.472 1.00 66.50 332 TYR A O 1
ATOM 2764 N N . VAL A 1 333 ? 13.941 -6.453 -29.606 1.00 73.62 333 VAL A N 1
ATOM 2765 C CA . VAL A 1 333 ? 15.267 -5.822 -29.607 1.00 73.62 333 VAL A CA 1
ATOM 2766 C C . VAL A 1 333 ? 16.318 -6.936 -29.539 1.00 73.62 333 VAL A C 1
ATOM 2768 O O . VAL A 1 333 ? 15.992 -8.022 -29.043 1.00 73.62 333 VAL A O 1
ATOM 2771 N N . PRO A 1 334 ? 17.551 -6.720 -30.037 1.00 76.31 334 PRO A N 1
ATOM 2772 C CA . PRO A 1 334 ? 18.617 -7.705 -29.909 1.00 76.31 334 PRO A CA 1
ATOM 2773 C C . PRO A 1 334 ? 18.836 -8.159 -28.460 1.00 76.31 334 PRO A C 1
ATOM 2775 O O . PRO A 1 334 ? 18.890 -7.347 -27.539 1.00 76.31 334 PRO A O 1
ATOM 2778 N N . ILE A 1 335 ? 18.940 -9.471 -28.270 1.00 81.62 335 ILE A N 1
ATOM 2779 C CA . ILE A 1 335 ? 18.932 -10.132 -26.967 1.00 81.62 335 ILE A CA 1
ATOM 2780 C C . ILE A 1 335 ? 20.351 -10.291 -26.450 1.00 81.62 335 ILE A C 1
ATOM 2782 O O . ILE A 1 335 ? 21.254 -10.718 -27.173 1.00 81.62 335 ILE A O 1
ATOM 2786 N N . THR A 1 336 ? 20.519 -10.008 -25.162 1.00 81.94 336 THR A N 1
ATOM 2787 C CA . THR A 1 336 ? 21.813 -10.078 -24.475 1.00 81.94 336 THR A CA 1
ATOM 2788 C C . THR A 1 336 ? 21.850 -11.126 -23.365 1.00 81.94 336 THR A C 1
ATOM 2790 O O . THR A 1 336 ? 22.931 -11.479 -22.892 1.00 81.94 336 THR A O 1
ATOM 2793 N N . SER A 1 337 ? 20.702 -11.688 -22.974 1.00 82.94 337 SER A N 1
ATOM 2794 C CA . SER A 1 337 ? 20.622 -12.742 -21.960 1.00 82.94 337 SER A CA 1
ATOM 2795 C C . SER A 1 337 ? 21.422 -13.994 -22.321 1.00 82.94 337 SER A C 1
ATOM 2797 O O . SER A 1 337 ? 21.620 -14.343 -23.484 1.00 82.94 337 SER A O 1
ATOM 2799 N N . GLU A 1 338 ? 21.873 -14.697 -21.289 1.00 85.56 338 GLU A N 1
ATOM 2800 C CA . GLU A 1 338 ? 22.486 -16.020 -21.409 1.00 85.56 338 GLU A CA 1
ATOM 2801 C C . GLU A 1 338 ? 21.409 -17.123 -21.560 1.00 85.56 338 GLU A C 1
ATOM 2803 O O . GLU A 1 338 ? 20.488 -17.199 -20.733 1.00 85.56 338 GLU A O 1
ATOM 2808 N N . PRO A 1 339 ? 21.497 -17.993 -22.583 1.00 84.88 339 PRO A N 1
ATOM 2809 C CA . PRO A 1 339 ? 20.548 -19.080 -22.802 1.00 84.88 339 PRO A CA 1
ATOM 2810 C C . PRO A 1 339 ? 20.625 -20.136 -21.694 1.00 84.88 339 PRO A C 1
ATOM 2812 O O . PRO A 1 339 ? 21.689 -20.654 -21.373 1.00 84.88 339 PRO A O 1
ATOM 2815 N N . GLY A 1 340 ? 19.474 -20.485 -21.115 1.00 81.62 340 GLY A N 1
ATOM 2816 C CA . GLY A 1 340 ? 19.377 -21.438 -20.000 1.00 81.62 340 GLY A CA 1
ATOM 2817 C C . GLY A 1 340 ? 19.530 -20.812 -18.607 1.00 81.62 340 GLY A C 1
ATOM 2818 O O . GLY A 1 340 ? 19.221 -21.466 -17.610 1.00 81.62 340 GLY A O 1
ATOM 2819 N N . ASN A 1 341 ? 19.903 -19.532 -18.509 1.00 86.81 341 ASN A N 1
ATOM 2820 C CA . ASN A 1 341 ? 19.999 -18.837 -17.229 1.00 86.81 341 ASN A CA 1
ATOM 2821 C C . ASN A 1 341 ? 18.597 -18.485 -16.681 1.00 86.81 341 ASN A C 1
ATOM 2823 O O . ASN A 1 341 ? 17.872 -17.624 -17.202 1.00 86.81 341 ASN A O 1
ATOM 2827 N N . GLN A 1 342 ? 18.197 -19.163 -15.599 1.00 86.38 342 GLN A N 1
ATOM 2828 C CA . GLN A 1 342 ? 16.885 -18.956 -14.976 1.00 86.38 342 GLN A CA 1
ATOM 2829 C C . GLN A 1 342 ? 16.744 -17.574 -14.331 1.00 86.38 342 GLN A C 1
ATOM 2831 O O . GLN A 1 342 ? 15.636 -17.038 -14.294 1.00 86.38 342 GLN A O 1
ATOM 2836 N N . THR A 1 343 ? 17.836 -16.985 -13.839 1.00 87.38 343 THR A N 1
ATOM 2837 C CA . THR A 1 343 ? 17.823 -15.668 -13.192 1.00 87.38 343 THR A CA 1
ATOM 2838 C C . THR A 1 343 ? 17.463 -14.588 -14.202 1.00 87.38 343 THR A C 1
ATOM 2840 O O . THR A 1 343 ? 16.526 -13.828 -13.963 1.00 87.38 343 THR A O 1
ATOM 2843 N N . HIS A 1 344 ? 18.111 -14.589 -15.372 1.00 89.06 344 HIS A N 1
ATOM 2844 C CA . HIS A 1 344 ? 17.786 -13.671 -16.468 1.00 89.06 344 HIS A CA 1
ATOM 2845 C C . HIS A 1 344 ? 16.349 -13.853 -16.959 1.00 89.06 344 HIS A C 1
ATOM 2847 O O . HIS A 1 344 ? 15.617 -12.882 -17.140 1.00 89.06 344 HIS A O 1
ATOM 2853 N N . THR A 1 345 ? 15.906 -15.107 -17.086 1.00 87.12 345 THR A N 1
ATOM 2854 C CA . THR A 1 345 ? 14.537 -15.418 -17.515 1.00 87.12 345 THR A CA 1
ATOM 2855 C C . THR A 1 345 ? 13.493 -14.885 -16.526 1.00 87.12 345 THR A C 1
ATOM 2857 O O . THR A 1 345 ? 12.509 -14.274 -16.940 1.00 87.12 345 THR A O 1
ATOM 2860 N N . ARG A 1 346 ? 13.693 -15.085 -15.215 1.00 88.38 346 ARG A N 1
ATOM 2861 C CA . ARG A 1 346 ? 12.787 -14.575 -14.168 1.00 88.38 346 ARG A CA 1
ATOM 2862 C C . ARG A 1 346 ? 12.797 -13.051 -14.106 1.00 88.38 346 ARG A C 1
ATOM 2864 O O . ARG A 1 346 ? 11.729 -12.454 -14.014 1.00 88.38 346 ARG A O 1
ATOM 2871 N N . PHE A 1 347 ? 13.978 -12.439 -14.191 1.00 90.62 347 PHE A N 1
ATOM 2872 C CA . PHE A 1 347 ? 14.134 -10.986 -14.204 1.00 90.62 347 PHE A CA 1
ATOM 2873 C C . PHE A 1 347 ? 13.354 -10.369 -15.369 1.00 90.62 347 PHE A C 1
ATOM 2875 O O . PHE A 1 347 ? 12.500 -9.509 -15.157 1.00 90.62 347 PHE A O 1
ATOM 2882 N N . HIS A 1 348 ? 13.542 -10.904 -16.579 1.00 89.38 348 HIS A N 1
ATOM 2883 C CA . HIS A 1 348 ? 12.780 -10.486 -17.749 1.00 89.38 348 HIS A CA 1
ATOM 2884 C C . HIS A 1 348 ? 11.270 -10.663 -17.534 1.00 89.38 348 HIS A C 1
ATOM 2886 O O . HIS A 1 348 ? 10.503 -9.737 -17.761 1.00 89.38 348 HIS A O 1
ATOM 2892 N N . LEU A 1 349 ? 10.801 -11.819 -17.057 1.00 87.62 349 LEU A N 1
ATOM 2893 C CA . LEU A 1 349 ? 9.362 -12.068 -16.878 1.00 87.62 349 LEU A CA 1
ATOM 2894 C C . LEU A 1 349 ? 8.677 -11.112 -15.890 1.00 87.62 349 LEU A C 1
ATOM 2896 O O . LEU A 1 349 ? 7.515 -10.755 -16.091 1.00 87.62 349 LEU A O 1
ATOM 2900 N N . ILE A 1 350 ? 9.378 -10.712 -14.829 1.00 88.81 350 ILE A N 1
ATOM 2901 C CA . ILE A 1 350 ? 8.825 -9.842 -13.786 1.00 88.81 350 ILE A CA 1
ATOM 2902 C C . ILE A 1 350 ? 8.838 -8.371 -14.231 1.00 88.81 350 ILE A C 1
ATOM 2904 O O . ILE A 1 350 ? 7.852 -7.665 -13.997 1.00 88.81 350 ILE A O 1
ATOM 2908 N N . PHE A 1 351 ? 9.914 -7.920 -14.888 1.00 90.88 351 PHE A N 1
ATOM 2909 C CA . PHE A 1 351 ? 10.169 -6.495 -15.134 1.00 90.88 351 PHE A CA 1
ATOM 2910 C C . PHE A 1 351 ? 9.969 -6.035 -16.590 1.00 90.88 351 PHE A C 1
ATOM 2912 O O . PHE A 1 351 ? 9.738 -4.852 -16.807 1.00 90.88 351 PHE A O 1
ATOM 2919 N N . SER A 1 352 ? 9.945 -6.927 -17.592 1.00 84.75 352 SER A N 1
ATOM 2920 C CA . SER A 1 352 ? 9.761 -6.560 -19.023 1.00 84.75 352 SER A CA 1
ATOM 2921 C C . SER A 1 352 ? 8.403 -5.942 -19.370 1.00 84.75 352 SER A C 1
ATOM 2923 O O . SER A 1 352 ? 8.168 -5.544 -20.504 1.00 84.75 352 SER A O 1
ATOM 2925 N N . GLY A 1 353 ? 7.478 -5.848 -18.421 1.00 84.62 353 GLY A N 1
ATOM 2926 C CA . GLY A 1 353 ? 6.199 -5.192 -18.635 1.00 84.62 353 GLY A CA 1
ATOM 2927 C C . GLY A 1 353 ? 5.634 -4.641 -17.339 1.00 84.62 353 GLY A C 1
ATOM 2928 O O . GLY A 1 353 ? 6.289 -4.606 -16.302 1.00 84.62 353 GLY A O 1
ATOM 2929 N N . SER A 1 354 ? 4.354 -4.275 -17.358 1.00 86.75 354 SER A N 1
ATOM 2930 C CA . SER A 1 354 ? 3.677 -3.715 -16.183 1.00 86.75 354 SER A CA 1
ATOM 2931 C C . SER A 1 354 ? 3.371 -4.757 -15.088 1.00 86.75 354 SER A C 1
ATOM 2933 O O . SER A 1 354 ? 2.462 -4.535 -14.289 1.00 86.75 354 SER A O 1
ATOM 2935 N N . SER A 1 355 ? 4.001 -5.936 -15.106 1.00 88.19 355 SER A N 1
ATOM 2936 C CA . SER A 1 355 ? 3.695 -7.049 -14.198 1.00 88.19 355 SER A CA 1
ATOM 2937 C C . SER A 1 355 ? 4.076 -6.708 -12.763 1.00 88.19 355 SER A C 1
ATOM 2939 O O . SER A 1 355 ? 3.257 -6.878 -11.865 1.00 88.19 355 SER A O 1
ATOM 2941 N N . PHE A 1 356 ? 5.271 -6.158 -12.545 1.00 91.12 356 PHE A N 1
ATOM 2942 C CA . PHE A 1 356 ? 5.744 -5.813 -11.207 1.00 91.12 356 PHE A CA 1
ATOM 2943 C C . PHE A 1 356 ? 4.891 -4.728 -10.511 1.00 91.12 356 PHE A C 1
ATOM 2945 O O . PHE A 1 356 ? 4.338 -5.022 -9.449 1.00 91.12 356 PHE A O 1
ATOM 2952 N N . PRO A 1 357 ? 4.630 -3.542 -11.106 1.00 91.69 357 PRO A N 1
ATOM 2953 C CA . PRO A 1 357 ? 3.714 -2.564 -10.506 1.00 91.69 357 PRO A CA 1
ATOM 2954 C C . PRO A 1 357 ? 2.286 -3.101 -10.304 1.00 91.69 357 PRO A C 1
ATOM 2956 O O . PRO A 1 357 ? 1.608 -2.743 -9.341 1.00 91.69 357 PRO A O 1
ATOM 2959 N N . ARG A 1 358 ? 1.828 -4.010 -11.178 1.00 91.88 358 ARG A N 1
ATOM 2960 C CA . ARG A 1 358 ? 0.532 -4.690 -11.025 1.00 91.88 358 ARG A CA 1
ATOM 2961 C C . ARG A 1 358 ? 0.509 -5.623 -9.816 1.00 91.88 358 ARG A C 1
ATOM 2963 O O . ARG A 1 358 ? -0.521 -5.694 -9.156 1.00 91.88 358 ARG A O 1
ATOM 2970 N N . LEU A 1 359 ? 1.606 -6.324 -9.520 1.00 93.38 359 LEU A N 1
ATOM 2971 C CA . LEU A 1 359 ? 1.720 -7.169 -8.327 1.00 93.38 359 LEU A CA 1
ATOM 2972 C C . LEU A 1 359 ? 1.658 -6.331 -7.046 1.00 93.38 359 LEU A C 1
ATOM 2974 O O . LEU A 1 359 ? 0.932 -6.703 -6.129 1.00 93.38 359 LEU A O 1
ATOM 2978 N N . LEU A 1 360 ? 2.340 -5.181 -7.007 1.00 94.00 360 LEU A N 1
ATOM 2979 C CA . LEU A 1 360 ? 2.288 -4.261 -5.863 1.00 94.00 360 LEU A CA 1
ATOM 2980 C C . LEU A 1 360 ? 0.863 -3.746 -5.615 1.00 94.00 360 LEU A C 1
ATOM 2982 O O . LEU A 1 360 ? 0.351 -3.833 -4.498 1.00 94.00 360 LEU A O 1
ATOM 2986 N N . LEU A 1 361 ? 0.190 -3.270 -6.668 1.00 95.62 361 LEU A N 1
ATOM 2987 C CA . LEU A 1 361 ? -1.199 -2.819 -6.569 1.00 95.62 361 LEU A CA 1
ATOM 2988 C C . LEU A 1 361 ? -2.144 -3.969 -6.191 1.00 95.62 361 LEU A C 1
ATOM 2990 O O . LEU A 1 361 ? -3.015 -3.797 -5.343 1.00 95.62 361 LEU A O 1
ATOM 2994 N N . GLY A 1 362 ? -1.968 -5.145 -6.799 1.00 96.19 362 GLY A N 1
ATOM 2995 C CA . GLY A 1 362 ? -2.777 -6.333 -6.535 1.00 96.19 362 GLY A CA 1
ATOM 2996 C C . GLY A 1 362 ? -2.660 -6.820 -5.092 1.00 96.19 362 GLY A C 1
ATOM 2997 O O . GLY A 1 362 ? -3.673 -7.163 -4.484 1.00 96.19 362 GLY A O 1
ATOM 2998 N N . TYR A 1 363 ? -1.455 -6.782 -4.519 1.00 96.44 363 TYR A N 1
ATOM 2999 C CA . TYR A 1 363 ? -1.224 -7.073 -3.106 1.00 96.44 363 TYR A CA 1
ATOM 3000 C C . TYR A 1 363 ? -2.030 -6.122 -2.206 1.00 96.44 363 TYR A C 1
ATOM 3002 O O . TYR A 1 363 ? -2.826 -6.587 -1.392 1.00 96.44 363 TYR A O 1
ATOM 3010 N N . HIS A 1 364 ? -1.929 -4.803 -2.411 1.00 97.00 364 HIS A N 1
ATOM 3011 C CA . HIS A 1 364 ? -2.653 -3.829 -1.579 1.00 97.00 364 HIS A CA 1
ATOM 3012 C C . HIS A 1 364 ? -4.177 -3.897 -1.752 1.00 97.00 364 HIS A C 1
ATOM 3014 O O . HIS A 1 364 ? -4.919 -3.829 -0.775 1.00 97.00 364 HIS A O 1
ATOM 3020 N N . VAL A 1 365 ? -4.665 -4.098 -2.980 1.00 96.94 365 VAL A N 1
ATOM 3021 C CA . VAL A 1 365 ? -6.099 -4.316 -3.246 1.00 96.94 365 VAL A CA 1
ATOM 3022 C C . VAL A 1 365 ? -6.605 -5.564 -2.524 1.00 96.94 365 VAL A C 1
ATOM 3024 O O . VAL A 1 365 ? -7.697 -5.539 -1.960 1.00 96.94 365 VAL A O 1
ATOM 3027 N N . SER A 1 366 ? -5.807 -6.635 -2.488 1.00 96.94 366 SER A N 1
ATOM 3028 C CA . SER A 1 366 ? -6.160 -7.854 -1.754 1.00 96.94 366 SER A CA 1
ATOM 3029 C C . SER A 1 366 ? -6.293 -7.584 -0.253 1.00 96.94 366 SER A C 1
ATOM 3031 O O . SER A 1 366 ? -7.250 -8.054 0.356 1.00 96.94 366 SER A O 1
ATOM 3033 N N . LEU A 1 367 ? -5.408 -6.766 0.333 1.00 96.19 367 LEU A N 1
ATOM 3034 C CA . LEU A 1 367 ? -5.517 -6.346 1.737 1.00 96.19 367 LEU A CA 1
ATOM 3035 C C . LEU A 1 367 ? -6.790 -5.540 2.010 1.00 96.19 367 LEU A C 1
ATOM 3037 O O . LEU A 1 367 ? -7.455 -5.778 3.015 1.00 96.19 367 LEU A O 1
ATOM 3041 N N . ILE A 1 368 ? -7.162 -4.619 1.117 1.00 96.44 368 ILE A N 1
ATOM 3042 C CA . ILE A 1 368 ? -8.408 -3.847 1.247 1.00 96.44 368 ILE A CA 1
ATOM 3043 C C . ILE A 1 368 ? -9.623 -4.777 1.192 1.00 96.44 368 ILE A C 1
ATOM 3045 O O . ILE A 1 368 ? -10.517 -4.655 2.025 1.00 96.44 368 ILE A O 1
ATOM 3049 N N . ILE A 1 369 ? -9.651 -5.731 0.255 1.00 95.06 369 ILE A N 1
ATOM 3050 C CA . ILE A 1 369 ? -10.744 -6.708 0.144 1.00 95.06 369 ILE A CA 1
ATOM 3051 C C . ILE A 1 369 ? -10.839 -7.552 1.417 1.00 95.06 369 ILE A C 1
ATOM 3053 O O . ILE A 1 369 ? -11.928 -7.686 1.969 1.00 95.06 369 ILE A O 1
ATOM 3057 N N . ILE A 1 370 ? -9.716 -8.081 1.912 1.00 94.31 370 ILE A N 1
ATOM 3058 C CA . ILE A 1 370 ? -9.674 -8.866 3.154 1.00 94.31 370 ILE A CA 1
ATOM 3059 C C . ILE A 1 370 ? -10.205 -8.034 4.331 1.00 94.31 370 ILE A C 1
ATOM 3061 O O . ILE A 1 370 ? -11.089 -8.496 5.050 1.00 94.31 370 ILE A O 1
ATOM 3065 N N . SER A 1 371 ? -9.747 -6.790 4.485 1.00 94.00 371 SER A N 1
ATOM 3066 C CA . SER A 1 371 ? -10.208 -5.878 5.540 1.00 94.00 371 SER A CA 1
ATOM 3067 C C . SER A 1 371 ? -11.697 -5.530 5.425 1.00 94.00 371 SER A C 1
ATOM 3069 O O . SER A 1 371 ? -12.387 -5.463 6.438 1.00 94.00 371 SER A O 1
ATOM 3071 N N . LEU A 1 372 ? -12.236 -5.369 4.212 1.00 93.88 372 LEU A N 1
ATOM 3072 C CA . LEU A 1 372 ? -13.674 -5.164 3.994 1.00 93.88 372 LEU A CA 1
ATOM 3073 C C . LEU A 1 372 ? -14.497 -6.411 4.343 1.00 93.88 372 LEU A C 1
ATOM 3075 O O . LEU A 1 372 ? -15.558 -6.293 4.952 1.00 93.88 372 LEU A O 1
ATOM 3079 N N . LEU A 1 373 ? -14.013 -7.606 3.993 1.00 93.88 373 LEU A N 1
ATOM 3080 C CA . LEU A 1 373 ? -14.668 -8.865 4.361 1.00 93.88 373 LEU A CA 1
ATOM 3081 C C . LEU A 1 373 ? -14.697 -9.054 5.879 1.00 93.88 373 LEU A C 1
ATOM 3083 O O . LEU A 1 373 ? -15.720 -9.460 6.424 1.00 93.88 373 LEU A O 1
ATOM 3087 N N . ILE A 1 374 ? -13.599 -8.717 6.556 1.00 91.06 374 ILE A N 1
ATOM 3088 C CA . ILE A 1 374 ? -13.521 -8.680 8.017 1.00 91.06 374 ILE A CA 1
ATOM 3089 C C . ILE A 1 374 ? -14.558 -7.697 8.576 1.00 91.06 374 ILE A C 1
ATOM 3091 O O . ILE A 1 374 ? -15.328 -8.069 9.457 1.00 91.06 374 ILE A O 1
ATOM 3095 N N . LEU A 1 375 ? -14.630 -6.476 8.034 1.00 92.75 375 LEU A N 1
ATOM 3096 C CA . LEU A 1 375 ? -15.553 -5.435 8.496 1.00 92.75 375 LEU A CA 1
ATOM 3097 C C . LEU A 1 375 ? -17.024 -5.872 8.437 1.00 92.75 375 LEU A C 1
ATOM 3099 O O . LEU A 1 375 ? -17.780 -5.577 9.353 1.00 92.75 375 LEU A O 1
ATOM 3103 N N . ILE A 1 376 ? -17.421 -6.620 7.402 1.00 91.31 376 ILE A N 1
ATOM 3104 C CA . ILE A 1 376 ? -18.793 -7.140 7.248 1.00 91.31 376 ILE A CA 1
ATOM 3105 C C . ILE A 1 376 ? -19.144 -8.183 8.324 1.00 91.31 376 ILE A C 1
ATOM 3107 O O . ILE A 1 376 ? -20.317 -8.381 8.635 1.00 91.31 376 ILE A O 1
ATOM 3111 N N . ARG A 1 377 ? -18.147 -8.888 8.873 1.00 88.31 377 ARG A N 1
ATOM 3112 C CA . ARG A 1 377 ? -18.349 -9.974 9.848 1.00 88.31 377 ARG A CA 1
ATOM 3113 C C . ARG A 1 377 ? -18.367 -9.490 11.295 1.00 88.31 377 ARG A C 1
ATOM 3115 O O . ARG A 1 377 ? -18.845 -10.221 12.155 1.00 88.31 377 ARG A O 1
ATOM 3122 N N . ILE A 1 378 ? -17.833 -8.303 11.551 1.00 90.94 378 ILE A N 1
ATOM 3123 C CA . ILE A 1 378 ? -17.675 -7.746 12.890 1.00 90.94 378 ILE A CA 1
ATOM 3124 C C . ILE A 1 378 ? -19.007 -7.194 13.411 1.00 90.94 378 ILE A C 1
ATOM 3126 O O . ILE A 1 378 ? -19.705 -6.462 12.713 1.00 90.94 378 ILE A O 1
ATOM 3130 N N . THR A 1 379 ? -19.309 -7.483 14.677 1.00 86.19 379 THR A N 1
ATOM 3131 C CA . THR A 1 379 ? -20.458 -6.926 15.411 1.00 86.19 379 THR A CA 1
ATOM 3132 C C . THR A 1 379 ? -20.048 -5.927 16.491 1.00 86.19 379 THR A C 1
ATOM 3134 O O . THR A 1 379 ? -20.826 -5.044 16.843 1.00 86.19 379 THR A O 1
ATOM 3137 N N . GLU A 1 380 ? -18.826 -6.043 17.012 1.00 88.00 380 GLU A N 1
ATOM 3138 C CA . GLU A 1 380 ? -18.349 -5.247 18.139 1.00 88.00 380 GLU A CA 1
ATOM 3139 C C . GLU A 1 380 ? -17.860 -3.855 17.712 1.00 88.00 380 GLU A C 1
ATOM 3141 O O . GLU A 1 380 ? -17.040 -3.712 16.804 1.00 88.00 380 GLU A O 1
ATOM 3146 N N . TRP A 1 381 ? -18.293 -2.808 18.418 1.00 89.19 381 TRP A N 1
ATOM 3147 C CA . TRP A 1 381 ? -17.999 -1.404 18.082 1.00 89.19 381 TRP A CA 1
ATOM 3148 C C . TRP A 1 381 ? -16.494 -1.099 17.939 1.00 89.19 381 TRP A C 1
ATOM 3150 O O . TRP A 1 381 ? -16.083 -0.414 17.004 1.00 89.19 381 TRP A O 1
ATOM 3160 N N . TYR A 1 382 ? -15.655 -1.621 18.839 1.00 90.38 382 TYR A N 1
ATOM 3161 C CA . TYR A 1 382 ? -14.218 -1.330 18.874 1.00 90.38 382 TYR A CA 1
ATOM 3162 C C . TYR A 1 382 ? -13.479 -1.979 17.695 1.00 90.38 382 TYR A C 1
ATOM 3164 O O . TYR A 1 382 ? -12.556 -1.396 17.122 1.00 90.38 382 TYR A O 1
ATOM 3172 N N . GLN A 1 383 ? -13.943 -3.157 17.278 1.00 93.06 383 GLN A N 1
ATOM 3173 C CA . GLN A 1 383 ? -13.455 -3.867 16.102 1.00 93.06 383 GLN A CA 1
ATOM 3174 C C . GLN A 1 383 ? -13.851 -3.128 14.814 1.00 93.06 383 GLN A C 1
ATOM 3176 O O . GLN A 1 383 ? -13.019 -2.984 13.915 1.00 93.06 383 GLN A O 1
ATOM 3181 N N . VAL A 1 384 ? -15.081 -2.590 14.749 1.00 93.00 384 VAL A N 1
ATOM 3182 C CA . VAL A 1 384 ? -15.545 -1.753 13.626 1.00 93.00 384 VAL A CA 1
ATOM 3183 C C . VAL A 1 384 ? -14.675 -0.507 13.500 1.00 93.00 384 VAL A C 1
ATOM 3185 O O . VAL A 1 384 ? -14.188 -0.218 12.406 1.00 93.00 384 VAL A O 1
ATOM 3188 N N . ILE A 1 385 ? -14.438 0.212 14.604 1.00 93.00 385 ILE A N 1
ATOM 3189 C CA . ILE A 1 385 ? -13.586 1.413 14.616 1.00 93.00 385 ILE A CA 1
ATOM 3190 C C . ILE A 1 385 ? -12.168 1.066 14.165 1.00 93.00 385 ILE A C 1
ATOM 3192 O O . ILE A 1 385 ? -11.608 1.768 13.320 1.00 93.00 385 ILE A O 1
ATOM 3196 N N . SER A 1 386 ? -11.599 -0.024 14.683 1.00 94.88 386 SER A N 1
ATOM 3197 C CA . SER A 1 386 ? -10.246 -0.454 14.336 1.00 94.88 386 SER A CA 1
ATOM 3198 C C . SER A 1 386 ? -10.098 -0.731 12.843 1.00 94.88 386 SER A C 1
ATOM 3200 O O . SER A 1 386 ? -9.307 -0.064 12.175 1.00 94.88 386 SER A O 1
ATOM 3202 N N . VAL A 1 387 ? -10.905 -1.632 12.280 1.00 94.25 387 VAL A N 1
ATOM 3203 C CA . VAL A 1 387 ? -10.787 -2.013 10.863 1.00 94.25 387 VAL A CA 1
ATOM 3204 C C . VAL A 1 387 ? -11.157 -0.858 9.935 1.00 94.25 387 VAL A C 1
ATOM 3206 O O . VAL A 1 387 ? -10.499 -0.668 8.912 1.00 94.25 387 VAL A O 1
ATOM 3209 N N . SER A 1 388 ? -12.137 -0.027 10.303 1.00 94.25 388 SER A N 1
ATOM 3210 C CA . SER A 1 388 ? -12.488 1.170 9.525 1.00 94.25 388 SER A CA 1
ATOM 3211 C C . SER A 1 388 ? -11.338 2.179 9.486 1.00 94.25 388 SER A C 1
ATOM 3213 O O . SER A 1 388 ? -11.017 2.709 8.425 1.00 94.25 388 SER A O 1
ATOM 3215 N N . THR A 1 389 ? -10.665 2.408 10.615 1.00 94.81 389 THR A N 1
ATOM 3216 C CA . THR A 1 389 ? -9.515 3.325 10.692 1.00 94.81 389 THR A CA 1
ATOM 3217 C C . THR A 1 389 ? -8.315 2.785 9.904 1.00 94.81 389 THR A C 1
ATOM 3219 O O . THR A 1 389 ? -7.655 3.537 9.182 1.00 94.81 389 THR A O 1
ATOM 3222 N N . LEU A 1 390 ? -8.060 1.472 9.965 1.00 94.50 390 LEU A N 1
ATOM 3223 C CA . LEU A 1 390 ? -7.044 0.813 9.135 1.00 94.50 390 LEU A CA 1
ATOM 3224 C C . LEU A 1 390 ? -7.351 0.960 7.637 1.00 94.50 390 LEU A C 1
ATOM 3226 O O . LEU A 1 390 ? -6.459 1.263 6.847 1.00 94.50 390 LEU A O 1
ATOM 3230 N N . LEU A 1 391 ? -8.616 0.804 7.239 1.00 93.81 391 LEU A N 1
ATOM 3231 C CA . LEU A 1 391 ? -9.041 1.002 5.854 1.00 93.81 391 LEU A CA 1
ATOM 3232 C C . LEU A 1 391 ? -8.825 2.447 5.401 1.00 93.81 391 LEU A C 1
ATOM 3234 O O . LEU A 1 391 ? -8.214 2.655 4.355 1.00 93.81 391 LEU A O 1
ATOM 3238 N N . ILE A 1 392 ? -9.261 3.431 6.193 1.00 93.62 392 ILE A N 1
ATOM 3239 C CA . ILE A 1 392 ? -9.120 4.859 5.870 1.00 93.62 392 ILE A CA 1
ATOM 3240 C C . ILE A 1 392 ? -7.648 5.238 5.698 1.00 93.62 392 ILE A C 1
ATOM 3242 O O . ILE A 1 392 ? -7.291 5.860 4.699 1.00 93.62 392 ILE A O 1
ATOM 3246 N N . THR A 1 393 ? -6.781 4.828 6.625 1.00 92.00 393 THR A N 1
ATOM 3247 C CA . THR A 1 393 ? -5.339 5.108 6.526 1.00 92.00 393 THR A CA 1
ATOM 3248 C C . THR A 1 393 ? -4.713 4.417 5.308 1.00 92.00 393 THR A C 1
ATOM 3250 O O . THR A 1 393 ? -3.953 5.037 4.565 1.00 92.00 393 THR A O 1
ATOM 3253 N N . SER A 1 394 ? -5.133 3.185 4.992 1.00 93.69 394 SER A N 1
ATOM 3254 C CA . SER A 1 394 ? -4.652 2.436 3.820 1.00 93.69 394 SER A CA 1
ATOM 3255 C C . SER A 1 394 ? -5.032 3.039 2.455 1.00 93.69 394 SER A C 1
ATOM 3257 O O . SER A 1 394 ? -4.429 2.674 1.436 1.00 93.69 394 SER A O 1
ATOM 3259 N N . LEU A 1 395 ? -6.001 3.965 2.399 1.00 92.31 395 LEU A N 1
ATOM 3260 C CA . LEU A 1 395 ? -6.406 4.627 1.151 1.00 92.31 395 LEU A CA 1
ATOM 3261 C C . LEU A 1 395 ? -5.268 5.441 0.539 1.00 92.31 395 LEU A C 1
ATOM 3263 O O . LEU A 1 395 ? -5.137 5.481 -0.684 1.00 92.31 395 LEU A O 1
ATOM 3267 N N . PHE A 1 396 ? -4.420 6.047 1.371 1.00 91.56 396 PHE A N 1
ATOM 3268 C CA . PHE A 1 396 ? -3.260 6.798 0.901 1.00 91.56 396 PHE A CA 1
ATOM 3269 C C . PHE A 1 396 ? -2.331 5.912 0.051 1.00 91.56 396 PHE A C 1
ATOM 3271 O O . PHE A 1 396 ? -2.033 6.235 -1.103 1.00 91.56 396 PHE A O 1
ATOM 3278 N N . THR A 1 397 ? -1.949 4.743 0.574 1.00 93.44 397 THR A N 1
ATOM 3279 C CA . THR A 1 397 ? -1.110 3.768 -0.141 1.00 93.44 397 THR A CA 1
ATOM 3280 C C . THR A 1 397 ? -1.790 3.263 -1.413 1.00 93.44 397 THR A C 1
ATOM 3282 O O . THR A 1 397 ? -1.133 3.110 -2.443 1.00 93.44 397 THR A O 1
ATOM 3285 N N . PHE A 1 398 ? -3.110 3.055 -1.377 1.00 94.88 398 PHE A N 1
ATOM 3286 C CA . PHE A 1 398 ? -3.877 2.620 -2.545 1.00 94.88 398 PHE A CA 1
ATOM 3287 C C . PHE A 1 398 ? -3.845 3.645 -3.678 1.00 94.88 398 PHE A C 1
ATOM 3289 O O . PHE A 1 398 ? -3.538 3.295 -4.818 1.00 94.88 398 PHE A O 1
ATOM 3296 N N . VAL A 1 399 ? -4.134 4.912 -3.370 1.00 92.50 399 VAL A N 1
ATOM 3297 C CA . VAL A 1 399 ? -4.134 5.994 -4.362 1.00 92.50 399 VAL A CA 1
ATOM 3298 C C . VAL A 1 399 ? -2.739 6.174 -4.952 1.00 92.50 399 VAL A C 1
ATOM 3300 O O . VAL A 1 399 ? -2.606 6.295 -6.171 1.00 92.50 399 VAL A O 1
ATOM 3303 N N . ARG A 1 400 ? -1.698 6.120 -4.113 1.00 90.50 400 ARG A N 1
ATOM 3304 C CA . ARG A 1 400 ? -0.297 6.191 -4.543 1.00 90.50 400 ARG A CA 1
ATOM 3305 C C . ARG A 1 400 ? 0.059 5.067 -5.519 1.00 90.50 400 ARG A C 1
ATOM 3307 O O . ARG A 1 400 ? 0.421 5.353 -6.658 1.00 90.50 400 ARG A O 1
ATOM 3314 N N . LEU A 1 401 ? -0.112 3.805 -5.116 1.00 92.75 401 LEU A N 1
ATOM 3315 C CA . LEU A 1 401 ? 0.187 2.643 -5.965 1.00 92.75 401 LEU A CA 1
ATOM 3316 C C . LEU A 1 401 ? -0.661 2.630 -7.243 1.00 92.75 401 LEU A C 1
ATOM 3318 O O . LEU A 1 401 ? -0.169 2.269 -8.311 1.00 92.75 401 LEU A O 1
ATOM 3322 N N . GLY A 1 402 ? -1.928 3.042 -7.153 1.00 91.69 402 GLY A N 1
ATOM 3323 C CA . GLY A 1 402 ? -2.834 3.132 -8.294 1.00 91.69 402 GLY A CA 1
ATOM 3324 C C . GLY A 1 402 ? -2.385 4.174 -9.318 1.00 91.69 402 GLY A C 1
ATOM 3325 O O . GLY A 1 402 ? -2.331 3.876 -10.512 1.00 91.69 402 GLY A O 1
ATOM 3326 N N . ARG A 1 403 ? -2.017 5.380 -8.864 1.00 90.81 403 ARG A N 1
ATOM 3327 C CA . ARG A 1 403 ? -1.457 6.440 -9.718 1.00 90.81 403 ARG A CA 1
ATOM 3328 C C . ARG A 1 403 ? -0.189 5.956 -10.416 1.00 90.81 403 ARG A C 1
ATOM 3330 O O . ARG A 1 403 ? -0.097 6.050 -11.639 1.00 90.81 403 ARG A O 1
ATOM 3337 N N . ASP A 1 404 ? 0.747 5.420 -9.641 1.00 89.06 404 ASP A N 1
ATOM 3338 C CA . ASP A 1 404 ? 2.055 4.978 -10.118 1.00 89.06 404 ASP A CA 1
ATOM 3339 C C . ASP A 1 404 ? 1.910 3.854 -11.157 1.00 89.06 404 ASP A C 1
ATOM 3341 O O . ASP A 1 404 ? 2.458 3.944 -12.258 1.00 89.06 404 ASP A O 1
ATOM 3345 N N . PHE A 1 405 ? 1.060 2.857 -10.881 1.00 92.00 405 PHE A N 1
ATOM 3346 C CA . PHE A 1 405 ? 0.722 1.798 -11.832 1.00 92.00 405 PHE A CA 1
ATOM 3347 C C . PHE A 1 405 ? 0.115 2.343 -13.129 1.00 92.00 405 PHE A C 1
ATOM 3349 O O . PHE A 1 405 ? 0.516 1.921 -14.211 1.00 92.00 405 PHE A O 1
ATOM 3356 N N . LEU A 1 406 ? -0.851 3.265 -13.053 1.00 90.38 406 LEU A N 1
ATOM 3357 C CA . LEU A 1 406 ? -1.528 3.795 -14.240 1.00 90.38 406 LEU A CA 1
ATOM 3358 C C . LEU A 1 406 ? -0.585 4.581 -15.155 1.00 90.38 406 LEU A C 1
ATOM 3360 O O . LEU A 1 406 ? -0.721 4.488 -16.378 1.00 90.38 406 LEU A O 1
ATOM 3364 N N . VAL A 1 407 ? 0.335 5.357 -14.577 1.00 88.69 407 VAL A N 1
ATOM 3365 C CA . VAL A 1 407 ? 1.335 6.124 -15.333 1.00 88.69 407 VAL A CA 1
ATOM 3366 C C . VAL A 1 407 ? 2.307 5.169 -16.017 1.00 88.69 407 VAL A C 1
ATOM 3368 O O . VAL A 1 407 ? 2.419 5.189 -17.243 1.00 88.69 407 VAL A O 1
ATOM 3371 N N . VAL A 1 408 ? 2.924 4.275 -15.243 1.00 87.62 408 VAL A N 1
ATOM 3372 C CA . VAL A 1 408 ? 3.923 3.320 -15.735 1.00 87.62 408 VAL A CA 1
ATOM 3373 C C . VAL A 1 408 ? 3.328 2.370 -16.777 1.00 87.62 408 VAL A C 1
ATOM 3375 O O . VAL A 1 408 ? 3.895 2.177 -17.849 1.00 87.62 408 VAL A O 1
ATOM 3378 N N . TRP A 1 409 ? 2.133 1.828 -16.529 1.00 87.94 409 TRP A N 1
ATOM 3379 C CA . TRP A 1 409 ? 1.461 0.941 -17.478 1.00 87.94 409 TRP A CA 1
ATOM 3380 C C . TRP A 1 409 ? 1.206 1.628 -18.823 1.00 87.94 409 TRP A C 1
ATOM 3382 O O . TRP A 1 409 ? 1.465 1.041 -19.875 1.00 87.94 409 TRP A O 1
ATOM 3392 N N . LYS A 1 410 ? 0.711 2.871 -18.816 1.00 86.31 410 LYS A N 1
ATOM 3393 C CA . LYS A 1 410 ? 0.492 3.615 -20.062 1.00 86.31 410 LYS A CA 1
ATOM 3394 C C . LYS A 1 410 ? 1.797 3.910 -20.793 1.00 86.31 410 LYS A C 1
ATOM 3396 O O . LYS A 1 410 ? 1.796 3.863 -22.019 1.00 86.31 410 LYS A O 1
ATOM 3401 N N . MET A 1 411 ? 2.870 4.193 -20.058 1.00 85.94 411 MET A N 1
ATOM 3402 C CA . MET A 1 411 ? 4.184 4.465 -20.630 1.00 85.94 411 MET A CA 1
ATOM 3403 C C . MET A 1 411 ? 4.767 3.227 -21.315 1.00 85.94 411 MET A C 1
ATOM 3405 O O . MET A 1 411 ? 5.025 3.284 -22.512 1.00 85.94 411 MET A O 1
ATOM 3409 N N . TYR A 1 412 ? 4.835 2.086 -20.623 1.00 87.19 412 TYR A N 1
ATOM 3410 C CA . TYR A 1 412 ? 5.361 0.838 -21.199 1.00 87.19 412 TYR A CA 1
ATOM 3411 C C . TYR A 1 412 ? 4.552 0.377 -22.416 1.00 87.19 412 TYR A C 1
ATOM 3413 O O . TYR A 1 412 ? 5.082 -0.172 -23.375 1.00 87.19 412 TYR A O 1
ATOM 3421 N N . GLN A 1 413 ? 3.241 0.634 -22.415 1.00 82.88 413 GLN A N 1
ATOM 3422 C CA . GLN A 1 413 ? 2.397 0.376 -23.582 1.00 82.88 413 GLN A CA 1
ATOM 3423 C C . GLN A 1 413 ? 2.716 1.288 -24.768 1.00 82.88 413 GLN A C 1
ATOM 3425 O O . GLN A 1 413 ? 2.617 0.850 -25.911 1.00 82.88 413 GLN A O 1
ATOM 3430 N N . ALA A 1 414 ? 3.072 2.548 -24.523 1.00 80.25 414 ALA A N 1
ATOM 3431 C CA . ALA A 1 414 ? 3.500 3.454 -25.580 1.00 80.25 414 ALA A CA 1
ATOM 3432 C C . ALA A 1 414 ? 4.886 3.067 -26.125 1.00 80.25 414 ALA A C 1
ATOM 3434 O O . ALA A 1 414 ? 5.072 3.088 -27.339 1.00 80.25 414 ALA A O 1
ATOM 3435 N N . GLU A 1 415 ? 5.819 2.656 -25.264 1.00 77.62 415 GLU A N 1
ATOM 3436 C CA . GLU A 1 415 ? 7.152 2.169 -25.657 1.00 77.62 415 GLU A CA 1
ATOM 3437 C C . GLU A 1 415 ? 7.080 0.907 -26.518 1.00 77.62 415 GLU A C 1
ATOM 3439 O O . GLU A 1 415 ? 7.738 0.832 -27.559 1.00 77.62 415 GLU A O 1
ATOM 3444 N N . GLU A 1 416 ? 6.225 -0.049 -26.145 1.00 75.94 416 GLU A N 1
ATOM 3445 C CA . GLU A 1 416 ? 5.963 -1.249 -26.944 1.00 75.94 416 GLU A CA 1
ATOM 3446 C C . GLU A 1 416 ? 5.463 -0.867 -28.348 1.00 75.94 416 GLU A C 1
ATOM 3448 O O . GLU A 1 416 ? 5.977 -1.359 -29.351 1.00 75.94 416 GLU A O 1
ATOM 3453 N N . VAL A 1 417 ? 4.528 0.087 -28.446 1.00 72.44 417 VAL A N 1
ATOM 3454 C CA . VAL A 1 417 ? 4.007 0.570 -29.736 1.00 72.44 417 VAL A CA 1
ATOM 3455 C C . VAL A 1 417 ? 5.075 1.290 -30.559 1.00 72.44 417 VAL A C 1
ATOM 3457 O O . VAL A 1 417 ? 5.140 1.061 -31.762 1.00 72.44 417 VAL A O 1
ATOM 3460 N N . ILE A 1 418 ? 5.910 2.142 -29.954 1.00 69.62 418 ILE A N 1
ATOM 3461 C CA . ILE A 1 418 ? 6.995 2.854 -30.657 1.00 69.62 418 ILE A CA 1
ATOM 3462 C C . ILE A 1 418 ? 8.038 1.867 -31.182 1.00 69.62 418 ILE A C 1
ATOM 3464 O O . ILE A 1 418 ? 8.472 1.994 -32.324 1.00 69.62 418 ILE A O 1
ATOM 3468 N N . THR A 1 419 ? 8.394 0.864 -30.380 1.00 67.31 419 THR A N 1
ATOM 3469 C CA . THR A 1 419 ? 9.356 -0.178 -30.762 1.00 67.31 419 THR A CA 1
ATOM 3470 C C . THR A 1 419 ? 8.817 -1.034 -31.912 1.00 67.31 419 THR A C 1
ATOM 3472 O O . THR A 1 419 ? 9.554 -1.369 -32.834 1.00 67.31 419 THR A O 1
ATOM 3475 N N . LEU A 1 420 ? 7.511 -1.322 -31.917 1.00 61.94 420 LEU A N 1
ATOM 3476 C CA . LEU A 1 420 ? 6.828 -2.017 -33.016 1.00 61.94 420 LEU A CA 1
ATOM 3477 C C . LEU A 1 420 ? 6.640 -1.148 -34.274 1.00 61.94 420 LEU A C 1
ATOM 3479 O O . LEU A 1 420 ? 6.427 -1.690 -35.358 1.00 61.94 420 LEU A O 1
ATOM 3483 N N . ARG A 1 421 ? 6.730 0.185 -34.153 1.00 50.38 421 ARG A N 1
ATOM 3484 C CA . ARG A 1 421 ? 6.552 1.182 -35.228 1.00 50.38 421 ARG A CA 1
ATOM 3485 C C . ARG A 1 421 ? 7.742 1.284 -36.191 1.00 50.38 421 ARG A C 1
ATOM 3487 O O . ARG A 1 421 ? 7.911 2.313 -36.844 1.00 50.38 421 ARG A O 1
ATOM 3494 N N . GLY A 1 422 ? 8.540 0.222 -36.321 1.00 52.62 422 GLY A N 1
ATOM 3495 C CA . GLY A 1 422 ? 9.366 0.039 -37.513 1.00 52.62 422 GLY A CA 1
ATOM 3496 C C . GLY A 1 422 ? 8.491 0.147 -38.778 1.00 52.62 422 GLY A C 1
ATOM 3497 O O . GLY A 1 422 ? 7.300 -0.179 -38.715 1.00 52.62 422 GLY A O 1
ATOM 3498 N N . PRO A 1 423 ? 9.036 0.626 -39.912 1.00 46.34 423 PRO A N 1
ATOM 3499 C CA . PRO A 1 423 ? 8.267 1.157 -41.049 1.00 46.34 423 PRO A CA 1
ATOM 3500 C C . PRO A 1 423 ? 7.245 0.203 -41.707 1.00 46.34 423 PRO A C 1
ATOM 3502 O O . PRO A 1 423 ? 6.465 0.639 -42.545 1.00 46.34 423 PRO A O 1
ATOM 3505 N N . SER A 1 424 ? 7.190 -1.076 -41.331 1.00 49.03 424 SER A N 1
ATOM 3506 C CA . SER A 1 424 ? 6.379 -2.110 -41.983 1.00 49.03 424 SER A CA 1
ATOM 3507 C C . SER A 1 424 ? 5.047 -2.479 -41.301 1.00 49.03 424 SER A C 1
ATOM 3509 O O . SER A 1 424 ? 4.242 -3.150 -41.938 1.00 49.03 424 SER A O 1
ATOM 3511 N N . ASN A 1 425 ? 4.750 -2.055 -40.058 1.00 49.50 425 ASN A N 1
ATOM 3512 C CA . ASN A 1 425 ? 3.616 -2.609 -39.273 1.00 49.50 425 ASN A CA 1
ATOM 3513 C C . ASN A 1 425 ? 2.637 -1.568 -38.675 1.00 49.50 425 ASN A C 1
ATOM 3515 O O . ASN A 1 425 ? 2.120 -1.713 -37.559 1.00 49.50 425 ASN A O 1
ATOM 3519 N N . VAL A 1 426 ? 2.346 -0.499 -39.418 1.00 50.75 426 VAL A N 1
ATOM 3520 C CA . VAL A 1 426 ? 1.480 0.608 -38.962 1.00 50.75 426 VAL A CA 1
ATOM 3521 C C . VAL A 1 426 ? 0.001 0.194 -38.840 1.00 50.75 426 VAL A C 1
ATOM 3523 O O . VAL A 1 426 ? -0.655 0.535 -37.857 1.00 50.75 426 VAL A O 1
ATOM 3526 N N . SER A 1 427 ? -0.524 -0.610 -39.769 1.00 50.84 427 SER A N 1
ATOM 3527 C CA . SER A 1 427 ? -1.951 -0.984 -39.806 1.00 50.84 427 SER A CA 1
ATOM 3528 C C . SER A 1 427 ? -2.367 -1.945 -38.681 1.00 50.84 427 SER A C 1
ATOM 3530 O O . SER A 1 427 ? -3.430 -1.786 -38.075 1.00 50.84 427 SER A O 1
ATOM 3532 N N . LEU A 1 428 ? -1.510 -2.914 -38.342 1.00 51.19 428 LEU A N 1
ATOM 3533 C CA . LEU A 1 428 ? -1.797 -3.911 -37.307 1.00 51.19 428 LEU A CA 1
ATOM 3534 C C . LEU A 1 428 ? -1.797 -3.281 -35.903 1.00 51.19 428 LEU A C 1
ATOM 3536 O O . LEU A 1 428 ? -2.691 -3.542 -35.098 1.00 51.19 428 LEU A O 1
ATOM 3540 N N . SER A 1 429 ? -0.826 -2.408 -35.619 1.00 50.56 429 SER A N 1
ATOM 3541 C CA . SER A 1 429 ? -0.646 -1.778 -34.302 1.00 50.56 429 SER A CA 1
ATOM 3542 C C . SER A 1 429 ? -1.753 -0.770 -33.961 1.00 50.56 429 SER A C 1
ATOM 3544 O O . SER A 1 429 ? -2.236 -0.751 -32.825 1.00 50.56 429 SER A O 1
ATOM 3546 N N . LEU A 1 430 ? -2.235 0.001 -34.942 1.00 52.81 430 LEU A N 1
ATOM 3547 C CA . LEU A 1 430 ? -3.390 0.897 -34.792 1.00 52.81 430 LEU A CA 1
ATOM 3548 C C . LEU A 1 430 ? -4.692 0.123 -34.554 1.00 52.81 430 LEU A C 1
ATOM 3550 O O . LEU A 1 430 ? -5.488 0.517 -33.698 1.00 52.81 430 LEU A O 1
ATOM 3554 N N . SER A 1 431 ? -4.874 -1.019 -35.224 1.00 50.62 431 SER A N 1
ATOM 3555 C CA . SER A 1 431 ? -6.023 -1.904 -35.005 1.00 50.62 431 SER A CA 1
ATOM 3556 C C . SER A 1 431 ? -5.998 -2.534 -33.603 1.00 50.62 431 SER A C 1
ATOM 3558 O O . SER A 1 43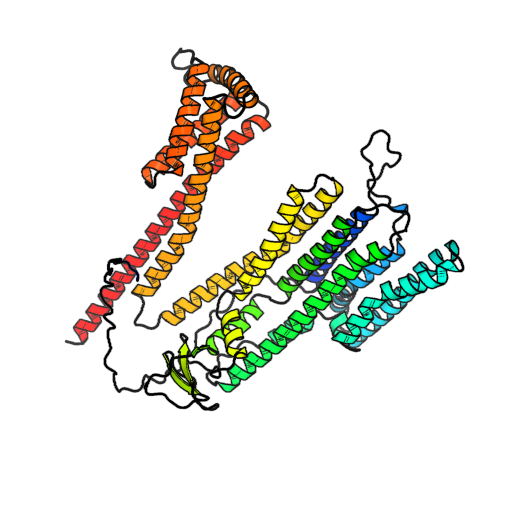1 ? -7.002 -2.506 -32.888 1.00 50.62 431 SER A O 1
ATOM 3560 N N . PHE A 1 432 ? -4.832 -2.985 -33.122 1.00 52.75 432 PHE A N 1
ATOM 3561 C CA . PHE A 1 432 ? -4.664 -3.464 -31.743 1.00 52.75 432 PHE A CA 1
ATOM 3562 C C . PHE A 1 432 ? -4.884 -2.362 -30.695 1.00 52.75 432 PHE A C 1
ATOM 3564 O O . PHE A 1 432 ? -5.562 -2.606 -29.694 1.00 52.75 432 PHE A O 1
ATOM 3571 N N . TYR A 1 433 ? -4.379 -1.143 -30.919 1.00 55.97 433 TYR A N 1
ATOM 3572 C CA . TYR A 1 433 ? -4.623 0.011 -30.042 1.00 55.97 433 TYR A CA 1
ATOM 3573 C C . TYR A 1 433 ? -6.114 0.376 -29.988 1.00 55.97 433 TYR A C 1
ATOM 3575 O O . TYR A 1 433 ? -6.669 0.586 -28.903 1.00 55.97 433 TYR A O 1
ATOM 3583 N N . TYR A 1 434 ? -6.785 0.384 -31.142 1.00 54.75 434 TYR A N 1
ATOM 3584 C CA . TYR A 1 434 ? -8.225 0.603 -31.258 1.00 54.75 434 TYR A CA 1
ATOM 3585 C C . TYR A 1 434 ? -9.021 -0.471 -30.498 1.00 54.75 434 TYR A C 1
ATOM 3587 O O . TYR A 1 434 ? -9.839 -0.135 -29.637 1.00 54.75 434 TYR A O 1
ATOM 3595 N N . ILE A 1 435 ? -8.728 -1.759 -30.719 1.00 53.78 435 ILE A N 1
ATOM 3596 C CA . ILE A 1 435 ? -9.384 -2.888 -30.035 1.00 53.78 435 ILE A CA 1
ATOM 3597 C C . ILE A 1 435 ? -9.155 -2.814 -28.516 1.00 53.78 435 ILE A C 1
ATOM 3599 O O . ILE A 1 435 ? -10.106 -2.908 -27.735 1.00 53.78 435 ILE A O 1
ATOM 3603 N N . LYS A 1 436 ? -7.917 -2.564 -28.072 1.00 53.09 436 LYS A N 1
ATOM 3604 C CA . LYS A 1 436 ? -7.543 -2.523 -26.649 1.00 53.09 436 LYS A CA 1
ATOM 3605 C C . LYS A 1 436 ? -8.155 -1.333 -25.907 1.00 53.09 436 LYS A C 1
ATOM 3607 O O . LYS A 1 436 ? -8.521 -1.477 -24.744 1.00 53.09 436 LYS A O 1
ATOM 3612 N N . ARG A 1 437 ? -8.329 -0.176 -26.561 1.00 57.22 437 ARG A N 1
ATOM 3613 C CA . ARG A 1 437 ? -8.978 1.015 -25.973 1.00 57.22 437 ARG A CA 1
ATOM 3614 C C . ARG A 1 437 ? -10.510 0.924 -25.985 1.00 57.22 437 ARG A C 1
ATOM 3616 O O . ARG A 1 437 ? -11.158 1.469 -25.089 1.00 57.22 437 ARG A O 1
ATOM 3623 N N . LYS A 1 438 ? -11.089 0.211 -26.958 1.00 55.09 438 LYS A N 1
ATOM 3624 C CA . LYS A 1 438 ? -12.534 -0.052 -27.083 1.00 55.09 438 LYS A CA 1
ATOM 3625 C C . LYS A 1 438 ? -13.053 -1.001 -25.993 1.00 55.09 438 LYS A C 1
ATOM 3627 O O . LYS A 1 438 ? -14.127 -0.766 -25.447 1.00 55.09 438 LYS A O 1
ATOM 3632 N N . MET A 1 439 ? -12.267 -2.009 -25.608 1.00 54.81 439 MET A N 1
ATOM 3633 C CA . MET A 1 439 ? -12.656 -3.052 -24.643 1.00 54.81 439 MET A CA 1
ATOM 3634 C C . MET A 1 439 ? -13.018 -2.541 -23.224 1.00 54.81 439 MET A C 1
ATOM 3636 O O . MET A 1 439 ? -14.145 -2.786 -22.793 1.00 54.81 439 MET A O 1
ATOM 3640 N N . PRO A 1 440 ? -12.166 -1.796 -22.483 1.00 55.91 440 PRO A N 1
ATOM 3641 C CA . PRO A 1 440 ? -12.441 -1.449 -21.082 1.00 55.91 440 PRO A CA 1
ATOM 3642 C C . PRO A 1 440 ? -13.616 -0.478 -20.927 1.00 55.91 440 PRO A C 1
ATOM 3644 O O . PRO A 1 440 ? -14.445 -0.642 -20.037 1.00 55.91 440 PRO A O 1
ATOM 3647 N N . SER A 1 441 ? -13.748 0.503 -21.823 1.00 60.66 441 SER A N 1
ATOM 3648 C CA . SER A 1 441 ? -14.832 1.488 -21.736 1.00 60.66 441 SER A CA 1
ATOM 3649 C C . SER A 1 441 ? -16.198 0.897 -22.095 1.00 60.66 441 SER A C 1
ATOM 3651 O O . SER A 1 441 ? -17.206 1.302 -21.517 1.00 60.66 441 SER A O 1
ATOM 3653 N N . GLN A 1 442 ? -16.246 -0.073 -23.015 1.00 66.44 442 GLN A N 1
ATOM 3654 C CA . GLN A 1 442 ? -17.485 -0.791 -23.311 1.00 66.44 442 GLN A CA 1
ATOM 3655 C C . GLN A 1 442 ? -17.892 -1.719 -22.168 1.00 66.44 442 GLN A C 1
ATOM 3657 O O . GLN A 1 442 ? -19.082 -1.848 -21.899 1.00 66.44 442 GLN A O 1
ATOM 3662 N N . ILE A 1 443 ? -16.930 -2.334 -21.474 1.00 72.50 443 ILE A N 1
ATOM 3663 C CA . ILE A 1 443 ? -17.203 -3.174 -20.300 1.00 72.50 443 ILE A CA 1
ATOM 3664 C C . ILE A 1 443 ? -17.790 -2.331 -19.163 1.00 72.50 443 ILE A C 1
ATOM 3666 O O . ILE A 1 443 ? -18.802 -2.726 -18.590 1.00 72.50 443 ILE A O 1
ATOM 3670 N N . VAL A 1 444 ? -17.226 -1.150 -18.884 1.00 75.12 444 VAL A N 1
ATOM 3671 C CA . VAL A 1 444 ? -17.737 -0.242 -17.840 1.00 75.12 444 VAL A CA 1
ATOM 3672 C C . VAL A 1 444 ? -19.163 0.220 -18.154 1.00 75.12 444 VAL A C 1
ATOM 3674 O O . VAL A 1 444 ? -20.044 0.090 -17.308 1.00 75.12 444 VAL A O 1
ATOM 3677 N N . LEU A 1 445 ? -19.431 0.686 -19.381 1.00 77.50 445 LEU A N 1
ATOM 3678 C CA . LEU A 1 445 ? -20.778 1.107 -19.790 1.00 77.50 445 LEU A CA 1
ATOM 3679 C C . LEU A 1 445 ? -21.783 -0.055 -19.781 1.00 77.50 445 LEU A C 1
ATOM 3681 O O . LEU A 1 445 ? -22.935 0.129 -19.380 1.00 77.50 445 LEU A O 1
ATOM 3685 N N . LYS A 1 446 ? -21.367 -1.262 -20.187 1.00 80.75 446 LYS A N 1
ATOM 3686 C CA . LYS A 1 446 ? -22.206 -2.469 -20.121 1.00 80.75 446 LYS A CA 1
ATOM 3687 C C . LYS A 1 446 ? -22.518 -2.856 -18.676 1.00 80.75 446 LYS A C 1
ATOM 3689 O O . LYS A 1 446 ? -23.690 -3.037 -18.368 1.00 80.75 446 LYS A O 1
ATOM 3694 N N . SER A 1 447 ? -21.511 -2.901 -17.804 1.00 81.31 447 SER A N 1
ATOM 3695 C CA . SER A 1 447 ? -21.670 -3.198 -16.375 1.00 81.31 447 SER A CA 1
ATOM 3696 C C . SER A 1 447 ? -22.614 -2.200 -15.699 1.00 81.31 447 SER A C 1
ATOM 3698 O O . SER A 1 447 ? -23.606 -2.597 -15.095 1.00 81.31 447 SER A O 1
ATOM 3700 N N . LEU A 1 448 ? -22.402 -0.898 -15.923 1.00 81.56 448 LEU A N 1
ATOM 3701 C CA . LEU A 1 448 ? -23.256 0.161 -15.383 1.00 81.56 448 LEU A CA 1
ATOM 3702 C C . LEU A 1 448 ? -24.715 0.039 -15.861 1.00 81.56 448 LEU A C 1
ATOM 3704 O O . LEU A 1 448 ? -25.639 0.248 -15.081 1.00 81.56 448 LEU A O 1
ATOM 3708 N N . SER A 1 449 ? -24.932 -0.334 -17.129 1.00 86.88 449 SER A N 1
ATOM 3709 C CA . SER A 1 449 ? -26.277 -0.536 -17.694 1.00 86.88 449 SER A CA 1
ATOM 3710 C C . SER A 1 449 ? -26.996 -1.745 -17.095 1.00 86.88 449 SER A C 1
ATOM 3712 O O . SER A 1 449 ? -28.193 -1.669 -16.834 1.00 86.88 449 SER A O 1
ATOM 3714 N N . ILE A 1 450 ? -26.273 -2.848 -16.879 1.00 87.38 450 ILE A N 1
ATOM 3715 C CA . ILE A 1 450 ? -26.822 -4.076 -16.295 1.00 87.38 450 ILE A CA 1
ATOM 3716 C C . ILE A 1 450 ? -27.194 -3.832 -14.834 1.00 87.38 450 ILE A C 1
ATOM 3718 O O . ILE A 1 450 ? -28.323 -4.111 -14.446 1.00 87.38 450 ILE A O 1
ATOM 3722 N N . THR A 1 451 ? -26.288 -3.254 -14.044 1.00 86.31 451 THR A N 1
ATOM 3723 C CA . THR A 1 451 ? -26.524 -2.998 -12.617 1.00 86.31 451 THR A CA 1
ATOM 3724 C C . THR A 1 451 ? -27.687 -2.031 -12.399 1.00 86.31 451 THR A C 1
ATOM 3726 O O . THR A 1 451 ? -28.590 -2.339 -11.624 1.00 86.31 451 THR A O 1
ATOM 3729 N N . LEU A 1 452 ? -27.720 -0.898 -13.116 1.00 87.94 452 LEU A N 1
ATOM 3730 C CA . LEU A 1 452 ? -28.847 0.041 -13.033 1.00 87.94 452 LEU A CA 1
ATOM 3731 C C . LEU A 1 452 ? -30.149 -0.602 -13.522 1.00 87.94 452 LEU A C 1
ATOM 3733 O O . LEU A 1 452 ? -31.180 -0.452 -12.875 1.00 87.94 452 LEU A O 1
ATOM 3737 N N . GLY A 1 453 ? -30.104 -1.346 -14.631 1.00 90.94 453 GLY A N 1
ATOM 3738 C CA . GLY A 1 453 ? -31.277 -2.025 -15.175 1.00 90.94 453 GLY A CA 1
ATOM 3739 C C . GLY A 1 453 ? -31.886 -3.016 -14.184 1.00 90.94 453 GLY A C 1
ATOM 3740 O O . GLY A 1 453 ? -33.075 -2.925 -13.890 1.00 90.94 453 GLY A O 1
ATOM 3741 N N . LEU A 1 454 ? -31.070 -3.895 -13.593 1.00 89.69 454 LEU A N 1
ATOM 3742 C CA . LEU A 1 454 ? -31.503 -4.844 -12.561 1.00 89.69 454 LEU A CA 1
ATOM 3743 C C . LEU A 1 454 ? -32.078 -4.141 -11.326 1.00 89.69 454 LEU A C 1
ATOM 3745 O O . LEU A 1 454 ? -33.073 -4.600 -10.765 1.00 89.69 454 LEU A O 1
ATOM 3749 N N . PHE A 1 455 ? -31.495 -3.009 -10.931 1.00 90.12 455 PHE A N 1
ATOM 3750 C CA . PHE A 1 455 ? -31.992 -2.227 -9.806 1.00 90.12 455 PHE A CA 1
ATOM 3751 C C . PHE A 1 455 ? -33.396 -1.655 -10.069 1.00 90.12 455 PHE A C 1
ATOM 3753 O O . PHE A 1 455 ? -34.277 -1.761 -9.217 1.00 90.12 455 PHE A O 1
ATOM 3760 N N . PHE A 1 456 ? -33.651 -1.120 -11.269 1.00 92.88 456 PHE A N 1
ATOM 3761 C CA . PHE A 1 456 ? -34.990 -0.652 -11.650 1.00 92.88 456 PHE A CA 1
ATOM 3762 C C . PHE A 1 456 ? -36.001 -1.789 -11.804 1.00 92.88 456 PHE A C 1
ATOM 3764 O O . PHE A 1 456 ? -37.157 -1.617 -11.421 1.00 92.88 456 PHE A O 1
ATOM 3771 N N . VAL A 1 457 ? -35.578 -2.969 -12.273 1.00 91.56 457 VAL A N 1
ATOM 3772 C CA . VAL A 1 457 ? -36.439 -4.163 -12.251 1.00 91.56 457 VAL A CA 1
ATOM 3773 C C . VAL A 1 457 ? -36.847 -4.500 -10.818 1.00 91.56 457 VAL A C 1
ATOM 3775 O O . VAL A 1 457 ? -38.028 -4.714 -10.554 1.00 91.56 457 VAL A O 1
ATOM 3778 N N . PHE A 1 458 ? -35.902 -4.495 -9.877 1.00 89.19 458 PHE A N 1
ATOM 3779 C CA . PHE A 1 458 ? -36.189 -4.750 -8.468 1.00 89.19 458 PHE A CA 1
ATOM 3780 C C . PHE A 1 458 ? -37.169 -3.723 -7.876 1.00 89.19 458 PHE A C 1
ATOM 3782 O O . PHE A 1 458 ? -38.196 -4.116 -7.316 1.00 89.19 458 PHE A O 1
ATOM 3789 N N . LEU A 1 459 ? -36.911 -2.420 -8.053 1.00 88.19 459 LEU A N 1
ATOM 3790 C CA . LEU A 1 459 ? -37.810 -1.358 -7.581 1.00 88.19 459 LEU A CA 1
ATOM 3791 C C . LEU A 1 459 ? -39.212 -1.469 -8.194 1.00 88.19 459 LEU A C 1
ATOM 3793 O O . LEU A 1 459 ? -40.216 -1.349 -7.486 1.00 88.19 459 LEU A O 1
ATOM 3797 N N . GLY A 1 460 ? -39.293 -1.757 -9.492 1.00 90.25 460 GLY A N 1
ATOM 3798 C CA . GLY A 1 460 ? -40.559 -1.928 -10.188 1.00 90.25 460 GLY A CA 1
ATOM 3799 C C . GLY A 1 460 ? -41.340 -3.152 -9.695 1.00 90.25 460 GLY A C 1
ATOM 3800 O O . GLY A 1 460 ? -42.548 -3.057 -9.467 1.00 90.25 460 GLY A O 1
ATOM 3801 N N . ILE A 1 461 ? -40.669 -4.280 -9.420 1.00 88.62 461 ILE A N 1
ATOM 3802 C CA . ILE A 1 461 ? -41.305 -5.472 -8.830 1.00 88.62 461 ILE A CA 1
ATOM 3803 C C . ILE A 1 461 ? -41.868 -5.150 -7.445 1.00 88.62 461 ILE A C 1
ATOM 3805 O O . ILE A 1 461 ? -43.016 -5.500 -7.172 1.00 88.62 461 ILE A O 1
ATOM 3809 N N . VAL A 1 462 ? -41.118 -4.443 -6.594 1.00 87.00 462 VAL A N 1
ATOM 3810 C CA . VAL A 1 462 ? -41.600 -3.995 -5.274 1.00 87.00 462 VAL A CA 1
ATOM 3811 C C . VAL A 1 462 ? -42.842 -3.107 -5.422 1.00 87.00 462 VAL A C 1
ATOM 3813 O O . VAL A 1 462 ? -43.804 -3.245 -4.660 1.00 87.00 462 VAL A O 1
ATOM 3816 N N . LYS A 1 463 ? -42.887 -2.242 -6.443 1.00 89.00 463 LYS A N 1
ATOM 3817 C CA . LYS A 1 463 ? -44.051 -1.395 -6.742 1.00 89.00 463 LYS A CA 1
ATOM 3818 C C . LYS A 1 463 ? -45.245 -2.159 -7.298 1.00 89.00 463 LYS A C 1
ATOM 3820 O O . LYS A 1 463 ? -46.361 -1.699 -7.084 1.00 89.00 463 LYS A O 1
ATOM 3825 N N . VAL A 1 464 ? -45.082 -3.298 -7.968 1.00 91.25 464 VAL A N 1
ATOM 3826 C CA . VAL A 1 464 ? -46.204 -4.061 -8.555 1.00 91.25 464 VAL A CA 1
ATOM 3827 C C . VAL A 1 464 ? -46.702 -5.163 -7.615 1.00 91.25 464 VAL A C 1
ATOM 3829 O O . VAL A 1 464 ? -47.917 -5.325 -7.449 1.00 91.25 464 VAL A O 1
ATOM 3832 N N . THR A 1 465 ? -45.789 -5.842 -6.920 1.00 88.12 465 THR A N 1
ATOM 3833 C CA . THR A 1 465 ? -46.024 -7.123 -6.240 1.00 88.12 465 THR A CA 1
ATOM 3834 C C . THR A 1 465 ? -45.529 -7.091 -4.789 1.00 88.12 465 THR A C 1
ATOM 3836 O O . THR A 1 465 ? -44.480 -6.535 -4.490 1.00 88.12 465 THR A O 1
ATOM 3839 N N . SER A 1 466 ? -46.267 -7.713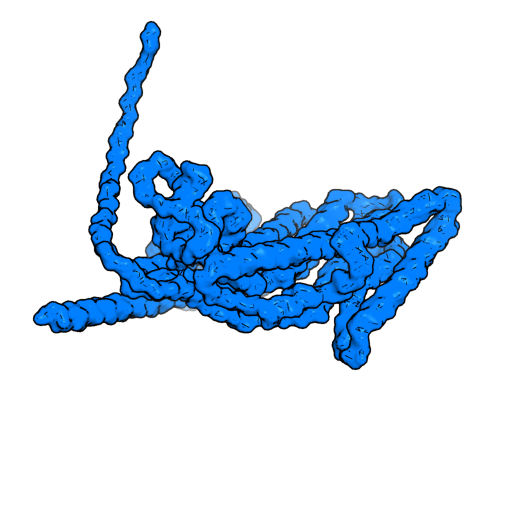 -3.863 1.00 87.12 466 SER A N 1
ATOM 3840 C CA . SER A 1 466 ? -45.900 -7.800 -2.435 1.00 87.12 466 SER A CA 1
ATOM 3841 C C . SER A 1 466 ? -45.049 -9.025 -2.076 1.00 87.12 466 SER A C 1
ATOM 3843 O O . SER A 1 466 ? -44.851 -9.303 -0.897 1.00 87.12 466 SER A O 1
ATOM 3845 N N . VAL A 1 467 ? -44.614 -9.794 -3.078 1.00 78.12 467 VAL A N 1
ATOM 3846 C CA . VAL A 1 467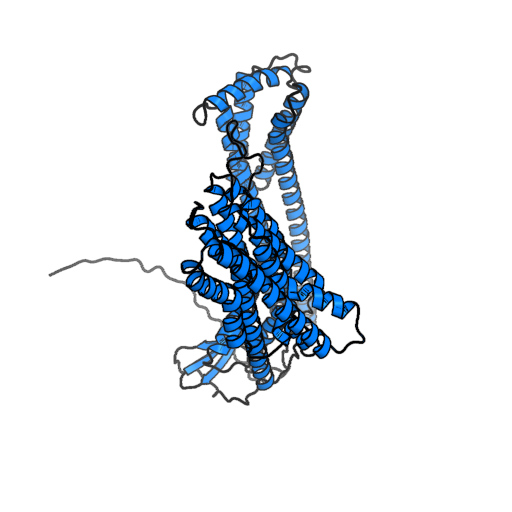 ? -43.905 -11.075 -2.913 1.00 78.12 467 VAL A CA 1
ATOM 3847 C C . VAL A 1 467 ? -42.477 -10.864 -2.412 1.00 78.12 467 VAL A C 1
ATOM 3849 O O . VAL A 1 467 ? -41.994 -11.671 -1.632 1.00 78.12 467 VAL A O 1
ATOM 3852 N N . VAL A 1 468 ? -41.824 -9.768 -2.812 1.00 77.31 468 VAL A N 1
ATOM 3853 C CA . VAL A 1 468 ? -40.435 -9.472 -2.419 1.00 77.31 468 VAL A CA 1
ATOM 3854 C C . VAL A 1 468 ? -40.351 -9.040 -0.954 1.00 77.31 468 VAL A C 1
ATOM 3856 O O . VAL A 1 468 ? -39.574 -9.595 -0.188 1.00 77.31 468 VAL A O 1
ATOM 3859 N N . ASN A 1 469 ? -41.155 -8.053 -0.552 1.00 83.25 469 ASN A N 1
ATOM 3860 C CA . ASN A 1 469 ? -41.250 -7.599 0.832 1.00 83.25 469 ASN A CA 1
ATOM 3861 C C . ASN A 1 469 ? -42.631 -6.962 1.060 1.00 83.25 469 ASN A C 1
ATOM 3863 O O . ASN A 1 469 ? -43.007 -5.998 0.383 1.00 83.25 469 ASN A O 1
ATOM 3867 N N . LYS A 1 470 ? -43.404 -7.524 1.996 1.00 82.56 470 LYS A N 1
ATOM 3868 C CA . LYS A 1 470 ? -44.780 -7.091 2.275 1.00 82.56 470 LYS A CA 1
ATOM 3869 C C . LYS A 1 470 ? -44.835 -5.694 2.894 1.00 82.56 470 LYS A C 1
ATOM 3871 O O . LYS A 1 470 ? -45.733 -4.929 2.536 1.00 82.56 470 LYS A O 1
ATOM 3876 N N . ASP A 1 471 ? -43.884 -5.360 3.761 1.00 75.88 471 ASP A N 1
ATOM 3877 C CA . ASP A 1 471 ? -43.831 -4.081 4.472 1.00 75.88 471 ASP A CA 1
ATOM 3878 C C . ASP A 1 471 ? -43.411 -2.957 3.530 1.00 75.88 471 ASP A C 1
ATOM 3880 O O . ASP A 1 471 ? -44.124 -1.964 3.392 1.00 75.88 471 ASP A O 1
ATOM 3884 N N . LEU A 1 472 ? -42.361 -3.187 2.738 1.00 78.38 472 LEU A N 1
ATOM 3885 C CA . LEU A 1 472 ? -41.905 -2.228 1.732 1.00 78.38 472 LEU A CA 1
ATOM 3886 C C . LEU A 1 472 ? -42.991 -1.943 0.682 1.00 78.38 472 LEU A C 1
ATOM 3888 O O . LEU A 1 472 ? -43.246 -0.798 0.312 1.00 78.38 472 LEU A O 1
ATOM 3892 N N . HIS A 1 473 ? -43.703 -2.979 0.233 1.00 84.56 473 HIS A N 1
ATOM 3893 C CA . HIS A 1 473 ? -44.823 -2.812 -0.688 1.00 84.56 473 HIS A CA 1
ATOM 3894 C C . HIS A 1 473 ? -46.010 -2.068 -0.047 1.00 84.56 473 HIS A C 1
ATOM 3896 O O . HIS A 1 473 ? -46.714 -1.311 -0.724 1.00 84.56 473 HIS A O 1
ATOM 3902 N N . LYS A 1 474 ? -46.270 -2.280 1.250 1.00 87.00 474 LYS A N 1
ATOM 3903 C CA . LYS A 1 474 ? -47.317 -1.569 1.997 1.00 87.00 474 LYS A CA 1
ATOM 3904 C C . LYS A 1 474 ? -46.991 -0.081 2.109 1.00 87.00 474 LYS A C 1
ATOM 3906 O O . LYS A 1 474 ? -47.893 0.729 1.885 1.00 87.00 474 LYS A O 1
ATOM 3911 N N . ASP A 1 475 ? -45.737 0.263 2.370 1.00 84.25 475 ASP A N 1
ATOM 3912 C CA . ASP A 1 475 ? -45.283 1.652 2.446 1.00 84.25 475 ASP A CA 1
ATOM 3913 C C . ASP A 1 475 ? -45.316 2.336 1.077 1.00 84.25 475 ASP A C 1
ATOM 3915 O O . ASP A 1 475 ? -45.904 3.411 0.950 1.00 84.25 475 ASP A O 1
ATOM 3919 N N . MET A 1 476 ? -44.894 1.648 0.012 1.00 85.56 476 MET A N 1
ATOM 3920 C CA . MET A 1 476 ? -45.045 2.154 -1.358 1.00 85.56 476 MET A CA 1
ATOM 3921 C C . MET A 1 476 ? -46.501 2.450 -1.726 1.00 85.56 476 MET A C 1
ATOM 3923 O O . MET A 1 476 ? -46.802 3.464 -2.352 1.00 85.56 476 MET A O 1
ATOM 3927 N N . ARG A 1 477 ? -47.458 1.606 -1.320 1.00 88.12 477 ARG A N 1
ATOM 3928 C CA . ARG A 1 477 ? -48.881 1.903 -1.558 1.00 88.12 477 ARG A CA 1
ATOM 3929 C C . ARG A 1 477 ? -49.339 3.179 -0.854 1.00 88.12 477 ARG A C 1
ATOM 3931 O O . ARG A 1 477 ? -50.145 3.904 -1.430 1.00 88.12 477 ARG A O 1
ATOM 3938 N N . ARG A 1 478 ? -48.853 3.447 0.361 1.00 88.25 478 ARG A N 1
ATOM 3939 C CA . ARG A 1 478 ? -49.196 4.659 1.123 1.00 88.25 478 ARG A CA 1
ATOM 3940 C C . ARG A 1 478 ? -48.630 5.911 0.457 1.00 88.25 478 ARG A C 1
ATOM 3942 O O . ARG A 1 478 ? -49.331 6.912 0.361 1.00 88.25 478 ARG A O 1
ATOM 3949 N N . GLU A 1 479 ? -47.409 5.839 -0.057 1.00 86.00 479 GLU A N 1
ATOM 3950 C CA . GLU A 1 479 ? -46.744 6.968 -0.716 1.00 86.00 479 GLU A CA 1
ATOM 3951 C C . GLU A 1 479 ? -47.396 7.329 -2.053 1.00 86.00 479 GLU A C 1
ATOM 3953 O O . GLU A 1 479 ? -47.746 8.485 -2.284 1.00 86.00 479 GLU A O 1
ATOM 3958 N N . PHE A 1 480 ? -47.724 6.339 -2.888 1.00 88.69 480 PHE A N 1
ATOM 3959 C CA . PHE A 1 480 ? -48.406 6.593 -4.163 1.00 88.69 480 PHE A CA 1
ATOM 3960 C C . PHE A 1 480 ? -49.838 7.139 -4.010 1.00 88.69 480 PHE A C 1
ATOM 3962 O O . PHE A 1 480 ? -50.366 7.732 -4.952 1.00 88.69 480 PHE A O 1
ATOM 3969 N N . VAL A 1 481 ? -50.477 6.987 -2.841 1.00 88.69 481 VAL A N 1
ATOM 3970 C CA . VAL A 1 481 ? -51.739 7.688 -2.523 1.00 88.69 481 VAL A CA 1
ATOM 3971 C C . VAL A 1 481 ? -51.509 9.190 -2.361 1.00 88.69 481 VAL A C 1
ATOM 3973 O O . VAL A 1 481 ? -52.365 9.970 -2.778 1.00 88.69 481 VAL A O 1
ATOM 3976 N N . LYS A 1 482 ? -50.365 9.599 -1.799 1.00 87.25 482 LYS A N 1
ATOM 3977 C CA . LYS A 1 482 ? -49.973 11.010 -1.712 1.00 87.25 482 LYS A CA 1
ATOM 3978 C C . LYS A 1 482 ? -49.560 11.542 -3.085 1.00 87.25 482 LYS A C 1
ATOM 3980 O O . LYS A 1 482 ? -50.096 12.556 -3.517 1.00 87.25 482 LYS A O 1
ATOM 3985 N N . TYR A 1 483 ? -48.708 10.815 -3.815 1.00 87.56 483 TYR A N 1
ATOM 3986 C CA . TYR A 1 483 ? -48.209 11.252 -5.128 1.00 87.56 483 TYR A CA 1
ATOM 3987 C C . TYR A 1 483 ? -49.314 11.419 -6.173 1.00 87.56 483 TYR A C 1
ATOM 3989 O O . TYR A 1 483 ? -49.261 12.337 -6.983 1.00 87.56 483 TYR A O 1
ATOM 3997 N N . ALA A 1 484 ? -50.358 10.588 -6.130 1.00 85.62 484 ALA A N 1
ATOM 3998 C CA . ALA A 1 484 ? -51.496 10.723 -7.036 1.00 85.62 484 ALA A CA 1
ATOM 3999 C C . ALA A 1 484 ? -52.264 12.052 -6.873 1.00 85.62 484 ALA A C 1
ATOM 4001 O O . ALA A 1 484 ? -52.943 12.471 -7.807 1.00 85.62 484 ALA A O 1
ATOM 4002 N N . ARG A 1 485 ? -52.174 12.720 -5.711 1.00 83.38 485 ARG A N 1
ATOM 4003 C CA . ARG A 1 485 ? -52.831 14.019 -5.465 1.00 83.38 485 ARG A CA 1
ATOM 4004 C C . ARG A 1 485 ? -52.064 15.196 -6.061 1.00 83.38 485 ARG A C 1
ATOM 4006 O O . ARG A 1 485 ? -52.684 16.192 -6.403 1.00 83.38 485 ARG A O 1
ATOM 4013 N N . VAL A 1 486 ? -50.744 15.069 -6.182 1.00 84.44 486 VAL A N 1
ATOM 4014 C CA . VAL A 1 486 ? -49.830 16.122 -6.658 1.00 84.44 486 VAL A CA 1
ATOM 4015 C C . VAL A 1 486 ? -49.346 15.870 -8.089 1.00 84.44 486 VAL A C 1
ATOM 4017 O O . VAL A 1 486 ? -48.327 16.404 -8.514 1.00 84.44 486 VAL A O 1
ATOM 4020 N N . PHE A 1 487 ? -50.039 15.008 -8.835 1.00 82.88 487 PHE A N 1
ATOM 4021 C CA . PHE A 1 487 ? -49.635 14.654 -10.189 1.00 82.88 487 PHE A CA 1
ATOM 4022 C C . PHE A 1 487 ? -49.708 15.891 -11.108 1.00 82.88 487 PHE A C 1
ATOM 4024 O O . PHE A 1 487 ? -50.768 16.514 -11.182 1.00 82.88 487 PHE A O 1
ATOM 4031 N N . PRO A 1 488 ? -48.634 16.246 -11.842 1.00 76.69 488 PRO A N 1
ATOM 4032 C CA . PRO A 1 488 ? -48.527 17.537 -12.535 1.00 76.69 488 PRO A CA 1
ATOM 4033 C C . PRO A 1 488 ? -49.572 17.746 -13.641 1.00 76.69 488 PRO A C 1
ATOM 4035 O O . PRO A 1 488 ? -49.919 18.878 -13.953 1.00 76.69 488 PRO A O 1
ATOM 4038 N N . LEU A 1 489 ? -50.103 16.664 -14.220 1.00 73.69 489 LEU A N 1
ATOM 4039 C CA . LEU A 1 489 ? -51.156 16.716 -15.245 1.00 73.69 489 LEU A CA 1
ATOM 4040 C C . LEU A 1 489 ? -52.578 16.642 -14.657 1.00 73.69 489 LEU A C 1
ATOM 4042 O O . LEU A 1 489 ? -53.552 16.755 -15.395 1.00 73.69 489 LEU A O 1
ATOM 4046 N N . ALA A 1 490 ? -52.732 16.434 -13.344 1.00 67.50 490 ALA A N 1
ATOM 4047 C CA . ALA A 1 490 ? -54.057 16.355 -12.726 1.00 67.50 490 ALA A CA 1
ATOM 4048 C C . ALA A 1 490 ? -54.750 17.728 -12.671 1.00 67.50 490 ALA A C 1
ATOM 4050 O O . ALA A 1 490 ? -55.967 17.795 -12.823 1.00 67.50 490 ALA A O 1
ATOM 4051 N N . SER A 1 491 ? -53.988 18.816 -12.504 1.00 60.50 491 SER A N 1
ATOM 4052 C CA . SER A 1 491 ? -54.517 20.188 -12.498 1.00 60.50 491 SER A CA 1
ATOM 4053 C C . SER A 1 491 ? -54.882 20.700 -13.894 1.00 60.50 491 SER A C 1
ATOM 4055 O O . SER A 1 491 ? -55.795 21.508 -14.017 1.00 60.50 491 SER A O 1
ATOM 4057 N N . THR A 1 492 ? -54.212 20.219 -14.946 1.00 68.50 492 THR A N 1
ATOM 4058 C CA . THR A 1 492 ? -54.442 20.661 -16.333 1.00 68.50 492 THR A CA 1
ATOM 4059 C C . THR A 1 492 ? -55.518 19.852 -17.058 1.00 68.50 492 THR A C 1
ATOM 4061 O O . THR A 1 492 ? -56.198 20.392 -17.923 1.00 68.50 492 THR A O 1
ATOM 4064 N N . VAL A 1 493 ? -55.702 18.573 -16.706 1.00 69.19 493 VAL A N 1
ATOM 4065 C CA . VAL A 1 493 ? -56.654 17.654 -17.367 1.00 69.19 493 VAL A CA 1
ATOM 4066 C C . VAL A 1 493 ? -57.939 17.450 -16.542 1.00 69.19 493 VAL A C 1
ATOM 4068 O O . VAL A 1 493 ? -58.884 16.820 -17.007 1.00 69.19 493 VAL A O 1
ATOM 4071 N N . GLY A 1 494 ? -58.005 17.961 -15.305 1.00 67.06 494 GLY A N 1
ATOM 4072 C CA . GLY A 1 494 ? -59.181 17.837 -14.428 1.00 67.06 494 GLY A CA 1
ATOM 4073 C C . GLY A 1 494 ? -59.508 16.398 -13.996 1.00 67.06 494 GLY A C 1
ATOM 4074 O O . GLY A 1 494 ? -60.550 16.146 -13.392 1.00 67.06 494 GLY A O 1
ATOM 4075 N N . PHE A 1 495 ? -58.627 15.437 -14.291 1.00 75.25 495 PHE A N 1
ATOM 4076 C CA . PHE A 1 495 ? -58.829 14.014 -14.035 1.00 75.25 495 PHE A CA 1
ATOM 4077 C C . PHE A 1 495 ? -58.027 13.542 -12.816 1.00 75.25 495 PHE A C 1
ATOM 4079 O O . PHE A 1 495 ? -56.802 13.669 -12.754 1.00 75.25 495 PHE A O 1
ATOM 4086 N N . LYS A 1 496 ? -58.714 12.934 -11.841 1.00 74.81 496 LYS A N 1
ATOM 4087 C CA . LYS A 1 496 ? -58.095 12.396 -10.622 1.00 74.81 496 LYS A CA 1
ATOM 4088 C C . LYS A 1 496 ? -57.505 11.010 -10.884 1.00 74.81 496 LYS A C 1
ATOM 4090 O O . LYS A 1 496 ? -58.233 10.025 -10.983 1.00 74.81 496 LYS A O 1
ATOM 4095 N N . VAL A 1 497 ? -56.177 10.920 -10.950 1.00 82.12 497 VAL A N 1
ATOM 4096 C CA . VAL A 1 497 ? -55.475 9.662 -11.247 1.00 82.12 497 VAL A CA 1
ATOM 4097 C C . VAL A 1 497 ? -55.642 8.653 -10.096 1.00 82.12 497 VAL A C 1
ATOM 4099 O O . VAL A 1 497 ? -55.254 8.941 -8.960 1.00 82.12 497 VAL A O 1
ATOM 4102 N N . PRO A 1 498 ? -56.164 7.436 -10.344 1.00 87.44 498 PRO A N 1
ATOM 4103 C CA . PRO A 1 498 ? -56.240 6.405 -9.315 1.00 87.44 498 PRO A CA 1
ATOM 4104 C C . PRO A 1 498 ? -54.840 5.945 -8.876 1.00 87.44 498 PRO A C 1
ATOM 4106 O O . PRO A 1 498 ? -54.073 5.396 -9.671 1.00 87.44 498 PRO A O 1
ATOM 4109 N N . SER A 1 499 ? -54.521 6.076 -7.584 1.00 87.12 499 SER A N 1
ATOM 4110 C CA . SER A 1 499 ? -53.202 5.732 -7.013 1.00 87.12 499 SER A CA 1
ATOM 4111 C C . SER A 1 499 ? -52.771 4.280 -7.267 1.00 87.12 499 SER A C 1
ATOM 4113 O O . SER A 1 499 ? -51.587 3.990 -7.453 1.00 87.12 499 SER A O 1
ATOM 4115 N N . LYS A 1 500 ? -53.737 3.352 -7.335 1.00 87.69 500 LYS A N 1
ATOM 4116 C CA . LYS A 1 500 ? -53.509 1.936 -7.664 1.00 87.69 500 LYS A CA 1
ATOM 4117 C C . LYS A 1 500 ? -52.940 1.758 -9.073 1.00 87.69 500 LYS A C 1
ATOM 4119 O O . LYS A 1 500 ? -52.013 0.965 -9.242 1.00 87.69 500 LYS A O 1
ATOM 4124 N N . TRP A 1 501 ? -53.502 2.461 -10.055 1.00 87.19 501 TRP A N 1
ATOM 4125 C CA . TRP A 1 501 ? -53.076 2.391 -11.453 1.00 87.19 501 TRP A CA 1
ATOM 4126 C C . TRP A 1 501 ? -51.790 3.174 -11.674 1.00 87.19 501 TRP A C 1
ATOM 4128 O O . TRP A 1 501 ? -50.885 2.644 -12.308 1.00 87.19 501 TRP A O 1
ATOM 4138 N N . TYR A 1 502 ? -51.652 4.346 -11.049 1.00 88.94 502 TYR A N 1
ATOM 4139 C CA . TYR A 1 502 ? -50.428 5.144 -11.112 1.00 88.94 502 TYR A CA 1
ATOM 4140 C C . TYR A 1 502 ? -49.195 4.334 -10.689 1.00 88.94 502 TYR A C 1
ATOM 4142 O O . TYR A 1 502 ? -48.270 4.151 -11.472 1.00 88.94 502 TYR A O 1
ATOM 4150 N N . ARG A 1 503 ? -49.235 3.714 -9.503 1.00 92.12 503 ARG A N 1
ATOM 4151 C CA . ARG A 1 503 ? -48.141 2.865 -9.005 1.00 92.12 503 ARG A CA 1
ATOM 4152 C C . ARG A 1 503 ? -47.837 1.671 -9.911 1.00 92.12 503 ARG A C 1
ATOM 4154 O O . ARG A 1 503 ? -46.671 1.340 -10.105 1.00 92.12 503 ARG A O 1
ATOM 4161 N N . ARG A 1 504 ? -48.869 0.994 -10.430 1.00 90.62 504 ARG A N 1
ATOM 4162 C CA . ARG A 1 504 ? -48.693 -0.182 -11.300 1.00 90.62 504 ARG A CA 1
ATOM 4163 C C . ARG A 1 504 ? -48.083 0.192 -12.646 1.00 90.62 504 ARG A C 1
ATOM 4165 O O . ARG A 1 504 ? -47.232 -0.546 -13.122 1.00 90.62 504 ARG A O 1
ATOM 4172 N N . ILE A 1 505 ? -48.489 1.321 -13.224 1.00 90.69 505 ILE A N 1
ATOM 4173 C CA . ILE A 1 505 ? -47.934 1.830 -14.482 1.00 90.69 505 ILE A CA 1
ATOM 4174 C C . ILE A 1 505 ? -46.477 2.247 -14.270 1.00 90.69 505 ILE A C 1
ATOM 4176 O O . ILE A 1 505 ? -45.613 1.785 -15.008 1.00 90.69 505 ILE A O 1
ATOM 4180 N N . THR A 1 506 ? -46.174 3.016 -13.219 1.00 90.81 506 THR A N 1
ATOM 4181 C CA . THR A 1 506 ? -44.792 3.389 -12.875 1.00 90.81 506 THR A CA 1
ATOM 4182 C C . THR A 1 506 ? -43.926 2.153 -12.610 1.00 90.81 506 THR A C 1
ATOM 4184 O O . THR A 1 506 ? -42.839 2.034 -13.160 1.00 90.81 506 THR A O 1
ATOM 4187 N N . GLY A 1 507 ? -44.410 1.182 -11.831 1.00 90.81 507 GLY A N 1
ATOM 4188 C CA . GLY A 1 507 ? -43.668 -0.056 -11.572 1.00 90.81 507 GLY A CA 1
ATOM 4189 C C . GLY A 1 507 ? -43.481 -0.928 -12.820 1.00 90.81 507 GLY A C 1
ATOM 4190 O O . GLY A 1 507 ? -42.406 -1.481 -13.026 1.00 90.81 507 GLY A O 1
ATOM 4191 N N . GLY A 1 508 ? -44.490 -1.018 -13.690 1.00 93.75 508 GLY A N 1
ATOM 4192 C CA . GLY A 1 508 ? -44.401 -1.748 -14.957 1.00 93.75 508 GLY A CA 1
ATOM 4193 C C . GLY A 1 508 ? -43.417 -1.112 -15.942 1.00 93.75 508 GLY A C 1
ATOM 4194 O O . GLY A 1 508 ? -42.623 -1.823 -16.557 1.00 93.75 508 GLY A O 1
ATOM 4195 N N . LEU A 1 509 ? -43.417 0.220 -16.044 1.00 92.38 509 LEU A N 1
ATOM 4196 C CA . LEU A 1 509 ? -42.462 0.966 -16.865 1.00 92.38 509 LEU A CA 1
ATOM 4197 C C . LEU A 1 509 ? -41.025 0.827 -16.345 1.00 92.38 509 LEU A C 1
ATOM 4199 O O . LEU A 1 509 ? -40.113 0.675 -17.155 1.00 92.38 509 LEU A O 1
ATOM 4203 N N . GLU A 1 510 ? -40.812 0.807 -15.026 1.00 94.25 510 GLU A N 1
ATOM 4204 C CA . GLU A 1 510 ? -39.491 0.556 -14.428 1.00 94.25 510 GLU A CA 1
ATOM 4205 C C . GLU A 1 510 ? -38.967 -0.848 -14.736 1.00 94.25 510 GLU A C 1
ATOM 4207 O O . GLU A 1 510 ? -37.796 -0.997 -15.084 1.00 94.25 510 GLU A O 1
ATOM 4212 N N . ILE A 1 511 ? -39.832 -1.867 -14.689 1.00 94.44 511 ILE A N 1
ATOM 4213 C CA . ILE A 1 511 ? -39.464 -3.237 -15.075 1.00 94.44 511 ILE A CA 1
ATOM 4214 C C . ILE A 1 511 ? -39.112 -3.290 -16.562 1.00 94.44 511 ILE A C 1
ATOM 4216 O O . ILE A 1 511 ? -38.052 -3.797 -16.926 1.00 94.44 511 ILE A O 1
ATOM 4220 N N . PHE A 1 512 ? -39.976 -2.751 -17.424 1.00 94.69 512 PHE A N 1
ATOM 4221 C CA . PHE A 1 512 ? -39.773 -2.784 -18.871 1.00 94.69 512 PHE A CA 1
ATOM 4222 C C . PHE A 1 512 ? -38.495 -2.043 -19.281 1.00 94.69 512 PHE A C 1
ATOM 4224 O O . PHE A 1 512 ? -37.648 -2.603 -19.978 1.00 94.69 512 PHE A O 1
ATOM 4231 N N . CYS A 1 513 ? -38.309 -0.815 -18.793 1.00 93.81 513 CYS A N 1
ATOM 4232 C CA . CYS A 1 513 ? -37.127 -0.022 -19.111 1.00 93.81 513 CYS A CA 1
ATOM 4233 C C . CYS A 1 513 ? -35.864 -0.581 -18.451 1.00 93.81 513 CYS A C 1
ATOM 4235 O O . CYS A 1 513 ? -34.801 -0.546 -19.066 1.00 93.81 513 CYS A O 1
ATOM 4237 N N . GLY A 1 514 ? -35.965 -1.144 -17.243 1.00 92.44 514 GLY A N 1
ATOM 4238 C CA . GLY A 1 514 ? -34.858 -1.814 -16.559 1.00 92.44 514 GLY A CA 1
ATOM 4239 C C . GLY A 1 514 ? -34.355 -3.044 -17.320 1.00 92.44 514 GLY A C 1
ATOM 4240 O O . GLY A 1 514 ? -33.152 -3.171 -17.558 1.00 92.44 514 GLY A O 1
ATOM 4241 N N . LEU A 1 515 ? -35.264 -3.906 -17.794 1.00 91.88 515 LEU A N 1
ATOM 4242 C CA . LEU A 1 515 ? -34.932 -5.045 -18.662 1.00 91.88 515 LEU A CA 1
ATOM 4243 C C . LEU A 1 515 ? -34.367 -4.579 -20.009 1.00 91.88 515 LEU A C 1
ATOM 4245 O O . LEU A 1 515 ? -33.361 -5.114 -20.480 1.00 91.88 515 LEU A O 1
ATOM 4249 N N . GLY A 1 516 ? -34.977 -3.543 -20.590 1.00 90.31 516 GLY A N 1
ATOM 4250 C CA . GLY A 1 516 ? -34.509 -2.865 -21.795 1.00 90.31 516 GLY A CA 1
ATOM 4251 C C . GLY A 1 516 ? -33.060 -2.378 -21.681 1.00 90.31 516 GLY A C 1
ATOM 4252 O O . GLY A 1 516 ? -32.250 -2.576 -22.585 1.00 90.31 516 GLY A O 1
ATOM 4253 N N . LEU A 1 517 ? -32.710 -1.790 -20.537 1.00 89.44 517 LEU A N 1
ATOM 4254 C CA . LEU A 1 517 ? -31.377 -1.266 -20.245 1.00 89.44 517 LEU A CA 1
ATOM 4255 C C . LEU A 1 517 ? -30.333 -2.372 -20.022 1.00 89.44 517 LEU A C 1
ATOM 4257 O O . LEU A 1 517 ? -29.180 -2.229 -20.448 1.00 89.44 517 LEU A O 1
ATOM 4261 N N . ALA A 1 518 ? -30.739 -3.461 -19.362 1.00 88.50 518 ALA A N 1
ATOM 4262 C CA . ALA A 1 518 ? -29.857 -4.554 -18.967 1.00 88.50 518 ALA A CA 1
ATOM 4263 C C . ALA A 1 518 ? -29.569 -5.542 -20.107 1.00 88.50 518 ALA A C 1
ATOM 4265 O O . ALA A 1 518 ? -28.414 -5.925 -20.301 1.00 88.50 518 ALA A O 1
ATOM 4266 N N . LEU A 1 519 ? -30.595 -5.951 -20.862 1.00 85.50 519 LEU A N 1
ATOM 4267 C CA . LEU A 1 519 ? -30.516 -7.114 -21.753 1.00 85.50 519 LEU A CA 1
ATOM 4268 C C . LEU A 1 519 ? -30.312 -6.755 -23.229 1.00 85.50 519 LEU A C 1
ATOM 4270 O O . LEU A 1 519 ? -29.667 -7.511 -23.956 1.00 85.50 519 LEU A O 1
ATOM 4274 N N . PHE A 1 520 ? -30.823 -5.612 -23.694 1.00 84.88 520 PHE A N 1
ATOM 4275 C CA . PHE A 1 520 ? -30.792 -5.299 -25.124 1.00 84.88 520 PHE A CA 1
ATOM 4276 C C . PHE A 1 520 ? -29.466 -4.656 -25.546 1.00 84.88 520 PHE A C 1
ATOM 4278 O O . PHE A 1 520 ? -29.014 -3.708 -24.908 1.00 84.88 520 PHE A O 1
ATOM 4285 N N . PRO A 1 521 ? -28.833 -5.106 -26.645 1.00 77.25 521 PRO A N 1
ATOM 4286 C CA . PRO A 1 521 ? -27.547 -4.569 -27.096 1.00 77.25 521 PRO A CA 1
ATOM 4287 C C . PRO A 1 521 ? -27.660 -3.259 -27.899 1.00 77.25 521 PRO A C 1
ATOM 4289 O O . PRO A 1 521 ? -26.645 -2.601 -28.118 1.00 77.25 521 PRO A O 1
ATOM 4292 N N . GLY A 1 522 ? -28.862 -2.865 -28.334 1.00 81.31 522 GLY A N 1
ATOM 4293 C CA . GLY A 1 522 ? -29.071 -1.694 -29.191 1.00 81.31 522 GLY A CA 1
ATOM 4294 C C . GLY A 1 522 ? -28.863 -0.358 -28.467 1.00 81.31 522 GLY A C 1
ATOM 4295 O O . GLY A 1 522 ? -29.543 -0.071 -27.484 1.00 81.31 522 GLY A O 1
ATOM 4296 N N . VAL A 1 523 ? -27.973 0.493 -28.991 1.00 80.75 523 VAL A N 1
ATOM 4297 C CA . VAL A 1 523 ? -27.655 1.822 -28.424 1.00 80.75 523 VAL A CA 1
ATOM 4298 C C . VAL A 1 523 ? -28.888 2.731 -28.386 1.00 80.75 523 VAL A C 1
ATOM 4300 O O . VAL A 1 523 ? -29.157 3.372 -27.373 1.00 80.75 523 VAL A O 1
ATOM 4303 N N . LEU A 1 524 ? -29.693 2.734 -29.454 1.00 83.88 524 LEU A N 1
ATOM 4304 C CA . LEU A 1 524 ? -30.926 3.524 -29.520 1.00 83.88 524 LEU A CA 1
ATOM 4305 C C . LEU A 1 524 ? -31.932 3.101 -28.439 1.00 83.88 524 LEU A C 1
ATOM 4307 O O . LEU A 1 524 ? -32.492 3.949 -27.749 1.00 83.88 524 LEU A O 1
ATOM 4311 N N . VAL A 1 525 ? -32.102 1.789 -28.249 1.00 86.62 525 VAL A N 1
ATOM 4312 C CA . VAL A 1 525 ? -32.992 1.226 -27.223 1.00 86.62 525 VAL A CA 1
ATOM 4313 C C . VAL A 1 525 ? -32.502 1.626 -25.835 1.00 86.62 525 VAL A C 1
ATOM 4315 O O . VAL A 1 525 ? -33.276 2.155 -25.047 1.00 86.62 525 VAL A O 1
ATOM 4318 N N . LYS A 1 526 ? -31.205 1.475 -25.545 1.00 86.88 526 LYS A N 1
ATOM 4319 C CA . LYS A 1 526 ? -30.636 1.871 -24.247 1.00 86.88 526 LYS A CA 1
ATOM 4320 C C . LYS A 1 526 ? -30.808 3.355 -23.949 1.00 86.88 526 LYS A C 1
ATOM 4322 O O . LYS A 1 526 ? -31.096 3.701 -22.806 1.00 86.88 526 LYS A O 1
ATOM 4327 N N . ARG A 1 527 ? -30.654 4.224 -24.950 1.00 88.69 527 ARG A N 1
ATOM 4328 C CA . ARG A 1 527 ? -30.891 5.668 -24.809 1.00 88.69 527 ARG A CA 1
ATOM 4329 C C . ARG A 1 527 ? -32.349 5.976 -24.517 1.00 88.69 527 ARG A C 1
ATOM 4331 O O . ARG A 1 527 ? -32.619 6.736 -23.592 1.00 88.69 527 ARG A O 1
ATOM 4338 N N . ALA A 1 528 ? -33.270 5.349 -25.248 1.00 90.56 528 ALA A N 1
ATOM 4339 C CA . ALA A 1 528 ? -34.701 5.510 -25.025 1.00 90.56 528 ALA A CA 1
ATOM 4340 C C . ALA A 1 528 ? -35.104 5.048 -23.615 1.00 90.56 528 ALA A C 1
ATOM 4342 O O . ALA A 1 528 ? -35.710 5.814 -22.872 1.00 90.56 528 ALA A O 1
ATOM 4343 N N . MET A 1 529 ? -34.686 3.846 -23.202 1.00 93.31 529 MET A N 1
ATOM 4344 C CA . MET A 1 529 ? -34.980 3.313 -21.865 1.00 93.31 529 MET A CA 1
ATOM 4345 C C . MET A 1 529 ? -34.373 4.180 -20.754 1.00 93.31 529 MET A C 1
ATOM 4347 O O . MET A 1 529 ? -35.029 4.445 -19.751 1.00 93.31 529 MET A O 1
ATOM 4351 N N . ASN A 1 530 ? -33.143 4.675 -20.937 1.00 91.94 530 ASN A N 1
ATOM 4352 C CA . ASN A 1 530 ? -32.499 5.584 -19.986 1.00 91.94 530 ASN A CA 1
ATOM 4353 C C . ASN A 1 530 ? -33.218 6.936 -19.902 1.00 91.94 530 ASN A C 1
ATOM 4355 O O . ASN A 1 530 ? -33.377 7.463 -18.808 1.00 91.94 530 ASN A O 1
ATOM 4359 N N . GLY A 1 531 ? -33.664 7.484 -21.035 1.00 92.06 531 GLY A N 1
ATOM 4360 C CA . GLY A 1 531 ? -34.436 8.726 -21.086 1.00 92.06 531 GLY A CA 1
ATOM 4361 C C . GLY A 1 531 ? -35.788 8.598 -20.385 1.00 92.06 531 GLY A C 1
ATOM 4362 O O . GLY A 1 531 ? -36.142 9.461 -19.586 1.00 92.06 531 GLY A O 1
ATOM 4363 N N . ILE A 1 532 ? -36.499 7.488 -20.609 1.00 92.44 532 ILE A N 1
ATOM 4364 C CA . ILE A 1 532 ? -37.771 7.198 -19.930 1.00 92.44 532 ILE A CA 1
ATOM 4365 C C . ILE A 1 532 ? -37.551 7.062 -18.416 1.00 92.44 532 ILE A C 1
ATOM 4367 O O . ILE A 1 532 ? -38.246 7.715 -17.642 1.00 92.44 532 ILE A O 1
ATOM 4371 N N . LEU A 1 533 ? -36.550 6.291 -17.974 1.00 92.88 533 LEU A N 1
ATOM 43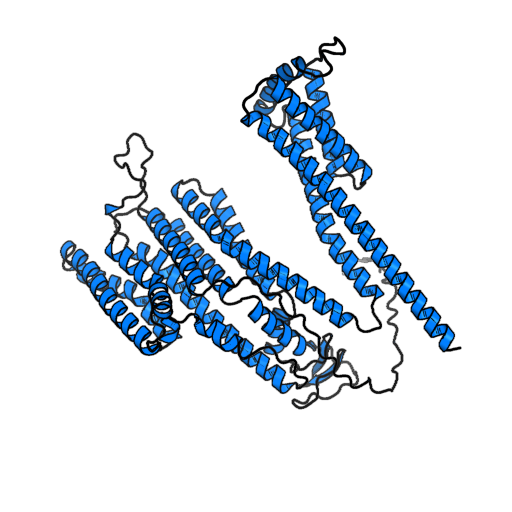72 C CA . LEU A 1 533 ? -36.228 6.152 -16.546 1.00 92.88 533 LEU A CA 1
ATOM 4373 C C . LEU A 1 533 ? -35.801 7.479 -15.905 1.00 92.88 533 LEU A C 1
ATOM 4375 O O . LEU A 1 533 ? -36.136 7.745 -14.752 1.00 92.88 533 LEU A O 1
ATOM 4379 N N . LEU A 1 534 ? -35.070 8.325 -16.630 1.00 93.00 534 LEU A N 1
ATOM 4380 C CA . LEU A 1 534 ? -34.648 9.638 -16.145 1.00 93.00 534 LEU A CA 1
ATOM 4381 C C . LEU A 1 534 ? -35.853 10.563 -15.958 1.00 93.00 534 LEU A C 1
ATOM 4383 O O . LEU A 1 534 ? -35.975 11.192 -14.908 1.00 93.00 534 LEU A O 1
ATOM 4387 N N . LEU A 1 535 ? -36.780 10.576 -16.920 1.00 91.75 535 LEU A N 1
ATOM 4388 C CA . LEU A 1 535 ? -38.041 11.307 -16.808 1.00 91.75 535 LEU A CA 1
ATOM 4389 C C . LEU A 1 535 ? -38.878 10.808 -15.622 1.00 91.75 535 LEU A C 1
ATOM 4391 O O . LEU A 1 535 ? -39.430 11.608 -14.873 1.00 91.75 535 LEU A O 1
ATOM 4395 N N . MET A 1 536 ? -38.937 9.493 -15.404 1.00 90.31 536 MET A N 1
ATOM 4396 C CA . MET A 1 536 ? -39.663 8.911 -14.273 1.00 90.31 536 MET A CA 1
ATOM 4397 C C . MET A 1 536 ? -39.045 9.277 -12.919 1.00 90.31 536 MET A C 1
ATOM 4399 O O . MET A 1 536 ? -39.783 9.603 -11.991 1.00 90.31 536 MET A O 1
ATOM 4403 N N . ASN A 1 537 ? -37.713 9.276 -12.796 1.00 90.19 537 ASN A N 1
ATOM 4404 C CA . ASN A 1 537 ? -37.046 9.722 -11.568 1.00 90.19 537 ASN A CA 1
ATOM 4405 C C . ASN A 1 537 ? -37.227 11.226 -11.338 1.00 90.19 537 ASN A C 1
ATOM 4407 O O . ASN A 1 537 ? -37.434 11.638 -10.202 1.00 90.19 537 ASN A O 1
ATOM 4411 N N . LEU A 1 538 ? -37.236 12.035 -12.401 1.00 90.31 538 LEU A N 1
ATOM 4412 C CA . LEU A 1 538 ? -37.539 13.463 -12.314 1.00 90.31 538 LEU A CA 1
ATOM 4413 C C . LEU A 1 538 ? -38.977 13.710 -11.821 1.00 90.31 538 LEU A C 1
ATOM 4415 O O . LEU A 1 538 ? -39.189 14.525 -10.926 1.00 90.31 538 LEU A O 1
ATOM 4419 N N . LEU A 1 539 ? -39.955 12.957 -12.338 1.00 88.50 539 LEU A N 1
ATOM 4420 C CA . LEU A 1 539 ? -41.340 12.982 -11.850 1.00 88.50 539 LEU A CA 1
ATOM 4421 C C . LEU A 1 539 ? -41.452 12.504 -10.392 1.00 88.50 539 LEU A C 1
ATOM 4423 O O . LEU A 1 539 ? -42.276 13.022 -9.636 1.00 88.50 539 LEU A O 1
ATOM 4427 N N . GLY A 1 540 ? -40.619 11.545 -9.983 1.00 87.06 540 GLY A N 1
ATOM 4428 C CA . GLY A 1 540 ? -40.497 11.103 -8.594 1.00 87.06 540 GLY A CA 1
ATOM 4429 C C . GLY A 1 540 ? -39.990 12.216 -7.675 1.00 87.06 540 GLY A C 1
ATOM 4430 O O . GLY A 1 540 ? -40.636 12.518 -6.675 1.00 87.06 540 GLY A O 1
ATOM 4431 N N . VAL A 1 541 ? -38.895 12.886 -8.050 1.00 87.88 541 VAL A N 1
ATOM 4432 C CA . VAL A 1 541 ? -38.344 14.037 -7.311 1.00 87.88 541 VAL A CA 1
ATOM 4433 C C . VAL A 1 541 ? -39.373 15.165 -7.207 1.00 87.88 541 VAL A C 1
ATOM 4435 O O . VAL A 1 541 ? -39.589 15.686 -6.116 1.00 87.88 541 VAL A O 1
ATOM 4438 N N . TYR A 1 542 ? -40.067 15.487 -8.302 1.00 88.31 542 TYR A N 1
ATOM 4439 C CA . TYR A 1 542 ? -41.162 16.461 -8.297 1.00 88.31 542 TYR A CA 1
ATOM 4440 C C . TYR A 1 542 ? -42.282 16.063 -7.323 1.00 88.31 542 TYR A C 1
ATOM 4442 O O . TYR A 1 542 ? -42.752 16.887 -6.543 1.00 88.31 542 TYR A O 1
ATOM 4450 N N . SER A 1 543 ? -42.679 14.788 -7.324 1.00 87.38 543 SER A N 1
ATOM 4451 C CA . SER A 1 543 ? -43.730 14.287 -6.430 1.00 87.38 543 SER A CA 1
ATOM 4452 C C . SER A 1 543 ? -43.326 14.391 -4.955 1.00 87.38 543 SER A C 1
ATOM 4454 O O . SER A 1 543 ? -44.159 14.760 -4.134 1.00 87.38 543 SER A O 1
ATOM 4456 N N . HIS A 1 544 ? -42.066 14.112 -4.606 1.00 85.88 544 HIS A N 1
ATOM 4457 C CA . HIS A 1 544 ? -41.569 14.301 -3.238 1.00 85.88 544 HIS A CA 1
ATOM 4458 C C . HIS A 1 544 ? -41.496 15.779 -2.840 1.00 85.88 544 HIS A C 1
ATOM 4460 O O . HIS A 1 544 ? -41.864 16.116 -1.718 1.00 85.88 544 HIS A O 1
ATOM 4466 N N . PHE A 1 545 ? -41.073 16.651 -3.760 1.00 84.88 545 PHE A N 1
ATOM 4467 C CA . PHE A 1 545 ? -41.023 18.096 -3.535 1.00 84.88 545 PHE A CA 1
ATOM 4468 C C . PHE A 1 545 ? -42.418 18.675 -3.261 1.00 84.88 545 PHE A C 1
ATOM 4470 O O . PHE A 1 545 ? -42.602 19.414 -2.303 1.00 84.88 545 PHE A O 1
ATOM 4477 N N . MET A 1 546 ? -43.428 18.277 -4.040 1.00 83.81 546 MET A N 1
ATOM 4478 C CA . MET A 1 546 ? -44.805 18.764 -3.872 1.00 83.81 546 MET A CA 1
ATOM 4479 C C . MET A 1 546 ? -45.527 18.194 -2.639 1.00 83.81 546 MET A C 1
ATOM 4481 O O . MET A 1 546 ? -46.523 18.764 -2.202 1.00 83.81 546 MET A O 1
ATOM 4485 N N . VAL A 1 547 ? -45.074 17.058 -2.096 1.00 85.31 547 VAL A N 1
ATOM 4486 C CA . VAL A 1 547 ? -45.631 16.452 -0.867 1.00 85.31 547 VAL A CA 1
ATOM 4487 C C . VAL A 1 547 ? -44.904 16.946 0.396 1.00 85.31 547 VAL A C 1
ATOM 4489 O O . VAL A 1 547 ? -45.326 16.599 1.497 1.00 85.31 547 VAL A O 1
ATOM 4492 N N . ASP A 1 548 ? -43.862 17.774 0.245 1.00 79.12 548 ASP A N 1
ATOM 4493 C CA . ASP A 1 548 ? -43.044 18.337 1.330 1.00 79.12 548 ASP A CA 1
ATOM 4494 C C . ASP A 1 548 ? -42.500 17.257 2.289 1.00 79.12 548 ASP A C 1
ATOM 4496 O O . ASP A 1 548 ? -42.611 17.319 3.515 1.00 79.12 548 ASP A O 1
ATOM 4500 N N . GLU A 1 549 ? -41.964 16.171 1.718 1.00 76.81 549 GLU A N 1
ATOM 4501 C CA . GLU A 1 549 ? -41.363 15.094 2.508 1.00 76.81 549 GLU A CA 1
ATOM 4502 C C . GLU A 1 549 ? -39.917 15.419 2.912 1.00 76.81 549 GLU A C 1
ATOM 4504 O O . GLU A 1 549 ? -39.172 16.083 2.192 1.00 76.81 549 GLU A O 1
ATOM 4509 N N . LYS A 1 550 ? -39.488 14.881 4.064 1.00 79.81 550 LYS A N 1
ATOM 4510 C CA . LYS A 1 550 ? -38.102 15.000 4.545 1.00 79.81 550 LYS A CA 1
ATOM 4511 C C . LYS A 1 550 ? -37.106 14.589 3.454 1.00 79.81 550 LYS A C 1
ATOM 4513 O O . LYS A 1 550 ? -37.285 13.553 2.814 1.00 79.81 550 LYS A O 1
ATOM 4518 N N . PHE A 1 551 ? -36.009 15.338 3.334 1.00 74.50 551 PHE A N 1
ATOM 4519 C CA . PHE A 1 551 ? -34.959 15.134 2.326 1.00 74.50 551 PHE A CA 1
ATOM 4520 C C . PHE A 1 551 ? -34.440 13.685 2.240 1.00 74.50 551 PHE A C 1
ATOM 4522 O O . PHE A 1 551 ? -34.188 13.185 1.145 1.00 74.50 551 PHE A O 1
ATOM 4529 N N . GLU A 1 552 ? -34.359 12.979 3.373 1.00 74.69 552 GLU A N 1
ATOM 4530 C CA . GLU A 1 552 ? -33.963 11.563 3.452 1.00 74.69 552 GLU A CA 1
ATOM 4531 C C . GLU A 1 552 ? -34.800 10.641 2.548 1.00 74.69 552 GLU A C 1
ATOM 4533 O O . GLU A 1 552 ? -34.281 9.663 2.014 1.00 74.69 552 GLU A O 1
ATOM 4538 N N . ARG A 1 553 ? -36.083 10.965 2.327 1.00 76.06 553 ARG A N 1
ATOM 4539 C CA . ARG A 1 553 ? -36.982 10.197 1.450 1.00 76.06 553 ARG A CA 1
ATOM 4540 C C . ARG A 1 553 ? -36.818 10.541 -0.030 1.00 76.06 553 ARG A C 1
ATOM 4542 O O . ARG A 1 553 ? -37.075 9.691 -0.875 1.00 76.06 553 ARG A O 1
ATOM 4549 N N . THR A 1 554 ? -36.339 11.743 -0.342 1.00 80.25 554 THR A N 1
ATOM 4550 C CA . THR A 1 554 ? -36.068 12.216 -1.712 1.00 80.25 554 THR A CA 1
ATOM 4551 C C . THR A 1 554 ? -34.688 11.768 -2.214 1.00 80.25 554 THR A C 1
ATOM 4553 O O . THR A 1 554 ? -34.464 11.657 -3.423 1.00 80.25 554 THR A O 1
ATOM 4556 N N . ALA A 1 555 ? -33.760 11.471 -1.296 1.00 76.06 555 ALA A N 1
ATOM 4557 C CA . ALA A 1 555 ? -32.378 11.110 -1.606 1.00 76.06 555 ALA A CA 1
ATOM 4558 C C . ALA A 1 555 ? -32.234 9.934 -2.599 1.00 76.06 555 ALA A C 1
ATOM 4560 O O . ALA A 1 555 ? -31.467 10.081 -3.554 1.00 76.06 555 ALA A O 1
ATOM 4561 N N . PRO A 1 556 ? -32.978 8.810 -2.491 1.00 80.38 556 PRO A N 1
ATOM 4562 C CA . PRO A 1 556 ? -32.866 7.718 -3.461 1.00 80.38 556 PRO A CA 1
ATOM 4563 C C . PRO A 1 556 ? -33.231 8.143 -4.892 1.00 80.38 556 PRO A C 1
ATOM 4565 O O . PRO A 1 556 ? -32.505 7.820 -5.831 1.00 80.38 556 PRO A O 1
ATOM 4568 N N . ALA A 1 557 ? -34.309 8.915 -5.071 1.00 83.38 557 ALA A N 1
ATOM 4569 C CA . ALA A 1 557 ? -34.740 9.391 -6.388 1.00 83.38 557 ALA A CA 1
ATOM 4570 C C . ALA A 1 557 ? -33.708 10.342 -7.023 1.00 83.38 557 ALA A C 1
ATOM 4572 O O . ALA A 1 557 ? -33.430 10.245 -8.221 1.00 83.38 557 ALA A O 1
ATOM 4573 N N . LEU A 1 558 ? -33.081 11.207 -6.215 1.00 83.50 558 LEU A N 1
ATOM 4574 C CA . LEU A 1 558 ? -31.991 12.083 -6.656 1.00 83.50 558 LEU A CA 1
ATOM 4575 C C . LEU A 1 558 ? -30.749 11.291 -7.073 1.00 83.50 558 LEU A C 1
ATOM 4577 O O . LEU A 1 558 ? -30.181 11.554 -8.132 1.00 83.50 558 LEU A O 1
ATOM 4581 N N . VAL A 1 559 ? -30.347 10.290 -6.284 1.00 85.62 559 VAL A N 1
ATOM 4582 C CA . VAL A 1 559 ? -29.201 9.429 -6.609 1.00 85.62 559 VAL A CA 1
ATOM 4583 C C . VAL A 1 559 ? -29.410 8.744 -7.962 1.00 85.62 559 VAL A C 1
ATOM 4585 O O . VAL A 1 559 ? -28.526 8.799 -8.818 1.00 85.62 559 VAL A O 1
ATOM 4588 N N . PHE A 1 560 ? -30.591 8.172 -8.211 1.00 87.56 560 PHE A N 1
ATOM 4589 C CA . PHE A 1 560 ? -30.890 7.536 -9.497 1.00 87.56 560 PHE A CA 1
ATOM 4590 C C . PHE A 1 560 ? -30.980 8.523 -10.659 1.00 87.56 560 PHE A C 1
ATOM 4592 O O . PHE A 1 560 ? -30.487 8.222 -11.748 1.00 87.56 560 PHE A O 1
ATOM 4599 N N . PHE A 1 561 ? -31.538 9.713 -10.432 1.00 89.44 561 PHE A N 1
ATOM 4600 C CA . PHE A 1 561 ? -31.548 10.787 -11.421 1.00 89.44 561 PHE A CA 1
ATOM 4601 C C . PHE A 1 561 ? -30.123 11.178 -11.851 1.00 89.44 561 PHE A C 1
ATOM 4603 O O . PHE A 1 561 ? -29.823 11.212 -13.050 1.00 89.44 561 PHE A O 1
ATOM 4610 N N . PHE A 1 562 ? -29.213 11.393 -10.895 1.00 86.31 562 PHE A N 1
ATOM 4611 C CA . PHE A 1 562 ? -27.816 11.718 -11.192 1.00 86.31 562 PHE A CA 1
ATOM 4612 C C . PHE A 1 562 ? -27.065 10.551 -11.839 1.00 86.31 562 PHE A C 1
ATOM 4614 O O . PHE A 1 562 ? -26.313 10.769 -12.788 1.00 86.31 562 PHE A O 1
ATOM 4621 N N . MET A 1 563 ? -27.289 9.309 -11.397 1.00 87.44 563 MET A N 1
ATOM 4622 C CA . MET A 1 563 ? -26.652 8.127 -11.990 1.00 87.44 563 MET A CA 1
ATOM 4623 C C . MET A 1 563 ? -27.062 7.910 -13.454 1.00 87.44 563 MET A C 1
ATOM 4625 O O . MET A 1 563 ? -26.198 7.662 -14.298 1.00 87.44 563 MET A O 1
ATOM 4629 N N . LEU A 1 564 ? -28.352 8.046 -13.783 1.00 88.50 564 LEU A N 1
ATOM 4630 C CA . LEU A 1 564 ? -28.854 7.925 -15.159 1.00 88.50 564 LEU A CA 1
ATOM 4631 C C . LEU A 1 564 ? -28.376 9.075 -16.056 1.00 88.50 564 LEU A C 1
ATOM 4633 O O . LEU A 1 564 ? -28.052 8.845 -17.226 1.00 88.50 564 LEU A O 1
ATOM 4637 N N . SER A 1 565 ? -28.293 10.292 -15.507 1.00 86.88 565 SER A N 1
ATOM 4638 C CA . SER A 1 565 ? -27.761 11.474 -16.200 1.00 86.88 565 SER A CA 1
ATOM 4639 C C . SER A 1 565 ? -26.270 11.318 -16.495 1.00 86.88 565 SER A C 1
ATOM 4641 O O . SER A 1 565 ? -25.834 11.474 -17.634 1.00 86.88 565 SER A O 1
ATOM 4643 N N . CYS A 1 566 ? -25.488 10.928 -15.487 1.00 83.88 566 CYS A N 1
ATOM 4644 C CA . CYS A 1 566 ? -24.056 10.677 -15.616 1.00 83.88 566 CYS A CA 1
ATOM 4645 C C . CYS A 1 566 ? -23.779 9.578 -16.646 1.00 83.88 566 CYS A C 1
ATOM 4647 O O . CYS A 1 566 ? -22.963 9.766 -17.546 1.00 83.88 566 CYS A O 1
ATOM 4649 N N . ARG A 1 567 ? -24.519 8.463 -16.593 1.00 86.25 567 ARG A N 1
ATOM 4650 C CA . ARG A 1 567 ? -24.412 7.380 -17.580 1.00 86.25 567 ARG A CA 1
ATOM 4651 C C . ARG A 1 567 ? -24.610 7.885 -19.013 1.00 86.25 567 ARG A C 1
ATOM 4653 O O . ARG A 1 567 ? -23.814 7.543 -19.884 1.00 86.25 567 ARG A O 1
ATOM 4660 N N . LEU A 1 568 ? -25.636 8.704 -19.245 1.00 84.75 568 LEU A N 1
ATOM 4661 C CA . LEU A 1 568 ? -25.945 9.279 -20.556 1.00 84.75 568 LEU A CA 1
ATOM 4662 C C . LEU A 1 568 ? -24.832 10.221 -21.036 1.00 84.75 568 LEU A C 1
ATOM 4664 O O . LEU A 1 568 ? -24.383 10.113 -22.175 1.00 84.75 568 LEU A O 1
ATOM 4668 N N . VAL A 1 569 ? -24.314 11.079 -20.153 1.00 83.94 569 VAL A N 1
ATOM 4669 C CA . VAL A 1 569 ? -23.175 11.963 -20.454 1.00 83.94 569 VAL A CA 1
ATOM 4670 C C . VAL A 1 569 ? -21.924 11.158 -20.814 1.00 83.94 569 VAL A C 1
ATOM 4672 O O . VAL A 1 569 ? -21.270 11.461 -21.812 1.00 83.94 569 VAL A O 1
ATOM 4675 N N . VAL A 1 570 ? -21.600 10.112 -20.050 1.00 81.88 570 VAL A N 1
ATOM 4676 C CA . VAL A 1 570 ? -20.437 9.248 -20.314 1.00 81.88 570 VAL A CA 1
ATOM 4677 C C . VAL A 1 570 ? -20.589 8.514 -21.649 1.00 81.88 570 VAL A C 1
ATOM 4679 O O . VAL A 1 570 ? -19.620 8.416 -22.402 1.00 81.88 570 VAL A O 1
ATOM 4682 N N . GLU A 1 571 ? -21.790 8.037 -21.983 1.00 82.88 571 GLU A N 1
ATOM 4683 C CA . GLU A 1 571 ? -22.081 7.402 -23.275 1.00 82.88 571 GLU A CA 1
ATOM 4684 C C . GLU A 1 571 ? -21.882 8.381 -24.449 1.00 82.88 571 GLU A C 1
ATOM 4686 O O . GLU A 1 571 ? -21.182 8.052 -25.411 1.00 82.88 571 GLU A O 1
ATOM 4691 N N . PHE A 1 572 ? -22.384 9.617 -24.341 1.00 82.06 572 PHE A N 1
ATOM 4692 C CA . PHE A 1 572 ? -22.174 10.662 -25.353 1.00 82.06 572 PHE A CA 1
ATOM 4693 C C . PHE A 1 572 ? -20.702 11.057 -25.512 1.00 82.06 572 PHE A C 1
ATOM 4695 O O . PHE A 1 572 ? -20.199 11.184 -26.633 1.00 82.06 572 PHE A O 1
ATOM 4702 N N . GLN A 1 573 ? -19.984 11.232 -24.400 1.00 79.88 573 GLN A N 1
ATOM 4703 C CA . GLN A 1 573 ? -18.550 11.524 -24.426 1.00 79.88 573 GLN A CA 1
ATOM 4704 C C . GLN A 1 573 ? -17.757 10.378 -25.062 1.00 79.88 573 GLN A C 1
ATOM 4706 O O . GLN A 1 573 ? -16.820 10.624 -25.829 1.00 79.88 573 GLN A O 1
ATOM 4711 N N . HIS A 1 574 ? -18.142 9.132 -24.775 1.00 79.06 574 HIS A N 1
ATOM 4712 C CA . HIS A 1 574 ? -17.511 7.957 -25.356 1.00 79.06 574 HIS A CA 1
ATOM 4713 C C . HIS A 1 574 ? -17.689 7.922 -26.875 1.00 79.06 574 HIS A C 1
ATOM 4715 O O . HIS A 1 574 ? -16.702 7.783 -27.596 1.00 79.06 574 HIS A O 1
ATOM 4721 N N . GLU A 1 575 ? -18.907 8.120 -27.379 1.00 79.19 575 GLU A N 1
ATOM 4722 C CA . GLU A 1 575 ? -19.167 8.133 -28.822 1.00 79.19 575 GLU A CA 1
ATOM 4723 C C . GLU A 1 575 ? -18.432 9.250 -29.555 1.00 79.19 575 GLU A C 1
ATOM 4725 O O . GLU A 1 575 ? -17.825 9.000 -30.597 1.00 79.19 575 GLU A O 1
ATOM 4730 N N . LYS A 1 576 ? -18.416 10.466 -28.997 1.00 78.69 576 LYS A N 1
ATOM 4731 C CA . LYS A 1 576 ? -17.671 11.590 -29.581 1.00 78.69 576 LYS A CA 1
ATOM 4732 C C . LYS A 1 576 ? -16.181 11.266 -29.706 1.00 78.69 576 LYS A C 1
ATOM 4734 O O . LYS A 1 576 ? -15.550 11.602 -30.705 1.00 78.69 576 LYS A O 1
ATOM 4739 N N . LYS A 1 577 ? -15.616 10.591 -28.702 1.00 75.44 577 LYS A N 1
ATOM 4740 C CA . LYS A 1 577 ? -14.211 10.168 -28.702 1.00 75.44 577 LYS A CA 1
ATOM 4741 C C . LYS A 1 577 ? -13.937 9.047 -29.707 1.00 75.44 577 LYS A C 1
ATOM 4743 O O . LYS A 1 577 ? -12.878 9.058 -30.324 1.00 75.44 577 LYS A O 1
ATOM 4748 N N . GLN A 1 578 ? -14.872 8.110 -29.877 1.00 73.25 578 GLN A N 1
ATOM 4749 C CA . GLN A 1 578 ? -14.762 7.036 -30.870 1.00 73.25 578 GLN A CA 1
ATOM 4750 C C . GLN A 1 578 ? -14.827 7.574 -32.301 1.00 73.25 578 GLN A C 1
ATOM 4752 O O . GLN A 1 578 ? -14.018 7.161 -33.121 1.00 73.25 578 GLN A O 1
ATOM 4757 N N . ARG A 1 579 ? -15.720 8.532 -32.584 1.00 78.62 579 ARG A N 1
ATOM 4758 C CA . ARG A 1 579 ? -15.805 9.188 -33.901 1.00 78.62 579 ARG A CA 1
ATOM 4759 C C . ARG A 1 579 ? -14.505 9.894 -34.271 1.00 78.62 579 ARG A C 1
ATOM 4761 O O . ARG A 1 579 ? -13.934 9.581 -35.303 1.00 78.62 579 ARG A O 1
ATOM 4768 N N . LYS A 1 580 ? -13.970 10.728 -33.371 1.00 75.69 580 LYS A N 1
ATOM 4769 C CA . LYS A 1 580 ? -12.671 11.390 -33.584 1.00 75.69 580 LYS A CA 1
ATOM 4770 C C . LYS A 1 580 ? -11.534 10.401 -33.828 1.00 75.69 580 LYS A C 1
ATOM 4772 O O . LYS A 1 580 ? -10.674 10.642 -34.659 1.00 75.69 580 LYS A O 1
ATOM 4777 N N . LEU A 1 581 ? -11.504 9.295 -33.083 1.00 69.25 581 LEU A N 1
ATOM 4778 C CA . LEU A 1 581 ? -10.476 8.273 -33.269 1.00 69.25 581 LEU A CA 1
ATOM 4779 C C . LEU A 1 581 ? -10.623 7.559 -34.621 1.00 69.25 581 LEU A C 1
ATOM 4781 O O . LEU A 1 581 ? -9.610 7.247 -35.233 1.00 69.25 581 LEU A O 1
ATOM 4785 N N . GLN A 1 582 ? -11.856 7.320 -35.073 1.00 72.81 582 GLN A N 1
ATOM 4786 C CA . GLN A 1 582 ? -12.137 6.743 -36.386 1.00 72.81 582 GLN A CA 1
ATOM 4787 C C . GLN A 1 582 ? -11.718 7.695 -37.513 1.00 72.81 582 GLN A C 1
ATOM 4789 O O . GLN A 1 582 ? -10.995 7.279 -38.403 1.00 72.81 582 GLN A O 1
ATOM 4794 N N . GLU A 1 583 ? -12.050 8.982 -37.408 1.00 78.56 583 GLU A N 1
ATOM 4795 C CA . GLU A 1 583 ? -11.612 10.013 -38.361 1.00 78.56 583 GLU A CA 1
ATOM 4796 C C . GLU A 1 583 ? -10.077 10.086 -38.460 1.00 78.56 583 GLU A C 1
ATOM 4798 O O . GLU A 1 583 ? -9.526 10.179 -39.552 1.00 78.56 583 GLU A O 1
ATOM 4803 N N . MET A 1 584 ? -9.362 9.978 -37.331 1.00 69.50 584 MET A N 1
ATOM 4804 C CA . MET A 1 584 ? -7.892 9.919 -37.325 1.00 69.50 584 MET A CA 1
ATOM 4805 C C . MET A 1 584 ? -7.341 8.640 -37.973 1.00 69.50 584 MET A C 1
ATOM 4807 O O . MET A 1 584 ? -6.266 8.680 -38.569 1.00 69.50 584 MET A O 1
ATOM 4811 N N . LEU A 1 585 ? -8.040 7.508 -37.837 1.00 63.59 585 LEU A N 1
ATOM 4812 C CA . LEU A 1 585 ? -7.661 6.246 -38.481 1.00 63.59 585 LEU A CA 1
ATOM 4813 C C . LEU A 1 585 ? -7.845 6.326 -39.995 1.00 63.59 585 LEU A C 1
ATOM 4815 O O . LEU A 1 585 ? -6.941 5.942 -40.732 1.00 63.59 585 LEU A O 1
ATOM 4819 N N . ASP A 1 586 ? -8.979 6.858 -40.440 1.00 72.94 586 ASP A N 1
ATOM 4820 C CA . ASP A 1 586 ? -9.302 6.999 -41.858 1.00 72.94 586 ASP A CA 1
ATOM 4821 C C . ASP A 1 586 ? -8.331 7.992 -42.533 1.00 72.94 586 ASP A C 1
ATOM 4823 O O . ASP A 1 586 ? -7.816 7.725 -43.620 1.00 72.94 586 ASP A O 1
ATOM 4827 N N . ALA A 1 587 ? -7.968 9.083 -41.844 1.00 71.88 587 ALA A N 1
ATOM 4828 C CA . ALA A 1 587 ? -6.943 10.021 -42.305 1.00 71.88 587 ALA A CA 1
ATOM 4829 C C . ALA A 1 587 ? -5.555 9.364 -42.443 1.00 71.88 587 ALA A C 1
ATOM 4831 O O . ALA A 1 587 ? -4.890 9.536 -43.461 1.00 71.88 587 ALA A O 1
ATOM 4832 N N . ALA A 1 588 ? -5.131 8.567 -41.455 1.00 62.47 588 ALA A N 1
ATOM 4833 C CA . ALA A 1 588 ? -3.839 7.877 -41.494 1.00 62.47 588 ALA A CA 1
ATOM 4834 C C . ALA A 1 588 ? -3.773 6.773 -42.566 1.00 62.47 588 ALA A C 1
ATOM 4836 O O . ALA A 1 588 ? -2.712 6.535 -43.139 1.00 62.47 588 ALA A O 1
ATOM 4837 N N . ALA A 1 589 ? -4.892 6.096 -42.843 1.00 64.88 589 ALA A N 1
ATOM 4838 C CA . ALA A 1 589 ? -4.979 5.121 -43.930 1.00 64.88 589 ALA A CA 1
ATOM 4839 C C . ALA A 1 589 ? -4.846 5.796 -45.305 1.00 64.88 589 ALA A C 1
ATOM 4841 O O . ALA A 1 589 ? -4.131 5.297 -46.169 1.00 64.88 589 ALA A O 1
ATOM 4842 N N . THR A 1 590 ? -5.477 6.962 -45.470 1.00 70.00 590 THR A N 1
ATOM 4843 C CA . THR A 1 590 ? -5.421 7.745 -46.713 1.00 70.00 590 THR A CA 1
ATOM 4844 C C . THR A 1 590 ? -4.005 8.264 -46.994 1.00 70.00 590 THR A C 1
ATOM 4846 O O . THR A 1 590 ? -3.540 8.199 -48.128 1.00 70.00 590 THR A O 1
ATOM 4849 N N . ASP A 1 591 ? -3.296 8.721 -45.957 1.00 68.69 591 ASP A N 1
ATOM 4850 C CA . ASP A 1 591 ? -1.903 9.185 -46.048 1.00 68.69 591 ASP A CA 1
ATOM 4851 C C . ASP A 1 591 ? -0.940 8.049 -46.450 1.00 68.69 591 ASP A C 1
ATOM 4853 O O . ASP A 1 591 ? -0.072 8.217 -47.305 1.00 68.69 591 ASP A O 1
ATOM 4857 N N . TYR A 1 592 ? -1.149 6.843 -45.910 1.00 60.41 592 TYR A N 1
ATOM 4858 C CA . TYR A 1 592 ? -0.371 5.656 -46.280 1.00 60.41 592 TYR A CA 1
ATOM 4859 C C . TYR A 1 592 ? -0.579 5.237 -47.744 1.00 60.41 592 TYR A C 1
ATOM 4861 O O . TYR A 1 592 ? 0.391 4.933 -48.442 1.00 60.41 592 TYR A O 1
ATOM 4869 N N . ASP A 1 593 ? -1.825 5.235 -48.226 1.00 61.19 593 ASP A N 1
ATOM 4870 C CA . ASP A 1 593 ? -2.128 4.908 -49.625 1.00 61.19 593 ASP A CA 1
ATOM 4871 C C . ASP A 1 593 ? -1.605 5.982 -50.595 1.00 61.19 593 ASP A C 1
ATOM 4873 O O . ASP A 1 593 ? -1.151 5.647 -51.693 1.00 61.19 593 ASP A O 1
ATOM 4877 N N . GLY A 1 594 ? -1.599 7.254 -50.178 1.00 62.72 594 GLY A N 1
ATOM 4878 C CA . GLY A 1 594 ? -0.965 8.354 -50.909 1.00 62.72 594 GLY A CA 1
ATOM 4879 C C . GLY A 1 594 ? 0.547 8.164 -51.048 1.00 62.72 594 GLY A C 1
ATOM 4880 O O . GLY A 1 594 ? 1.071 8.187 -52.161 1.00 62.72 594 GLY A O 1
ATOM 4881 N N . LEU A 1 595 ? 1.232 7.858 -49.942 1.00 50.00 595 LEU A N 1
ATOM 4882 C CA . LEU A 1 595 ? 2.672 7.587 -49.933 1.00 50.00 595 LEU A CA 1
ATOM 4883 C C . LEU A 1 595 ? 3.032 6.361 -50.792 1.00 50.00 595 LEU A C 1
ATOM 4885 O O . LEU A 1 595 ? 4.044 6.345 -51.489 1.00 50.00 595 LEU A O 1
ATOM 4889 N N . LYS A 1 596 ? 2.189 5.322 -50.773 1.00 52.97 596 LYS A N 1
ATOM 4890 C CA . LYS A 1 596 ? 2.372 4.120 -51.597 1.00 52.97 596 LYS A CA 1
ATOM 4891 C C . LYS A 1 596 ? 2.226 4.417 -53.093 1.00 52.97 596 LYS A C 1
ATOM 4893 O O . LYS A 1 596 ? 2.956 3.826 -53.887 1.00 52.97 596 LYS A O 1
ATOM 4898 N N . LYS A 1 597 ? 1.319 5.323 -53.477 1.00 57.78 597 LYS A N 1
ATOM 4899 C CA . LYS A 1 597 ? 1.179 5.797 -54.863 1.00 57.78 597 LYS A CA 1
ATOM 4900 C C . LYS A 1 597 ? 2.383 6.617 -55.321 1.00 57.78 597 LYS A C 1
ATOM 4902 O O . LYS A 1 597 ? 2.914 6.313 -56.379 1.00 57.78 597 LYS A O 1
ATOM 4907 N N . GLU A 1 598 ? 2.857 7.567 -54.514 1.00 56.72 598 GLU A N 1
ATOM 4908 C CA . GLU A 1 598 ? 4.054 8.364 -54.843 1.00 56.72 598 GLU A CA 1
ATOM 4909 C C . GLU A 1 598 ? 5.319 7.509 -54.987 1.00 56.72 598 GLU A C 1
ATOM 4911 O O . GLU A 1 598 ? 6.186 7.801 -55.808 1.00 56.72 598 GLU A O 1
ATOM 4916 N N . ILE A 1 599 ? 5.447 6.456 -54.175 1.00 50.34 599 ILE A N 1
ATOM 4917 C CA . ILE A 1 599 ? 6.566 5.514 -54.276 1.00 50.34 599 ILE A CA 1
ATOM 4918 C C . ILE A 1 599 ? 6.404 4.614 -55.510 1.00 50.34 599 ILE A C 1
ATOM 4920 O O . ILE A 1 599 ? 7.398 4.323 -56.161 1.00 50.34 599 ILE A O 1
ATOM 4924 N N . GLY A 1 600 ? 5.178 4.209 -55.860 1.00 46.72 600 GLY A N 1
ATOM 4925 C CA . GLY A 1 600 ? 4.894 3.450 -57.083 1.00 46.72 600 GLY A CA 1
ATOM 4926 C C . GLY A 1 600 ? 5.196 4.236 -58.364 1.00 46.72 600 GLY A C 1
ATOM 4927 O O . GLY A 1 600 ? 5.882 3.719 -59.232 1.00 46.72 600 GLY A O 1
ATOM 4928 N N . GLU A 1 601 ? 4.785 5.505 -58.440 1.00 53.84 601 GLU A N 1
ATOM 4929 C CA . GLU A 1 601 ? 5.052 6.394 -59.590 1.00 53.84 601 GLU A CA 1
ATOM 4930 C C . GLU A 1 601 ? 6.525 6.806 -59.743 1.00 53.84 601 GLU A C 1
ATOM 4932 O O . GLU A 1 601 ? 6.900 7.342 -60.778 1.00 53.84 601 GLU A O 1
ATOM 4937 N N . LYS A 1 602 ? 7.368 6.595 -58.724 1.00 48.28 602 LYS A N 1
ATOM 4938 C CA . LYS A 1 602 ? 8.823 6.822 -58.806 1.00 48.28 602 LYS A CA 1
ATOM 4939 C C . LYS A 1 602 ? 9.622 5.563 -59.152 1.00 48.28 602 LYS A C 1
ATOM 4941 O O . LYS A 1 602 ? 10.844 5.653 -59.269 1.00 48.28 602 LYS A O 1
ATOM 4946 N N . ILE A 1 603 ? 8.968 4.403 -59.204 1.00 46.12 603 ILE A N 1
ATOM 4947 C CA . ILE A 1 603 ? 9.597 3.102 -59.474 1.00 46.12 603 ILE A CA 1
ATOM 4948 C C . ILE A 1 603 ? 9.278 2.599 -60.897 1.00 46.12 603 ILE A C 1
ATOM 4950 O O . ILE A 1 603 ? 10.022 1.756 -61.398 1.00 46.12 603 ILE A O 1
ATOM 4954 N N . ASP A 1 604 ? 8.262 3.163 -61.554 1.00 36.81 604 ASP A N 1
ATOM 4955 C CA . ASP A 1 604 ? 8.069 3.114 -63.014 1.00 36.81 604 ASP A CA 1
ATOM 4956 C C . ASP A 1 604 ? 8.708 4.345 -63.683 1.00 36.81 604 ASP A C 1
ATOM 4958 O O . ASP A 1 604 ? 9.183 4.213 -64.837 1.00 36.81 604 ASP A O 1
#